Protein AF-A0A1Z5JAC4-F1 (afdb_monomer)

InterPro domains:
  IPR001810 F-box domain [PF00646] (19-60)
  IPR036770 Ankyrin repeat-containing domain superfamily [G3DSA:1.25.40.20] (438-582)
  IPR036770 Ankyrin repeat-containing domain superfamily [SSF48403] (489-563)

Nearest PDB structures (foldseek):
  8pm4-assembly1_A  TM=5.129E-01  e=5.584E+00  Gordonia otitidis NBRC 100426
  3ja6-assembly1_I  TM=2.441E-01  e=7.328E+00  Escherichia coli

Organism: Fistulifera solaris (NCBI:txid1519565)

Structure (mmCIF, N/CA/C/O backbone):
data_AF-A0A1Z5JAC4-F1
#
_entry.id   AF-A0A1Z5JAC4-F1
#
loop_
_atom_site.group_PDB
_atom_site.id
_atom_site.type_symbol
_atom_site.label_atom_id
_atom_site.label_alt_id
_atom_site.label_comp_id
_atom_site.label_asym_id
_atom_site.label_entity_id
_atom_site.label_seq_id
_atom_site.pdbx_PDB_ins_code
_atom_site.Cartn_x
_atom_site.Cartn_y
_atom_site.Cartn_z
_atom_site.occupancy
_atom_site.B_iso_or_equiv
_atom_site.auth_seq_id
_atom_site.auth_comp_id
_atom_site.auth_asym_id
_atom_site.auth_atom_id
_atom_site.pdbx_PDB_model_num
ATOM 1 N N . MET A 1 1 ? 51.465 -40.944 -80.492 1.00 37.56 1 MET A N 1
ATOM 2 C CA . MET A 1 1 ? 50.074 -40.618 -80.868 1.00 37.56 1 MET A CA 1
ATOM 3 C C . MET A 1 1 ? 49.505 -39.736 -79.774 1.00 37.56 1 MET A C 1
ATOM 5 O O . MET A 1 1 ? 49.499 -40.147 -78.623 1.00 37.56 1 MET A O 1
ATOM 9 N N . ASN A 1 2 ? 49.148 -38.512 -80.156 1.00 45.12 2 ASN A N 1
ATOM 10 C CA . ASN A 1 2 ? 48.654 -37.418 -79.322 1.00 45.12 2 ASN A CA 1
ATOM 11 C C . ASN A 1 2 ? 47.202 -37.643 -78.890 1.00 45.12 2 ASN A C 1
ATOM 13 O O . ASN A 1 2 ? 46.398 -37.988 -79.754 1.00 45.12 2 ASN A O 1
ATOM 17 N N . ARG A 1 3 ? 46.881 -37.344 -77.624 1.00 36.53 3 ARG A N 1
ATOM 18 C CA . ARG A 1 3 ? 45.591 -36.807 -77.126 1.00 36.53 3 ARG A CA 1
ATOM 19 C C . ARG A 1 3 ? 45.903 -36.010 -75.842 1.00 36.53 3 ARG A C 1
ATOM 21 O O . ARG A 1 3 ? 46.322 -36.624 -74.867 1.00 36.53 3 ARG A O 1
ATOM 28 N N . SER A 1 4 ? 46.160 -34.695 -75.933 1.00 38.81 4 SER A N 1
ATOM 29 C CA . SER A 1 4 ? 45.241 -33.581 -75.562 1.00 38.81 4 SER A CA 1
ATOM 30 C C . SER A 1 4 ? 44.483 -33.885 -74.258 1.00 38.81 4 SER A C 1
ATOM 32 O O . SER A 1 4 ? 43.675 -34.804 -74.239 1.00 38.81 4 SER A O 1
ATOM 34 N N . ILE A 1 5 ? 44.786 -33.300 -73.090 1.00 49.09 5 ILE A N 1
ATOM 35 C CA . ILE A 1 5 ? 44.719 -31.868 -72.719 1.00 49.09 5 ILE A CA 1
ATOM 36 C C . ILE A 1 5 ? 43.587 -31.166 -73.461 1.00 49.09 5 ILE A C 1
ATOM 38 O O . ILE A 1 5 ? 43.849 -30.512 -74.458 1.00 49.09 5 ILE A O 1
ATOM 42 N N . GLU A 1 6 ? 42.358 -31.401 -73.010 1.00 47.25 6 GLU A N 1
ATOM 43 C CA . GLU A 1 6 ? 41.177 -30.529 -73.105 1.00 47.25 6 GLU A CA 1
ATOM 44 C C . GLU A 1 6 ? 39.977 -31.385 -72.691 1.00 47.25 6 GLU A C 1
ATOM 46 O O . GLU A 1 6 ? 39.479 -32.162 -73.490 1.00 47.25 6 GLU A O 1
ATOM 51 N N . ASP A 1 7 ? 39.635 -31.349 -71.401 1.00 42.59 7 ASP A N 1
ATOM 52 C CA . ASP A 1 7 ? 38.278 -31.575 -70.871 1.00 42.59 7 ASP A CA 1
ATOM 53 C C . ASP A 1 7 ? 38.318 -31.444 -69.339 1.00 42.59 7 ASP A C 1
ATOM 55 O O . ASP A 1 7 ? 38.160 -32.386 -68.566 1.00 42.59 7 ASP A O 1
ATOM 59 N N . LEU A 1 8 ? 38.586 -30.217 -68.892 1.00 40.84 8 LEU A N 1
ATOM 60 C CA . LEU A 1 8 ? 38.151 -29.727 -67.588 1.00 40.84 8 LEU A CA 1
ATOM 61 C C . LEU A 1 8 ? 37.301 -28.493 -67.870 1.00 40.84 8 LEU A C 1
ATOM 63 O O . LEU A 1 8 ? 37.796 -27.371 -67.932 1.00 40.84 8 LEU A O 1
ATOM 67 N N . SER A 1 9 ? 36.016 -28.729 -68.115 1.00 39.84 9 SER A N 1
ATOM 68 C CA . SER A 1 9 ? 34.987 -27.699 -68.183 1.00 39.84 9 SER A CA 1
ATOM 69 C C . SER A 1 9 ? 34.857 -26.996 -66.822 1.00 39.84 9 SER A C 1
ATOM 71 O O . SER A 1 9 ? 34.520 -27.663 -65.839 1.00 39.84 9 SER A O 1
ATOM 73 N N . PRO A 1 10 ? 35.044 -25.670 -66.727 1.00 44.84 10 PRO A N 1
ATOM 74 C CA . PRO A 1 10 ? 34.639 -24.907 -65.562 1.00 44.84 10 PRO A CA 1
ATOM 75 C C . PRO A 1 10 ? 33.186 -24.464 -65.765 1.00 44.84 10 PRO A C 1
ATOM 77 O O . PRO A 1 10 ? 32.915 -23.351 -66.200 1.00 44.84 10 PRO A O 1
ATOM 80 N N . THR A 1 11 ? 32.224 -25.333 -65.461 1.00 45.47 11 THR A N 1
ATOM 81 C CA . THR A 1 11 ? 30.827 -24.916 -65.239 1.00 45.47 11 THR A CA 1
ATOM 82 C C . THR A 1 11 ? 30.556 -24.838 -63.747 1.00 45.47 11 THR A C 1
ATOM 84 O O . THR A 1 11 ? 29.749 -25.569 -63.185 1.00 45.47 11 THR A O 1
ATOM 87 N N . THR A 1 12 ? 31.263 -23.913 -63.116 1.00 46.59 12 THR A N 1
ATOM 88 C CA . THR A 1 12 ? 30.822 -23.224 -61.907 1.00 46.59 12 THR A CA 1
ATOM 89 C C . THR A 1 12 ? 31.138 -21.757 -62.142 1.00 46.59 12 THR A C 1
ATOM 91 O O . THR A 1 12 ? 32.074 -21.188 -61.586 1.00 46.59 12 THR A O 1
ATOM 94 N N . THR A 1 13 ? 30.361 -21.132 -63.028 1.00 48.94 13 THR A N 1
ATOM 95 C CA . THR A 1 13 ? 30.105 -19.694 -62.966 1.00 48.94 13 THR A CA 1
ATOM 96 C C . THR A 1 13 ? 29.438 -19.467 -61.617 1.00 48.94 13 THR A C 1
ATOM 98 O O . THR A 1 13 ? 28.224 -19.557 -61.470 1.00 48.94 13 THR A O 1
ATOM 101 N N . GLN A 1 14 ? 30.262 -19.305 -60.588 1.00 48.12 14 GLN A N 1
ATOM 102 C CA . GLN A 1 14 ? 29.838 -18.775 -59.313 1.00 48.12 14 GLN A CA 1
ATOM 103 C C . GLN A 1 14 ? 29.334 -17.375 -59.656 1.00 48.12 14 GLN A C 1
ATOM 105 O O . GLN A 1 14 ? 30.123 -16.477 -59.958 1.00 48.12 14 GLN A O 1
ATOM 110 N N . GLU A 1 15 ? 28.014 -17.241 -59.766 1.00 48.34 15 GLU A N 1
ATOM 111 C CA . GLU A 1 15 ? 27.331 -15.961 -59.842 1.00 48.34 15 GLU A CA 1
ATOM 112 C C . GLU A 1 15 ? 27.717 -15.203 -58.575 1.00 48.34 15 GLU A C 1
ATOM 114 O O . GLU A 1 15 ? 27.084 -15.310 -57.527 1.00 48.34 15 GLU A O 1
ATOM 119 N N . ASN A 1 16 ? 28.832 -14.479 -58.648 1.00 50.34 16 ASN A N 1
ATOM 120 C CA . ASN A 1 16 ? 29.174 -13.449 -57.694 1.00 50.34 16 ASN A CA 1
ATOM 121 C C . ASN A 1 16 ? 28.078 -12.403 -57.851 1.00 50.34 16 ASN A C 1
ATOM 123 O O . ASN A 1 16 ? 28.193 -11.509 -58.691 1.00 50.34 16 ASN A O 1
ATOM 127 N N . ALA A 1 17 ? 26.987 -12.577 -57.102 1.00 58.84 17 ALA A N 1
ATOM 128 C CA . ALA A 1 17 ? 25.934 -11.596 -56.949 1.00 58.84 17 ALA A CA 1
ATOM 129 C C . ALA A 1 17 ? 26.610 -10.313 -56.466 1.00 58.84 17 ALA A C 1
ATOM 131 O O . ALA A 1 17 ? 26.919 -10.137 -55.288 1.00 58.84 17 ALA A O 1
ATOM 132 N N . SER A 1 18 ? 26.958 -9.456 -57.423 1.00 78.25 18 SER A N 1
ATOM 133 C CA . SER A 1 18 ? 27.579 -8.173 -57.151 1.00 78.25 18 SER A CA 1
ATOM 134 C C . SER A 1 18 ? 26.626 -7.415 -56.241 1.00 78.25 18 SER A C 1
ATOM 136 O O . SER A 1 18 ? 25.421 -7.412 -56.489 1.00 78.25 18 SER A O 1
ATOM 138 N N . LEU A 1 19 ? 27.135 -6.748 -55.207 1.00 80.31 19 LEU A N 1
ATOM 139 C CA . LEU A 1 19 ? 26.327 -5.900 -54.321 1.00 80.31 19 LEU A CA 1
ATOM 140 C C . LEU A 1 19 ? 25.456 -4.906 -55.124 1.00 80.31 19 LEU A C 1
ATOM 142 O O . LEU A 1 19 ? 24.361 -4.541 -54.714 1.00 80.31 19 LEU A O 1
ATOM 146 N N . LEU A 1 20 ? 25.917 -4.530 -56.323 1.00 82.69 20 LEU A N 1
ATOM 147 C CA . LEU A 1 20 ? 25.228 -3.646 -57.265 1.00 82.69 20 LEU A CA 1
ATOM 148 C C . LEU A 1 20 ? 24.075 -4.304 -58.042 1.00 82.69 20 LEU A C 1
ATOM 150 O O . LEU A 1 20 ? 23.351 -3.594 -58.732 1.00 82.69 20 LEU A O 1
ATOM 154 N N . SER A 1 21 ? 23.909 -5.624 -57.956 1.00 87.19 21 SER A N 1
ATOM 155 C CA . SER A 1 21 ? 22.800 -6.381 -58.561 1.00 87.19 21 SER A CA 1
ATOM 156 C C . SER A 1 21 ? 21.588 -6.519 -57.634 1.00 87.19 21 SER A C 1
ATOM 158 O O . SER A 1 21 ? 20.510 -6.885 -58.092 1.00 87.19 21 SER A O 1
ATOM 160 N N . LEU A 1 22 ? 21.743 -6.188 -56.345 1.00 90.44 22 LEU A N 1
ATOM 161 C CA . LEU A 1 22 ? 20.646 -6.190 -55.377 1.00 90.44 22 LEU A CA 1
ATOM 162 C C . LEU A 1 22 ? 19.590 -5.139 -55.746 1.00 90.44 22 LEU A C 1
ATOM 164 O O . LEU A 1 22 ? 19.926 -4.092 -56.304 1.00 90.44 22 LEU A O 1
ATOM 168 N N . HIS A 1 23 ? 18.326 -5.393 -55.397 1.00 94.25 23 HIS A N 1
ATOM 169 C CA . HIS A 1 23 ? 17.262 -4.379 -55.414 1.00 94.25 23 HIS A CA 1
ATOM 170 C C . HIS A 1 23 ? 17.585 -3.245 -54.428 1.00 94.25 23 HIS A C 1
ATOM 172 O O . HIS A 1 23 ? 18.346 -3.468 -53.486 1.00 94.25 23 HIS A O 1
ATOM 178 N N . ASP A 1 24 ? 17.034 -2.043 -54.626 1.00 93.06 24 ASP A N 1
ATOM 179 C CA . ASP A 1 24 ? 17.362 -0.889 -53.774 1.00 93.06 24 ASP A CA 1
ATOM 180 C C . ASP A 1 24 ? 17.071 -1.156 -52.290 1.00 93.06 24 ASP A C 1
ATOM 182 O O . ASP A 1 24 ? 17.918 -0.854 -51.457 1.00 93.06 24 ASP A O 1
ATOM 186 N N . ASP A 1 25 ? 15.969 -1.830 -51.958 1.00 92.56 25 ASP A N 1
ATOM 187 C CA . ASP A 1 25 ? 15.638 -2.168 -50.561 1.00 92.56 25 ASP A CA 1
ATOM 188 C C . ASP A 1 25 ? 16.622 -3.171 -49.938 1.00 92.56 25 ASP A C 1
ATOM 190 O O . ASP A 1 25 ? 17.021 -3.048 -48.777 1.00 92.56 25 ASP A O 1
ATOM 194 N N . ALA A 1 26 ? 17.054 -4.168 -50.717 1.00 92.19 26 ALA A N 1
ATOM 195 C CA . ALA A 1 26 ? 18.037 -5.151 -50.266 1.00 92.19 26 ALA A CA 1
ATOM 196 C C . ALA A 1 26 ? 19.418 -4.504 -50.090 1.00 92.19 26 ALA A C 1
ATOM 198 O O . ALA A 1 26 ? 20.112 -4.776 -49.111 1.00 92.19 26 ALA A O 1
ATOM 199 N N . LEU A 1 27 ? 19.794 -3.608 -51.007 1.00 93.62 27 LEU A N 1
ATOM 200 C CA . LEU A 1 27 ? 21.017 -2.823 -50.902 1.00 93.62 27 LEU A CA 1
ATOM 201 C C . LEU A 1 27 ? 20.968 -1.891 -49.683 1.00 93.62 27 LEU A C 1
ATOM 203 O O . LEU A 1 27 ? 21.917 -1.880 -48.905 1.00 93.62 27 LEU A O 1
ATOM 207 N N . MET A 1 28 ? 19.854 -1.185 -49.471 1.00 94.25 28 MET A N 1
ATOM 208 C CA . MET A 1 28 ? 19.610 -0.328 -48.308 1.00 94.25 28 MET A CA 1
ATOM 209 C C . MET A 1 28 ? 19.784 -1.125 -47.014 1.00 94.25 28 MET A C 1
ATOM 211 O O . MET A 1 28 ? 20.584 -0.749 -46.165 1.00 94.25 28 MET A O 1
ATOM 215 N N . THR A 1 29 ? 19.135 -2.286 -46.906 1.00 92.25 29 THR A N 1
ATOM 216 C CA . THR A 1 29 ? 19.209 -3.166 -45.727 1.00 92.25 29 THR A CA 1
ATOM 217 C C . THR A 1 29 ? 20.641 -3.604 -45.415 1.00 92.25 29 THR A C 1
ATOM 219 O O . THR A 1 29 ? 21.054 -3.624 -44.254 1.00 92.25 29 THR A O 1
ATOM 222 N N . VAL A 1 30 ? 21.423 -3.946 -46.444 1.00 93.00 30 VAL A N 1
ATOM 223 C CA . VAL A 1 30 ? 22.838 -4.303 -46.274 1.00 93.00 30 VAL A CA 1
ATOM 224 C C . VAL A 1 30 ? 23.651 -3.090 -45.824 1.00 93.00 30 VAL A C 1
ATOM 226 O O . VAL A 1 30 ? 24.437 -3.197 -44.883 1.00 93.00 30 VAL A O 1
ATOM 229 N N . LEU A 1 31 ? 23.451 -1.933 -46.459 1.00 94.00 31 LEU A N 1
ATOM 230 C CA . LEU A 1 31 ? 24.195 -0.713 -46.152 1.00 94.00 31 LEU A CA 1
ATOM 231 C C . LEU A 1 31 ? 23.871 -0.163 -44.755 1.00 94.00 31 LEU A C 1
ATOM 233 O O . LEU A 1 31 ? 24.780 0.331 -44.090 1.00 94.00 31 LEU A O 1
ATOM 237 N N . LEU A 1 32 ? 22.633 -0.287 -44.267 1.00 93.50 32 LEU A N 1
ATOM 238 C CA . LEU A 1 32 ? 22.230 0.184 -42.933 1.00 93.50 32 LEU A CA 1
ATOM 239 C C . LEU A 1 32 ? 23.053 -0.461 -41.808 1.00 93.50 32 LEU A C 1
ATOM 241 O O . LEU A 1 32 ? 23.371 0.204 -40.822 1.00 93.50 32 LEU A O 1
ATOM 245 N N . ARG A 1 33 ? 23.471 -1.719 -42.002 1.00 91.50 33 ARG A N 1
ATOM 246 C CA . ARG A 1 33 ? 24.277 -2.502 -41.049 1.00 91.50 33 ARG A CA 1
ATOM 247 C C . ARG A 1 33 ? 25.782 -2.247 -41.144 1.00 91.50 33 ARG A C 1
ATOM 249 O O . ARG A 1 33 ? 26.545 -2.788 -40.346 1.00 91.50 33 ARG A O 1
ATOM 256 N N . THR A 1 34 ? 26.235 -1.467 -42.125 1.00 92.88 34 THR A N 1
ATOM 257 C CA . THR A 1 34 ? 27.657 -1.113 -42.243 1.00 92.88 34 THR A CA 1
ATOM 258 C C . THR A 1 34 ? 28.035 -0.067 -41.200 1.00 92.88 34 THR A C 1
ATOM 260 O O . THR A 1 34 ? 27.218 0.776 -40.828 1.00 92.88 34 THR A O 1
ATOM 263 N N . ARG A 1 35 ? 29.273 -0.108 -40.699 1.00 91.38 35 ARG A N 1
ATOM 264 C CA . ARG A 1 35 ? 29.744 0.865 -39.705 1.00 91.38 35 ARG A CA 1
ATOM 265 C C . ARG A 1 35 ? 29.854 2.249 -40.342 1.00 91.38 35 ARG A C 1
ATOM 267 O O . ARG A 1 35 ? 30.267 2.351 -41.496 1.00 91.38 35 ARG A O 1
ATOM 274 N N . ALA A 1 36 ? 29.546 3.305 -39.588 1.00 91.31 36 ALA A N 1
ATOM 275 C CA . ALA A 1 36 ? 29.662 4.686 -40.071 1.00 91.31 36 ALA A CA 1
ATOM 276 C C . ALA A 1 36 ? 31.072 4.988 -40.609 1.00 91.31 36 ALA A C 1
ATOM 278 O O . ALA A 1 36 ? 31.233 5.619 -41.657 1.00 91.31 36 ALA A O 1
ATOM 279 N N . SER A 1 37 ? 32.098 4.445 -39.946 1.00 92.81 37 SER A N 1
ATOM 280 C CA . SER A 1 37 ? 33.503 4.557 -40.350 1.00 92.81 37 SER A CA 1
ATOM 281 C C . SER A 1 37 ? 33.797 4.016 -41.759 1.00 92.81 37 SER A C 1
ATOM 283 O O . SER A 1 37 ? 34.700 4.519 -42.432 1.00 92.81 37 SER A O 1
ATOM 285 N N . ASP A 1 38 ? 33.005 3.062 -42.260 1.00 94.12 38 ASP A N 1
ATOM 286 C CA . ASP A 1 38 ? 33.159 2.496 -43.604 1.00 94.12 38 ASP A CA 1
ATOM 287 C C . ASP A 1 38 ? 32.449 3.328 -44.685 1.00 94.12 38 ASP A C 1
ATOM 289 O O . ASP A 1 38 ? 32.766 3.221 -45.876 1.00 94.12 38 ASP A O 1
ATOM 293 N N . HIS A 1 39 ? 31.513 4.208 -44.309 1.00 93.44 39 HIS A N 1
ATOM 294 C CA . HIS A 1 39 ? 30.674 4.938 -45.266 1.00 93.44 39 HIS A CA 1
ATOM 295 C C . HIS A 1 39 ? 31.483 5.855 -46.182 1.00 93.44 39 HIS A C 1
ATOM 297 O O . HIS A 1 39 ? 31.147 6.015 -47.355 1.00 93.44 39 HIS A O 1
ATOM 303 N N . ALA A 1 40 ? 32.574 6.451 -45.693 1.00 93.00 40 ALA A N 1
ATOM 304 C CA . ALA A 1 40 ? 33.457 7.273 -46.521 1.00 93.00 40 ALA A CA 1
ATOM 305 C C . ALA A 1 40 ? 34.070 6.470 -47.685 1.00 93.00 40 ALA A C 1
ATOM 307 O O . ALA A 1 40 ? 34.143 6.968 -48.812 1.00 93.00 40 ALA A O 1
ATOM 308 N N . ASN A 1 41 ? 34.449 5.215 -47.432 1.00 93.88 41 ASN A N 1
ATOM 309 C CA . ASN A 1 41 ? 34.974 4.309 -48.452 1.00 93.88 41 ASN A CA 1
ATOM 310 C C . ASN A 1 41 ? 33.858 3.811 -49.379 1.00 93.88 41 ASN A C 1
ATOM 312 O O . ASN A 1 41 ? 34.014 3.834 -50.601 1.00 93.88 41 ASN A O 1
ATOM 316 N N . LEU A 1 42 ? 32.695 3.454 -48.824 1.00 92.56 42 LEU A N 1
ATOM 317 C CA . LEU A 1 42 ? 31.532 3.010 -49.596 1.00 92.56 42 LEU A CA 1
ATOM 318 C C . LEU A 1 42 ? 31.044 4.087 -50.576 1.00 92.56 42 LEU A C 1
ATOM 320 O O . LEU A 1 42 ? 30.794 3.783 -51.743 1.00 92.56 42 LEU A O 1
ATOM 324 N N . ARG A 1 43 ? 31.028 5.364 -50.179 1.00 92.44 43 ARG A N 1
ATOM 325 C CA . ARG A 1 43 ? 30.704 6.490 -51.077 1.00 92.44 43 ARG A CA 1
ATOM 326 C C . ARG A 1 43 ? 31.666 6.607 -52.264 1.00 92.44 43 ARG A C 1
ATOM 328 O O . ARG A 1 43 ? 31.267 7.054 -53.345 1.00 92.44 43 ARG A O 1
ATOM 335 N N . ARG A 1 44 ? 32.936 6.228 -52.097 1.00 94.25 44 ARG A N 1
ATOM 336 C CA . ARG A 1 44 ? 33.938 6.256 -53.179 1.00 94.25 44 ARG A CA 1
ATOM 337 C C . ARG A 1 44 ? 33.782 5.090 -54.157 1.00 94.25 44 ARG A C 1
ATOM 339 O O . ARG A 1 44 ? 34.221 5.225 -55.292 1.00 94.25 44 ARG A O 1
ATOM 346 N N . SER A 1 45 ? 33.136 3.997 -53.747 1.00 91.81 45 SER A N 1
ATOM 347 C CA . SER A 1 45 ? 33.041 2.765 -54.542 1.00 91.81 45 SER A CA 1
ATOM 348 C C . SER A 1 45 ? 32.127 2.878 -55.773 1.00 91.81 45 SER A C 1
ATOM 350 O O . SER A 1 45 ? 32.549 2.570 -56.884 1.00 91.81 45 SER A O 1
ATOM 352 N N . CYS A 1 46 ? 30.881 3.332 -55.605 1.00 91.69 46 CYS A N 1
ATOM 353 C CA . CYS A 1 46 ? 29.881 3.395 -56.671 1.00 91.69 46 CYS A CA 1
ATOM 354 C C . CYS A 1 46 ? 28.913 4.562 -56.451 1.00 91.69 46 CYS A C 1
ATOM 356 O O . CYS A 1 46 ? 28.531 4.853 -55.317 1.00 91.69 46 CYS A O 1
ATOM 358 N N . LYS A 1 47 ? 28.464 5.193 -57.548 1.00 93.31 47 LYS A N 1
ATOM 359 C CA . LYS A 1 47 ? 27.456 6.263 -57.515 1.00 93.31 47 LYS A CA 1
ATOM 360 C C . LYS A 1 47 ? 26.163 5.807 -56.826 1.00 93.31 47 LYS A C 1
ATOM 362 O O . LYS A 1 47 ? 25.694 6.508 -55.949 1.00 93.31 47 LYS A O 1
ATOM 367 N N . ARG A 1 48 ? 25.647 4.610 -57.137 1.00 94.44 48 ARG A N 1
ATOM 368 C CA . ARG A 1 48 ? 24.405 4.085 -56.534 1.00 94.44 48 ARG A CA 1
ATOM 369 C C . ARG A 1 48 ? 24.500 3.952 -55.009 1.00 94.44 48 ARG A C 1
ATOM 371 O O . ARG A 1 48 ? 23.599 4.380 -54.303 1.00 94.44 48 ARG A O 1
ATOM 378 N N . ILE A 1 49 ? 25.611 3.407 -54.505 1.00 94.31 49 ILE A N 1
ATOM 379 C CA . ILE A 1 49 ? 25.866 3.274 -53.060 1.00 94.31 49 ILE A CA 1
ATOM 380 C C . ILE A 1 49 ? 25.992 4.654 -52.407 1.00 94.31 49 ILE A C 1
ATOM 382 O O . ILE A 1 49 ? 25.432 4.880 -51.340 1.00 94.31 49 ILE A O 1
ATOM 386 N N . ARG A 1 50 ? 26.696 5.590 -53.054 1.00 94.75 50 ARG A N 1
ATOM 387 C CA . ARG A 1 50 ? 26.813 6.972 -52.576 1.00 94.75 50 ARG A CA 1
ATOM 388 C C . ARG A 1 50 ? 25.457 7.660 -52.495 1.00 94.75 50 ARG A C 1
ATOM 390 O O . ARG A 1 50 ? 25.149 8.208 -51.448 1.00 94.75 50 ARG A O 1
ATOM 397 N N . ASP A 1 51 ? 24.677 7.612 -53.570 1.00 94.69 51 ASP A N 1
ATOM 398 C CA . ASP A 1 51 ? 23.360 8.245 -53.657 1.00 94.69 51 ASP A CA 1
ATOM 399 C C . ASP A 1 51 ? 22.416 7.661 -52.593 1.00 94.69 51 ASP A C 1
ATOM 401 O O . ASP A 1 51 ? 21.665 8.401 -51.964 1.00 94.69 51 ASP A O 1
ATOM 405 N N . MET A 1 52 ? 22.513 6.353 -52.323 1.00 95.38 52 MET A N 1
ATOM 406 C CA . MET A 1 52 ? 21.751 5.691 -51.267 1.00 95.38 52 MET A CA 1
ATOM 407 C C . MET A 1 52 ? 22.190 6.126 -49.865 1.00 95.38 52 MET A C 1
ATOM 409 O O . MET A 1 52 ? 21.347 6.584 -49.104 1.00 95.38 52 MET A O 1
ATOM 413 N N . ILE A 1 53 ? 23.486 6.063 -49.532 1.00 94.31 53 ILE A N 1
ATOM 414 C CA . ILE A 1 53 ? 24.018 6.504 -48.224 1.00 94.31 53 ILE A CA 1
ATOM 415 C C . ILE A 1 53 ? 23.738 7.997 -47.979 1.00 94.31 53 ILE A C 1
ATOM 417 O O . ILE A 1 53 ? 23.453 8.419 -46.858 1.00 94.31 53 ILE A O 1
ATOM 421 N N . ASP A 1 54 ? 23.813 8.816 -49.026 1.00 91.81 54 ASP A N 1
ATOM 422 C CA . ASP A 1 54 ? 23.579 10.257 -48.941 1.00 91.81 54 ASP A CA 1
ATOM 423 C C . ASP A 1 54 ? 22.083 10.616 -49.013 1.00 91.81 54 ASP A C 1
ATOM 425 O O . ASP A 1 54 ? 21.718 11.777 -48.791 1.00 91.81 54 ASP A O 1
ATOM 429 N N . SER A 1 55 ? 21.199 9.638 -49.233 1.00 92.75 55 SER A N 1
ATOM 430 C CA . SER A 1 55 ? 19.752 9.844 -49.204 1.00 92.75 55 SER A CA 1
ATOM 431 C C . SER A 1 55 ? 19.250 10.153 -47.790 1.00 92.75 55 SER A C 1
ATOM 433 O O . SER A 1 55 ? 19.807 9.708 -46.783 1.00 92.75 55 SER A O 1
ATOM 435 N N . PHE A 1 56 ? 18.170 10.933 -47.707 1.00 90.12 56 PHE A N 1
ATOM 436 C CA . PHE A 1 56 ? 17.481 11.184 -46.440 1.00 90.12 56 PHE A CA 1
ATOM 437 C C . PHE A 1 56 ? 16.918 9.889 -45.844 1.00 90.12 56 PHE A C 1
ATOM 439 O O . PHE A 1 56 ? 17.086 9.655 -44.651 1.00 90.12 56 PHE A O 1
ATOM 446 N N . GLN A 1 57 ? 16.327 9.029 -46.684 1.00 90.31 57 GLN A N 1
ATOM 447 C CA . GLN A 1 57 ? 15.737 7.768 -46.238 1.00 90.31 57 GLN A CA 1
ATOM 448 C C . GLN A 1 57 ? 16.767 6.878 -45.541 1.00 90.31 57 GLN A C 1
ATOM 450 O O . GLN A 1 57 ? 16.480 6.369 -44.468 1.00 90.31 57 GLN A O 1
ATOM 455 N N . PHE A 1 58 ? 17.982 6.748 -46.088 1.00 93.06 58 PHE A N 1
ATOM 456 C CA . PHE A 1 58 ? 19.048 5.975 -45.444 1.00 93.06 58 PHE A CA 1
ATOM 457 C C . PHE A 1 58 ? 19.363 6.498 -44.042 1.00 93.06 58 PHE A C 1
ATOM 459 O O . PHE A 1 58 ? 19.394 5.719 -43.097 1.00 93.06 58 PHE A O 1
ATOM 466 N N . ARG A 1 59 ? 19.549 7.816 -43.882 1.00 91.25 59 ARG A N 1
ATOM 467 C CA . ARG A 1 59 ? 19.838 8.415 -42.566 1.00 91.25 59 ARG A CA 1
ATOM 468 C C . ARG A 1 59 ? 18.688 8.225 -41.582 1.00 91.25 59 ARG A C 1
ATOM 470 O O . ARG A 1 59 ? 18.938 7.853 -40.440 1.00 91.25 59 ARG A O 1
ATOM 477 N N . LYS A 1 60 ? 17.450 8.438 -42.036 1.00 89.31 60 LYS A N 1
ATOM 478 C CA . LYS A 1 60 ? 16.241 8.207 -41.239 1.00 89.31 60 LYS A CA 1
ATOM 479 C C . LYS A 1 60 ? 16.203 6.761 -40.739 1.00 89.31 60 LYS A C 1
ATOM 481 O O . LYS A 1 60 ? 16.236 6.538 -39.536 1.00 89.31 60 LYS A O 1
ATOM 486 N N . GLU A 1 61 ? 16.243 5.789 -41.647 1.00 89.88 61 GLU A N 1
ATOM 487 C CA . GLU A 1 61 ? 16.201 4.358 -41.314 1.00 89.88 61 GLU A CA 1
ATOM 488 C C . GLU A 1 61 ? 17.342 3.932 -40.387 1.00 89.88 61 GLU A C 1
ATOM 490 O O . GLU A 1 61 ? 17.154 3.115 -39.490 1.00 89.88 61 GLU A O 1
ATOM 495 N N . ARG A 1 62 ? 18.538 4.501 -40.555 1.00 91.00 62 ARG A N 1
ATOM 496 C CA . ARG A 1 62 ? 19.687 4.147 -39.718 1.00 91.00 62 ARG A CA 1
ATOM 497 C C . ARG A 1 62 ? 19.568 4.676 -38.292 1.00 91.00 62 ARG A C 1
ATOM 499 O O . ARG A 1 62 ? 19.980 3.981 -37.363 1.00 91.00 62 ARG A O 1
ATOM 506 N N . GLY A 1 63 ? 18.998 5.873 -38.131 1.00 87.00 63 GLY A N 1
ATOM 507 C CA . GLY A 1 63 ? 18.639 6.435 -36.828 1.00 87.00 63 GLY A CA 1
ATOM 508 C C . GLY A 1 63 ? 17.569 5.601 -36.122 1.00 87.00 63 GLY A C 1
ATOM 509 O O . GLY A 1 63 ? 17.708 5.310 -34.938 1.00 87.00 63 GLY A O 1
ATOM 510 N N . VAL A 1 64 ? 16.560 5.145 -36.872 1.00 87.06 64 VAL A N 1
ATOM 511 C CA . VAL A 1 64 ? 15.472 4.283 -36.376 1.00 87.06 64 VAL A CA 1
ATOM 512 C C . VAL A 1 64 ? 15.983 2.905 -35.947 1.00 87.06 64 VAL A C 1
ATOM 514 O O . VAL A 1 64 ? 15.645 2.430 -34.870 1.00 87.06 64 VAL A O 1
ATOM 517 N N . GLN A 1 65 ? 16.828 2.264 -36.757 1.00 87.12 65 GLN A N 1
ATOM 518 C CA . GLN A 1 65 ? 17.307 0.899 -36.500 1.00 87.12 65 GLN A CA 1
ATOM 519 C C . GLN A 1 65 ? 18.461 0.824 -35.485 1.00 87.12 65 GLN A C 1
ATOM 521 O O . GLN A 1 65 ? 18.971 -0.262 -35.216 1.00 87.12 65 GLN A O 1
ATOM 526 N N . GLY A 1 66 ? 18.916 1.961 -34.945 1.00 83.00 66 GLY A N 1
ATOM 527 C CA . GLY A 1 66 ? 19.946 2.002 -33.903 1.00 83.00 66 GLY A CA 1
ATOM 528 C C . GLY A 1 66 ? 21.367 1.680 -34.363 1.00 83.00 66 GLY A C 1
ATOM 529 O O . GLY A 1 66 ? 22.263 1.565 -33.530 1.00 83.00 66 GLY A O 1
ATOM 530 N N . PHE A 1 67 ? 21.599 1.539 -35.672 1.00 86.44 67 PHE A N 1
ATOM 531 C CA . PHE A 1 67 ? 22.939 1.318 -36.229 1.00 86.44 67 PHE A CA 1
ATOM 532 C C . PHE A 1 67 ? 23.727 2.622 -36.412 1.00 86.44 67 PHE A C 1
ATOM 534 O O . PHE A 1 67 ? 24.942 2.579 -36.622 1.00 86.44 67 PHE A O 1
ATOM 541 N N . ALA A 1 68 ? 23.037 3.765 -36.378 1.00 87.50 68 ALA A N 1
ATOM 542 C CA . ALA A 1 68 ? 23.598 5.096 -36.566 1.00 87.50 68 ALA A CA 1
ATOM 543 C C . ALA A 1 68 ? 24.530 5.536 -35.431 1.00 87.50 68 ALA A C 1
ATOM 545 O O . ALA A 1 68 ? 24.220 5.357 -34.253 1.00 87.50 68 ALA A O 1
ATOM 546 N N . GLU A 1 69 ? 25.620 6.211 -35.804 1.00 89.81 69 GLU A N 1
ATOM 547 C CA . GLU A 1 69 ? 26.300 7.134 -34.895 1.00 89.81 69 GLU A CA 1
ATOM 548 C C . GLU A 1 69 ? 25.470 8.419 -34.886 1.00 89.81 69 GLU A C 1
ATOM 550 O O . GLU A 1 69 ? 25.370 9.098 -35.910 1.00 89.81 69 GLU A O 1
ATOM 555 N N . VAL A 1 70 ? 24.799 8.696 -33.770 1.00 90.50 70 VAL A N 1
ATOM 556 C CA . VAL A 1 70 ? 23.913 9.855 -33.632 1.00 90.50 70 VAL A CA 1
ATOM 557 C C . VAL A 1 70 ? 24.605 10.919 -32.800 1.00 90.50 70 VAL A C 1
ATOM 559 O O . VAL A 1 70 ? 25.183 10.605 -31.765 1.00 90.50 70 VAL A O 1
ATOM 562 N N . ASP A 1 71 ? 24.525 12.157 -33.269 1.00 90.25 71 ASP A N 1
ATOM 563 C CA . ASP A 1 71 ? 24.954 13.351 -32.547 1.00 90.25 71 ASP A CA 1
ATOM 564 C C . ASP A 1 71 ? 23.818 14.377 -32.578 1.00 90.25 71 ASP A C 1
ATOM 566 O O . ASP A 1 71 ? 23.033 14.404 -33.533 1.00 90.25 71 ASP A O 1
ATOM 570 N N . VAL A 1 72 ? 23.674 15.182 -31.532 1.00 89.00 72 VAL A N 1
ATOM 571 C CA . VAL A 1 72 ? 22.557 16.123 -31.390 1.00 89.00 72 VAL A CA 1
ATOM 572 C C . VAL A 1 72 ? 23.081 17.460 -30.898 1.00 89.00 72 VAL A C 1
ATOM 574 O O . VAL A 1 72 ? 23.533 17.576 -29.763 1.00 89.00 72 VAL A O 1
ATOM 577 N N . ASP A 1 73 ? 22.927 18.485 -31.733 1.00 87.25 73 ASP A N 1
ATOM 578 C CA . ASP A 1 73 ? 23.225 19.864 -31.360 1.00 87.25 73 ASP A CA 1
ATOM 579 C C . ASP A 1 73 ? 21.949 20.563 -30.883 1.00 87.25 73 ASP A C 1
ATOM 581 O O . ASP A 1 73 ? 20.923 20.524 -31.568 1.00 87.25 73 ASP A O 1
ATOM 585 N N . LEU A 1 74 ? 22.025 21.267 -29.752 1.00 84.44 74 LEU A N 1
ATOM 586 C CA . LEU A 1 74 ? 21.019 22.255 -29.366 1.00 84.44 74 LEU A CA 1
ATOM 587 C C . LEU A 1 74 ? 21.285 23.553 -30.139 1.00 84.44 74 LEU A C 1
ATOM 589 O O . LEU A 1 74 ? 22.373 24.125 -30.058 1.00 84.44 74 LEU A O 1
ATOM 593 N N . LEU A 1 75 ? 20.291 24.025 -30.885 1.00 80.62 75 LEU A N 1
ATOM 594 C CA . LEU A 1 75 ? 20.389 25.271 -31.631 1.00 80.62 75 LEU A CA 1
ATOM 595 C C . LEU A 1 75 ? 20.379 26.467 -30.687 1.00 80.62 75 LEU A C 1
ATOM 597 O O . LEU A 1 75 ? 19.597 26.524 -29.737 1.00 80.62 75 LEU A O 1
ATOM 601 N N . SER A 1 76 ? 21.217 27.457 -30.983 1.00 75.06 76 SER A N 1
ATOM 602 C CA . SER A 1 76 ? 21.193 28.727 -30.258 1.00 75.06 76 SER A CA 1
ATOM 603 C C . SER A 1 76 ? 19.859 29.453 -30.468 1.00 75.06 76 SER A C 1
ATOM 605 O O . SER A 1 76 ? 19.233 29.322 -31.519 1.00 75.06 76 SER A O 1
ATOM 607 N N . GLY A 1 77 ? 19.448 30.300 -29.517 1.00 70.69 77 GLY A N 1
ATOM 608 C CA . GLY A 1 77 ? 18.210 31.085 -29.660 1.00 70.69 77 GLY A CA 1
ATOM 609 C C . GLY A 1 77 ? 18.173 31.941 -30.937 1.00 70.69 77 GLY A C 1
ATOM 610 O O . GLY A 1 77 ? 17.116 32.152 -31.523 1.00 70.69 77 GLY A O 1
ATOM 611 N N . TYR A 1 78 ? 19.338 32.372 -31.434 1.00 68.50 78 TYR A N 1
ATOM 612 C CA . TYR A 1 78 ? 19.448 33.066 -32.718 1.00 68.50 78 TYR A CA 1
ATOM 613 C C . TYR A 1 78 ? 19.172 32.150 -33.921 1.00 68.50 78 TYR A C 1
ATOM 615 O O . TYR A 1 78 ? 18.491 32.559 -34.858 1.00 68.50 78 TYR A O 1
ATOM 623 N N . GLU A 1 79 ? 19.673 30.914 -33.909 1.00 70.19 79 GLU A N 1
ATOM 624 C CA . GLU A 1 79 ? 19.390 29.931 -34.962 1.00 70.19 79 GLU A CA 1
ATOM 625 C C . GLU A 1 79 ? 17.921 29.499 -34.954 1.00 70.19 79 GLU A C 1
ATOM 627 O O . GLU A 1 79 ? 17.319 29.407 -36.023 1.00 70.19 79 GLU A O 1
ATOM 632 N N . GLN A 1 80 ? 17.332 29.304 -33.770 1.00 71.81 80 GLN A N 1
ATOM 633 C CA . GLN A 1 80 ? 15.899 29.029 -33.614 1.00 71.81 80 GLN A CA 1
ATOM 634 C C . GLN A 1 80 ? 15.063 30.175 -34.211 1.00 71.81 80 GLN A C 1
ATOM 636 O O . GLN A 1 80 ? 14.172 29.954 -35.031 1.00 71.81 80 GLN A O 1
ATOM 641 N N . TYR A 1 81 ? 15.429 31.425 -33.905 1.00 67.81 81 TYR A N 1
ATOM 642 C CA . TYR A 1 81 ? 14.794 32.618 -34.470 1.00 67.81 81 TYR A CA 1
ATOM 643 C C . TYR A 1 81 ? 14.929 32.725 -35.998 1.00 67.81 81 TYR A C 1
ATOM 645 O O . TYR A 1 81 ? 13.997 33.139 -36.688 1.00 67.81 81 TYR A O 1
ATOM 653 N N . GLN A 1 82 ? 16.083 32.357 -36.563 1.00 72.69 82 GLN A N 1
ATOM 654 C CA . GLN A 1 82 ? 16.254 32.333 -38.019 1.00 72.69 82 GLN A CA 1
ATOM 655 C C . GLN A 1 82 ? 15.368 31.278 -38.693 1.00 72.69 82 GLN A C 1
ATOM 657 O O . GLN A 1 82 ? 14.894 31.511 -39.806 1.00 72.69 82 GLN A O 1
ATOM 662 N N . GLN A 1 83 ? 15.138 30.136 -38.040 1.00 67.94 83 GLN A N 1
ATOM 663 C CA . GLN A 1 83 ? 14.273 29.081 -38.566 1.00 67.94 83 GLN A CA 1
ATOM 664 C C . GLN A 1 83 ? 12.789 29.449 -38.484 1.00 67.94 83 GLN A C 1
ATOM 666 O O . GLN A 1 83 ? 12.051 29.188 -39.435 1.00 67.94 83 GLN A O 1
ATOM 671 N N . SER A 1 84 ? 12.354 30.111 -37.407 1.00 64.88 84 SER A N 1
ATOM 672 C CA . SER A 1 84 ? 10.959 30.546 -37.253 1.00 64.88 84 SER A CA 1
ATOM 673 C C . SER A 1 84 ? 10.568 31.662 -38.233 1.00 64.88 84 SER A C 1
ATOM 675 O O . SER A 1 84 ? 9.447 31.673 -38.742 1.00 64.88 84 SER A O 1
ATOM 677 N N . LYS A 1 85 ? 11.515 32.540 -38.597 1.00 56.25 85 LYS A N 1
ATOM 678 C CA . LYS A 1 85 ? 11.320 33.661 -39.537 1.00 56.25 85 LYS A CA 1
ATOM 679 C C . LYS A 1 85 ? 11.034 33.295 -40.996 1.00 56.25 85 LYS A C 1
ATOM 681 O O . LYS A 1 85 ? 10.718 34.180 -41.785 1.00 56.25 85 LYS A O 1
ATOM 686 N N . MET A 1 86 ? 11.137 32.026 -41.379 1.00 55.53 86 MET A N 1
ATOM 687 C CA . MET A 1 86 ? 10.782 31.576 -42.732 1.00 55.53 86 MET A CA 1
ATOM 688 C C . MET A 1 86 ? 9.265 31.350 -42.920 1.00 55.53 86 MET A C 1
ATOM 690 O O . MET A 1 86 ? 8.865 30.955 -44.014 1.00 55.53 86 MET A O 1
ATOM 694 N N . GLY A 1 87 ? 8.428 31.580 -41.892 1.00 52.75 87 GLY A N 1
ATOM 695 C CA . GLY A 1 87 ? 7.001 31.219 -41.901 1.00 52.75 87 GLY A CA 1
ATOM 696 C C . GLY A 1 87 ? 5.985 32.355 -41.746 1.00 52.75 87 GLY A C 1
ATOM 697 O O . GLY A 1 87 ? 5.029 32.373 -42.507 1.00 52.75 87 GLY A O 1
ATOM 698 N N . GLU A 1 88 ? 6.160 33.297 -40.816 1.00 50.06 88 GLU A N 1
ATOM 699 C CA . GLU A 1 88 ? 5.141 34.309 -40.477 1.00 50.06 88 GLU A CA 1
ATOM 700 C C . GLU A 1 88 ? 5.803 35.556 -39.860 1.00 50.06 88 GLU A C 1
ATOM 702 O O . GLU A 1 88 ? 6.754 35.438 -39.082 1.00 50.06 88 GLU A O 1
ATOM 707 N N . ASP A 1 89 ? 5.328 36.751 -40.233 1.00 50.50 89 ASP A N 1
ATOM 708 C CA . ASP A 1 89 ? 5.754 38.007 -39.606 1.00 50.50 89 ASP A CA 1
ATOM 709 C C . ASP A 1 89 ? 5.357 37.990 -38.118 1.00 50.50 89 ASP A C 1
ATOM 711 O O . ASP A 1 89 ? 4.229 37.604 -37.798 1.00 50.50 89 ASP A O 1
ATOM 715 N N . PRO A 1 90 ? 6.245 38.404 -37.194 1.00 48.84 90 PRO A N 1
ATOM 716 C CA . PRO A 1 90 ? 5.902 38.486 -35.781 1.00 48.84 90 PRO A CA 1
ATOM 717 C C . PRO A 1 90 ? 4.704 39.425 -35.609 1.00 48.84 90 PRO A C 1
ATOM 719 O O . PRO A 1 90 ? 4.720 40.554 -36.106 1.00 48.84 90 PRO A O 1
ATOM 722 N N . SER A 1 91 ? 3.662 38.953 -34.919 1.00 50.44 91 SER A N 1
ATOM 723 C CA . SER A 1 91 ? 2.533 39.791 -34.517 1.00 50.44 91 SER A CA 1
ATOM 724 C C . SER A 1 91 ? 3.074 41.018 -33.788 1.00 50.44 91 SER A C 1
ATOM 726 O O . SER A 1 91 ? 3.816 40.872 -32.818 1.00 50.44 91 SER A O 1
ATOM 728 N N . SER A 1 92 ? 2.749 42.207 -34.295 1.00 52.66 92 SER A N 1
ATOM 729 C CA . SER A 1 92 ? 3.236 43.483 -33.777 1.00 52.66 92 SER A CA 1
ATOM 730 C C . SER A 1 92 ? 2.966 43.626 -32.280 1.00 52.66 92 SER A C 1
ATOM 732 O O . SER A 1 92 ? 1.854 43.364 -31.827 1.00 52.66 92 SER A O 1
ATOM 734 N N . ASP A 1 93 ? 4.003 44.058 -31.567 1.00 56.47 93 ASP A N 1
ATOM 735 C CA . ASP A 1 93 ? 4.106 44.269 -30.123 1.00 56.47 93 ASP A CA 1
ATOM 736 C C . ASP A 1 93 ? 3.016 45.189 -29.539 1.00 56.47 93 ASP A C 1
ATOM 738 O O . ASP A 1 93 ? 3.261 46.374 -29.348 1.00 56.47 93 ASP A O 1
ATOM 742 N N . ASP A 1 94 ? 1.839 44.653 -29.212 1.00 50.34 94 ASP A N 1
ATOM 743 C CA . ASP A 1 94 ? 0.795 45.379 -28.465 1.00 50.34 94 ASP A CA 1
ATOM 744 C C . ASP A 1 94 ? -0.009 44.449 -27.528 1.00 50.34 94 ASP A C 1
ATOM 746 O O . ASP A 1 94 ? -1.227 44.555 -27.425 1.00 50.34 94 ASP A O 1
ATOM 750 N N . ASP A 1 95 ? 0.655 43.535 -26.808 1.00 48.22 95 ASP A N 1
ATOM 751 C CA . ASP A 1 95 ? 0.016 42.817 -25.692 1.00 48.22 95 ASP A CA 1
ATOM 752 C C . ASP A 1 95 ? 0.809 42.997 -24.389 1.00 48.22 95 ASP A C 1
ATOM 754 O O . ASP A 1 95 ? 1.646 42.187 -23.978 1.00 48.22 95 ASP A O 1
ATOM 758 N N . GLU A 1 96 ? 0.513 44.114 -23.721 1.00 51.06 96 GLU A N 1
ATOM 759 C CA . GLU A 1 96 ? 0.774 44.343 -22.304 1.00 51.06 96 GLU A CA 1
ATOM 760 C C . GLU A 1 96 ? 0.043 43.285 -21.454 1.00 51.06 96 GLU A C 1
ATOM 762 O O . GLU A 1 96 ? -1.048 43.517 -20.938 1.00 51.06 96 GLU A O 1
ATOM 767 N N . SER A 1 97 ? 0.640 42.110 -21.248 1.00 50.66 97 SER A N 1
ATOM 768 C CA . SER A 1 97 ? 0.125 41.138 -20.277 1.00 50.66 97 SER A CA 1
ATOM 769 C C . SER A 1 97 ? 1.103 40.927 -19.120 1.00 50.66 97 SER A C 1
ATOM 771 O O . SER A 1 97 ? 1.642 39.840 -18.920 1.00 50.66 97 SER A O 1
ATOM 773 N N . LEU A 1 98 ? 1.269 41.955 -18.284 1.00 42.41 98 LEU A N 1
ATOM 774 C CA . LEU A 1 98 ? 1.783 41.794 -16.913 1.00 42.41 98 LEU A CA 1
ATOM 775 C C . LEU A 1 98 ? 0.847 40.934 -16.028 1.00 42.41 98 LEU A C 1
ATOM 777 O O . LEU A 1 98 ? 1.193 40.610 -14.898 1.00 42.41 98 LEU A O 1
ATOM 781 N N . GLY A 1 99 ? -0.313 40.513 -16.551 1.00 45.69 99 GLY A N 1
ATOM 782 C CA . GLY A 1 99 ? -1.181 39.492 -15.958 1.00 45.69 99 GLY A CA 1
ATOM 783 C C . GLY A 1 99 ? -0.711 38.042 -16.150 1.00 45.69 99 GLY A C 1
ATOM 784 O O . GLY A 1 99 ? -1.360 37.150 -15.622 1.00 45.69 99 GLY A O 1
ATOM 785 N N . ARG A 1 100 ? 0.394 37.783 -16.870 1.00 48.78 100 ARG A N 1
ATOM 786 C CA . ARG A 1 100 ? 0.911 36.421 -17.122 1.00 48.78 100 ARG A CA 1
ATOM 787 C C . ARG A 1 100 ? 1.755 35.820 -16.002 1.00 48.78 100 ARG A C 1
ATOM 789 O O . ARG A 1 100 ? 2.186 34.697 -16.169 1.00 48.78 100 ARG A O 1
ATOM 796 N N . ASN A 1 101 ? 2.015 36.504 -14.887 1.00 45.75 101 ASN A N 1
ATOM 797 C CA . ASN A 1 101 ? 2.794 35.887 -13.798 1.00 45.75 101 ASN A CA 1
ATOM 798 C C . ASN A 1 101 ? 1.964 34.943 -12.917 1.00 45.75 101 ASN A C 1
ATOM 800 O O . ASN A 1 101 ? 2.515 34.352 -11.993 1.00 45.75 101 ASN A O 1
ATOM 804 N N . TYR A 1 102 ? 0.666 34.826 -13.198 1.00 44.56 102 TYR A N 1
ATOM 805 C CA . TYR A 1 102 ? -0.223 33.823 -12.637 1.00 44.56 102 TYR A CA 1
ATOM 806 C C . TYR A 1 102 ? -0.824 33.026 -13.794 1.00 44.56 102 TYR A C 1
ATOM 808 O O . TYR A 1 102 ? -1.460 33.614 -14.670 1.00 44.56 102 TYR A O 1
ATOM 816 N N . ASP A 1 103 ? -0.608 31.717 -13.816 1.00 54.69 103 ASP A N 1
ATOM 817 C CA . ASP A 1 103 ? -1.446 30.803 -14.592 1.00 54.69 103 ASP A CA 1
ATOM 818 C C . ASP A 1 103 ? -2.577 30.263 -13.695 1.00 54.69 103 ASP A C 1
ATOM 820 O O . ASP A 1 103 ? -2.784 30.747 -12.579 1.00 54.69 103 ASP A O 1
ATOM 824 N N . GLU A 1 104 ? -3.347 29.281 -14.170 1.00 42.22 104 GLU A N 1
ATOM 825 C CA . GLU A 1 104 ? -4.408 28.640 -13.375 1.00 42.22 104 GLU A CA 1
ATOM 826 C C . GLU A 1 104 ? -3.880 27.950 -12.092 1.00 42.22 104 GLU A C 1
ATOM 828 O O . GLU A 1 104 ? -4.681 27.469 -11.292 1.00 42.22 104 GLU A O 1
ATOM 833 N N . LEU A 1 105 ? -2.554 27.908 -11.886 1.00 43.97 105 LEU A N 1
ATOM 834 C CA . LEU A 1 105 ? -1.854 27.016 -10.962 1.00 43.97 105 LEU A CA 1
ATOM 835 C C . LEU A 1 105 ? -0.928 27.740 -9.958 1.00 43.97 105 LEU A C 1
ATOM 837 O O . LEU A 1 105 ? -0.500 27.115 -8.991 1.00 43.97 105 LEU A O 1
ATOM 841 N N . GLY A 1 106 ? -0.630 29.038 -10.121 1.00 49.72 106 GLY A N 1
ATOM 842 C CA . GLY A 1 106 ? 0.129 29.825 -9.130 1.00 49.72 106 GLY A CA 1
ATOM 843 C C . GLY A 1 106 ? 1.088 30.867 -9.718 1.00 49.72 106 GLY A C 1
ATOM 844 O O . GLY A 1 106 ? 0.965 31.255 -10.876 1.00 49.72 106 GLY A O 1
ATOM 845 N N . TYR A 1 107 ? 2.034 31.364 -8.904 1.00 44.66 107 TYR A N 1
ATOM 846 C CA . TYR A 1 107 ? 2.996 32.401 -9.312 1.00 44.66 107 TYR A CA 1
ATOM 847 C C . TYR A 1 107 ? 4.202 31.799 -10.058 1.00 44.66 107 TYR A C 1
ATOM 849 O O . TYR A 1 107 ? 4.961 31.010 -9.501 1.00 44.66 107 TYR A O 1
ATOM 857 N N . ILE A 1 108 ? 4.430 32.227 -11.303 1.00 52.03 108 ILE A N 1
ATOM 858 C CA . ILE A 1 108 ? 5.427 31.668 -12.246 1.00 52.03 108 ILE A CA 1
ATOM 859 C C . ILE A 1 108 ? 6.900 31.820 -11.785 1.00 52.03 108 ILE A C 1
ATOM 861 O O . ILE A 1 108 ? 7.803 31.252 -12.387 1.00 52.03 108 ILE A O 1
ATOM 865 N N . CYS A 1 109 ? 7.198 32.552 -10.704 1.00 49.91 109 CYS A N 1
ATOM 866 C CA . CYS A 1 109 ? 8.584 32.795 -10.265 1.00 49.91 109 CYS A CA 1
ATOM 867 C C . CYS A 1 109 ? 9.162 31.776 -9.262 1.00 49.91 109 CYS A C 1
ATOM 869 O O . CYS A 1 109 ? 10.301 31.963 -8.833 1.00 49.91 109 CYS A O 1
ATOM 871 N N . GLU A 1 110 ? 8.422 30.739 -8.859 1.00 59.66 110 GLU A N 1
ATOM 872 C CA . GLU A 1 110 ? 8.903 29.745 -7.874 1.00 59.66 110 GLU A CA 1
ATOM 873 C C . GLU A 1 110 ? 9.600 28.528 -8.510 1.00 59.66 110 GLU A C 1
ATOM 875 O O . GLU A 1 110 ? 10.231 27.730 -7.818 1.00 59.66 110 GLU A O 1
ATOM 880 N N . TYR A 1 111 ? 9.534 28.403 -9.837 1.00 68.88 111 TYR A N 1
ATOM 881 C CA . TYR A 1 111 ? 10.115 27.309 -10.611 1.00 68.88 111 TYR A CA 1
ATOM 882 C C . TYR A 1 111 ? 10.508 27.797 -12.007 1.00 68.88 111 TYR A C 1
ATOM 884 O O . TYR A 1 111 ? 9.988 28.795 -12.498 1.00 68.88 111 TYR A O 1
ATOM 892 N N . ASN A 1 112 ? 11.437 27.093 -12.659 1.00 77.50 112 ASN A N 1
ATOM 893 C CA . ASN A 1 112 ? 11.785 27.390 -14.049 1.00 77.50 112 ASN A CA 1
ATOM 894 C C . ASN A 1 112 ? 11.216 26.309 -14.964 1.00 77.50 112 ASN A C 1
ATOM 896 O O . ASN A 1 112 ? 11.505 25.123 -14.775 1.00 77.50 112 ASN A O 1
ATOM 900 N N . ASP A 1 113 ? 10.437 26.730 -15.955 1.00 82.44 113 ASP A N 1
ATOM 901 C CA . ASP A 1 113 ? 9.810 25.850 -16.933 1.00 82.44 113 ASP A CA 1
ATOM 902 C C . ASP A 1 113 ? 10.464 26.003 -18.315 1.00 82.44 113 ASP A C 1
ATOM 904 O O . ASP A 1 113 ? 10.715 27.118 -18.779 1.00 82.44 113 ASP A O 1
ATOM 908 N N . TYR A 1 114 ? 10.759 24.880 -18.969 1.00 84.81 114 TYR A N 1
ATOM 909 C CA . TYR A 1 114 ? 11.430 24.836 -20.262 1.00 84.81 114 TYR A CA 1
ATOM 910 C C . TYR A 1 114 ? 10.725 23.852 -21.196 1.00 84.81 114 TYR A C 1
ATOM 912 O O . TYR A 1 114 ? 10.595 22.661 -20.906 1.00 84.81 114 TYR A O 1
ATOM 920 N N . SER A 1 115 ? 10.317 24.347 -22.365 1.00 85.44 115 SER A N 1
ATOM 921 C CA . SER A 1 115 ? 9.779 23.530 -23.452 1.00 85.44 115 SER A CA 1
ATOM 922 C C . SER A 1 115 ? 10.792 23.446 -24.584 1.00 85.44 115 SER A C 1
ATOM 924 O O . SER A 1 115 ? 11.321 24.462 -25.034 1.00 85.44 115 SER A O 1
ATOM 926 N N . PHE A 1 116 ? 11.048 22.229 -25.042 1.00 83.50 116 PHE A N 1
ATOM 927 C CA . PHE A 1 116 ? 11.928 21.924 -26.153 1.00 83.50 116 PHE A CA 1
ATOM 928 C C . PHE A 1 116 ? 11.121 21.258 -27.261 1.00 83.50 116 PHE A C 1
ATOM 930 O O . PHE A 1 116 ? 10.558 20.177 -27.077 1.00 83.50 116 PHE A O 1
ATOM 937 N N . GLU A 1 117 ? 11.091 21.896 -28.423 1.00 85.00 117 GLU A N 1
ATOM 938 C CA . GLU A 1 117 ? 10.402 21.403 -29.611 1.00 85.00 117 GLU A CA 1
ATOM 939 C C . GLU A 1 117 ? 11.403 20.919 -30.664 1.00 85.00 117 GLU A C 1
ATOM 941 O O . GLU A 1 117 ? 12.623 21.003 -30.509 1.00 85.00 117 GLU A O 1
ATOM 946 N N . THR A 1 118 ? 10.877 20.354 -31.745 1.00 77.50 118 THR A N 1
ATOM 947 C CA . THR A 1 118 ? 11.659 19.781 -32.848 1.00 77.50 118 THR A CA 1
ATOM 948 C C . THR A 1 118 ? 12.719 20.738 -33.412 1.00 77.50 118 THR A C 1
ATOM 950 O O . THR A 1 118 ? 13.820 20.315 -33.763 1.00 77.50 118 THR A O 1
ATOM 953 N N . ASP A 1 119 ? 12.400 22.026 -33.499 1.00 77.19 119 ASP A N 1
ATOM 954 C CA . ASP A 1 119 ? 13.261 23.079 -34.043 1.00 77.19 119 ASP A CA 1
ATOM 955 C C . ASP A 1 119 ? 14.361 23.533 -33.074 1.00 77.19 119 ASP A C 1
ATOM 957 O O . ASP A 1 119 ? 15.266 24.268 -33.464 1.00 77.19 119 ASP A O 1
ATOM 961 N N . CYS A 1 120 ? 14.342 23.061 -31.828 1.00 82.25 120 CYS A N 1
ATOM 962 C CA . CYS A 1 120 ? 15.405 23.326 -30.870 1.00 82.25 120 CYS A CA 1
ATOM 963 C C . CYS A 1 120 ? 16.660 22.496 -31.168 1.00 82.25 120 CYS A C 1
ATOM 965 O O . CYS A 1 120 ? 17.740 22.851 -30.697 1.00 82.25 120 CYS A O 1
ATOM 967 N N . PHE A 1 121 ? 16.557 21.417 -31.953 1.00 84.62 121 PHE A N 1
ATOM 968 C CA . PHE A 1 121 ? 17.649 20.463 -32.150 1.00 84.62 121 PHE A CA 1
ATOM 969 C C . PHE A 1 121 ? 18.036 20.280 -33.610 1.00 84.62 121 PHE A C 1
ATOM 971 O O . PHE A 1 121 ? 17.220 20.308 -34.531 1.00 84.62 121 PHE A O 1
ATOM 978 N N . ARG A 1 122 ? 19.316 19.979 -33.819 1.00 87.75 122 ARG A N 1
ATOM 979 C CA . ARG A 1 122 ? 19.836 19.468 -35.082 1.00 87.75 122 ARG A CA 1
ATOM 980 C C . ARG A 1 122 ? 20.439 18.093 -34.841 1.00 87.75 122 ARG A C 1
ATOM 982 O O . ARG A 1 122 ? 21.489 17.959 -34.224 1.00 87.75 122 ARG A O 1
ATOM 989 N N . VAL A 1 123 ? 19.763 17.072 -35.357 1.00 88.81 123 VAL A N 1
ATOM 990 C CA . VAL A 1 123 ? 20.200 15.676 -35.253 1.00 88.81 123 VAL A CA 1
ATOM 991 C C . VAL A 1 123 ? 21.112 15.338 -36.429 1.00 88.81 123 VAL A C 1
ATOM 993 O O . VAL A 1 123 ? 20.762 15.589 -37.585 1.00 88.81 123 VAL A O 1
ATOM 996 N N . TYR A 1 124 ? 22.258 14.728 -36.156 1.00 91.62 124 TYR A N 1
ATOM 997 C CA . TYR A 1 124 ? 23.183 14.193 -37.145 1.00 91.62 124 TYR A CA 1
ATOM 998 C C . TYR A 1 124 ? 23.203 12.674 -37.057 1.00 91.62 124 TYR A C 1
ATOM 1000 O O . TYR A 1 124 ? 23.268 12.094 -35.981 1.00 91.62 124 TYR A O 1
ATOM 1008 N N . VAL A 1 125 ? 23.179 12.034 -38.219 1.00 90.62 125 VAL A N 1
ATOM 1009 C CA . VAL A 1 125 ? 23.334 10.594 -38.396 1.00 90.62 125 VAL A CA 1
ATOM 1010 C C . VAL A 1 125 ? 24.592 10.373 -39.225 1.00 90.62 125 VAL A C 1
ATOM 1012 O O . VAL A 1 125 ? 24.679 10.826 -40.370 1.00 90.62 125 VAL A O 1
ATOM 1015 N N . ASP A 1 126 ? 25.583 9.720 -38.624 1.00 91.88 126 ASP A N 1
ATOM 1016 C CA . ASP A 1 126 ? 26.915 9.459 -39.181 1.00 91.88 126 ASP A CA 1
ATOM 1017 C C . ASP A 1 126 ? 27.622 10.740 -39.645 1.00 91.88 126 ASP A C 1
ATOM 1019 O O . ASP A 1 126 ? 28.154 10.832 -40.760 1.00 91.88 126 ASP A O 1
ATOM 1023 N N . GLY A 1 127 ? 27.549 11.774 -38.802 1.00 88.81 127 GLY A N 1
ATOM 1024 C CA . GLY A 1 127 ? 28.126 13.092 -39.064 1.00 88.81 127 GLY A CA 1
ATOM 1025 C C . GLY A 1 127 ? 27.397 13.896 -40.143 1.00 88.81 127 GLY A C 1
ATOM 1026 O O . GLY A 1 127 ? 27.939 14.882 -40.644 1.00 88.81 127 GLY A O 1
ATOM 1027 N N . ARG A 1 128 ? 26.184 13.490 -40.548 1.00 88.75 128 ARG A N 1
ATOM 1028 C CA . ARG A 1 128 ? 25.362 14.236 -41.510 1.00 88.75 128 ARG A CA 1
ATOM 1029 C C . ARG A 1 128 ? 23.998 14.611 -40.939 1.00 88.75 128 ARG A C 1
ATOM 1031 O O . ARG A 1 128 ? 23.310 13.747 -40.411 1.00 88.75 128 ARG A O 1
ATOM 1038 N N . PRO A 1 129 ? 23.549 15.857 -41.127 1.00 88.06 129 PRO A N 1
ATOM 1039 C CA . PRO A 1 129 ? 22.276 16.324 -40.591 1.00 88.06 129 PRO A CA 1
ATOM 1040 C C . PRO A 1 129 ? 21.055 15.581 -41.166 1.00 88.06 129 PRO A C 1
ATOM 1042 O O . PRO A 1 129 ? 20.934 15.298 -42.370 1.00 88.06 129 PRO A O 1
ATOM 1045 N N . LEU A 1 130 ? 20.108 15.308 -40.277 1.00 84.50 130 LEU A N 1
ATOM 1046 C CA . LEU A 1 130 ? 18.777 14.785 -40.540 1.00 84.50 130 LEU A CA 1
ATOM 1047 C C . LEU A 1 130 ? 17.836 15.975 -40.811 1.00 84.50 130 LEU A C 1
ATOM 1049 O O . LEU A 1 130 ? 17.045 16.384 -39.977 1.00 84.50 130 LEU A O 1
ATOM 1053 N N . HIS A 1 131 ? 17.981 16.591 -41.984 1.00 64.94 131 HIS A N 1
ATOM 1054 C CA . HIS A 1 131 ? 17.416 17.909 -42.329 1.00 64.94 131 HIS A CA 1
ATOM 1055 C C . HIS A 1 131 ? 15.876 18.059 -42.361 1.00 64.94 131 HIS A C 1
ATOM 1057 O O . HIS A 1 131 ? 15.401 19.109 -42.781 1.00 64.94 131 HIS A O 1
ATOM 1063 N N . LYS A 1 132 ? 15.087 17.048 -41.984 1.00 59.94 132 LYS A N 1
ATOM 1064 C CA . LYS A 1 132 ? 13.624 17.062 -42.142 1.00 59.94 132 LYS A CA 1
ATOM 1065 C C . LYS A 1 132 ? 12.932 16.267 -41.036 1.00 59.94 132 LYS A C 1
ATOM 1067 O O . LYS A 1 132 ? 12.654 15.084 -41.205 1.00 59.94 132 LYS A O 1
ATOM 1072 N N . ILE A 1 133 ? 12.652 16.935 -39.926 1.00 59.84 133 ILE A N 1
ATOM 1073 C CA . ILE A 1 133 ? 11.525 16.592 -39.056 1.00 59.84 133 ILE A CA 1
ATOM 1074 C C . ILE A 1 133 ? 10.512 17.707 -39.354 1.00 59.84 133 ILE A C 1
ATOM 1076 O O . ILE A 1 133 ? 10.633 18.818 -38.853 1.00 59.84 133 ILE A O 1
ATOM 1080 N N . GLU A 1 134 ? 9.685 17.503 -40.384 1.00 54.00 134 GLU A N 1
ATOM 1081 C CA . GLU A 1 134 ? 8.954 18.594 -41.061 1.00 54.00 134 GLU A CA 1
ATOM 1082 C C . GLU A 1 134 ? 7.706 19.060 -40.308 1.00 54.00 134 GLU A C 1
ATOM 1084 O O . GLU A 1 134 ? 7.156 20.109 -40.645 1.00 54.00 134 GLU A O 1
ATOM 1089 N N . LYS A 1 135 ? 7.249 18.315 -39.298 1.00 60.12 135 LYS A N 1
ATOM 1090 C CA . LYS A 1 135 ? 6.086 18.704 -38.502 1.00 60.12 135 LYS A CA 1
ATOM 1091 C C . LYS A 1 135 ? 6.529 19.100 -37.101 1.00 60.12 135 LYS A C 1
ATOM 1093 O O . LYS A 1 135 ? 7.146 18.310 -36.394 1.00 60.12 135 LYS A O 1
ATOM 1098 N N . ARG A 1 136 ? 6.155 20.316 -36.689 1.00 55.09 136 ARG A N 1
ATOM 1099 C CA . ARG A 1 136 ? 6.409 20.858 -35.340 1.00 55.09 136 ARG A CA 1
ATOM 1100 C C . ARG A 1 136 ? 5.869 19.957 -34.218 1.00 55.09 136 ARG A C 1
ATOM 1102 O O . ARG A 1 136 ? 6.419 19.955 -33.129 1.00 55.09 136 ARG A O 1
ATOM 1109 N N . GLU A 1 137 ? 4.863 19.137 -34.513 1.00 55.62 137 GLU A N 1
ATOM 1110 C CA . GLU A 1 137 ? 4.200 18.235 -33.560 1.00 55.62 137 GLU A CA 1
ATOM 1111 C C . GLU A 1 137 ? 4.941 16.906 -33.306 1.00 55.62 137 GLU A C 1
ATOM 1113 O O . GLU A 1 137 ? 4.435 16.051 -32.583 1.00 55.62 137 GLU A O 1
ATOM 1118 N N . GLU A 1 138 ? 6.111 16.675 -33.913 1.00 73.31 138 GLU A N 1
ATOM 1119 C CA . GLU A 1 138 ? 6.746 15.352 -33.887 1.00 73.31 138 GLU A CA 1
ATOM 1120 C C . GLU A 1 138 ? 7.639 15.118 -32.654 1.00 73.31 138 GLU A C 1
ATOM 1122 O O . GLU A 1 138 ? 7.569 14.040 -32.069 1.00 73.31 138 GLU A O 1
ATOM 1127 N N . PHE A 1 139 ? 8.435 16.099 -32.216 1.00 83.44 139 PHE A N 1
ATOM 1128 C CA . PHE A 1 139 ? 9.199 16.043 -30.961 1.00 83.44 139 PHE A CA 1
ATOM 1129 C C . PHE A 1 139 ? 8.750 17.125 -29.975 1.00 83.44 139 PHE A C 1
ATOM 1131 O O . PHE A 1 139 ? 8.714 18.305 -30.330 1.00 83.44 139 PHE A O 1
ATOM 1138 N N . LYS A 1 140 ? 8.505 16.728 -28.721 1.00 86.81 140 LYS A N 1
ATOM 1139 C CA . LYS A 1 140 ? 8.231 17.638 -27.603 1.00 86.81 140 LYS A CA 1
ATOM 1140 C C . LYS A 1 140 ? 8.856 17.095 -26.323 1.00 86.81 140 LYS A C 1
ATOM 1142 O O . LYS A 1 140 ? 8.563 15.968 -25.931 1.00 86.81 140 LYS A O 1
ATOM 1147 N N . MET A 1 141 ? 9.660 17.900 -25.639 1.00 88.12 141 MET A N 1
ATOM 1148 C CA . MET A 1 141 ? 10.119 17.608 -24.285 1.00 88.12 141 MET A CA 1
ATOM 1149 C C . MET A 1 141 ? 9.881 18.807 -23.383 1.00 88.12 141 MET A C 1
ATOM 1151 O O . MET A 1 141 ? 10.328 19.911 -23.672 1.00 88.12 141 MET A O 1
ATOM 1155 N N . HIS A 1 142 ? 9.175 18.580 -22.286 1.00 87.31 142 HIS A N 1
ATOM 1156 C CA . HIS A 1 142 ? 8.818 19.610 -21.323 1.00 87.31 142 HIS A CA 1
ATOM 1157 C C . HIS A 1 142 ? 9.445 19.260 -19.981 1.00 87.31 142 HIS A C 1
ATOM 1159 O O . HIS A 1 142 ? 9.239 18.156 -19.467 1.00 87.31 142 HIS A O 1
ATOM 1165 N N . VAL A 1 143 ? 10.273 20.163 -19.458 1.00 89.50 143 VAL A N 1
ATOM 1166 C CA . VAL A 1 143 ? 11.026 19.943 -18.222 1.00 89.50 143 VAL A CA 1
ATOM 1167 C C . VAL A 1 143 ? 10.880 21.113 -17.269 1.00 89.50 143 VAL A C 1
ATOM 1169 O O . VAL A 1 143 ? 10.912 22.275 -17.665 1.00 89.50 143 VAL A O 1
ATOM 1172 N N . ARG A 1 144 ? 10.800 20.783 -15.985 1.00 89.12 144 ARG A N 1
ATOM 1173 C CA . ARG A 1 144 ? 10.639 21.735 -14.892 1.00 89.12 144 ARG A CA 1
ATOM 1174 C C . ARG A 1 144 ? 11.763 21.581 -13.884 1.00 89.12 144 ARG A C 1
ATOM 1176 O O . ARG A 1 144 ? 12.095 20.462 -13.496 1.00 89.12 144 ARG A O 1
ATOM 1183 N N . LEU A 1 145 ? 12.323 22.702 -13.443 1.00 88.38 145 LEU A N 1
ATOM 1184 C CA . LEU A 1 145 ? 13.241 22.762 -12.308 1.00 88.38 145 LEU A CA 1
ATOM 1185 C C . LEU A 1 145 ? 12.469 23.179 -11.058 1.00 88.38 145 LEU A C 1
ATOM 1187 O O . LEU A 1 145 ? 12.029 24.323 -10.953 1.00 88.38 145 LEU A O 1
ATOM 1191 N N . LEU A 1 146 ? 12.336 22.241 -10.124 1.00 87.44 146 LEU A N 1
ATOM 1192 C CA . LEU A 1 146 ? 11.604 22.402 -8.871 1.00 87.44 146 LEU A CA 1
ATOM 1193 C C . LEU A 1 146 ? 12.585 22.451 -7.700 1.00 87.44 146 LEU A C 1
ATOM 1195 O O . LEU A 1 146 ? 13.393 21.527 -7.583 1.00 87.44 146 LEU A O 1
ATOM 1199 N N . PRO A 1 147 ? 12.528 23.454 -6.814 1.00 86.25 147 PRO A N 1
ATOM 1200 C CA . PRO A 1 147 ? 13.415 23.499 -5.663 1.00 86.25 147 PRO A CA 1
ATOM 1201 C C . PRO A 1 147 ? 13.051 22.410 -4.637 1.00 86.25 147 PRO A C 1
ATOM 1203 O O . PRO A 1 147 ? 11.912 22.288 -4.202 1.00 86.25 147 PRO A O 1
ATOM 1206 N N . LEU A 1 148 ? 14.038 21.612 -4.237 1.00 82.19 148 LEU A N 1
ATOM 1207 C CA . LEU A 1 148 ? 14.002 20.605 -3.175 1.00 82.19 148 LEU A CA 1
ATOM 1208 C C . LEU A 1 148 ? 14.260 21.275 -1.814 1.00 82.19 148 LEU A C 1
ATOM 1210 O O . LEU A 1 148 ? 15.269 21.015 -1.159 1.00 82.19 148 LEU A O 1
ATOM 1214 N N . CYS A 1 149 ? 13.362 22.170 -1.407 1.00 80.50 149 CYS A N 1
ATOM 1215 C CA . CYS A 1 149 ? 13.397 22.874 -0.124 1.00 80.50 149 CYS A CA 1
ATOM 1216 C C . CYS A 1 149 ? 12.010 22.867 0.534 1.00 80.50 149 CYS A C 1
ATOM 1218 O O . CYS A 1 149 ? 11.027 22.522 -0.107 1.00 80.50 149 CYS A O 1
ATOM 1220 N N . ALA A 1 150 ? 11.901 23.228 1.814 1.00 75.19 150 ALA A N 1
ATOM 1221 C CA . ALA A 1 150 ? 10.586 23.375 2.442 1.00 75.19 150 ALA A CA 1
ATOM 1222 C C . ALA A 1 150 ? 9.911 24.684 1.976 1.00 75.19 150 ALA A C 1
ATOM 1224 O O . ALA A 1 150 ? 10.567 25.727 2.077 1.00 75.19 150 ALA A O 1
ATOM 1225 N N . PRO A 1 151 ? 8.633 24.671 1.537 1.00 75.38 151 PRO A N 1
ATOM 1226 C CA . PRO A 1 151 ? 7.685 23.545 1.526 1.00 75.38 151 PRO A CA 1
ATOM 1227 C C . PRO A 1 151 ? 7.595 22.805 0.165 1.00 75.38 151 PRO A C 1
ATOM 1229 O O . PRO A 1 151 ? 6.828 23.173 -0.721 1.00 75.38 151 PRO A O 1
ATOM 1232 N N . PHE A 1 152 ? 8.327 21.696 -0.001 1.00 84.00 152 PHE A N 1
ATOM 1233 C CA . PHE A 1 152 ? 8.445 20.986 -1.289 1.00 84.00 152 PHE A CA 1
ATOM 1234 C C . PHE A 1 152 ? 7.131 20.338 -1.740 1.00 84.00 152 PHE A C 1
ATOM 1236 O O . PHE A 1 152 ? 6.806 20.288 -2.929 1.00 84.00 152 PHE A O 1
ATOM 1243 N N . TRP A 1 153 ? 6.373 19.805 -0.782 1.00 83.81 153 TRP A N 1
ATOM 1244 C CA . TRP A 1 153 ? 5.097 19.160 -1.072 1.00 83.81 153 TRP A CA 1
ATOM 1245 C C . TRP A 1 153 ? 4.044 20.154 -1.541 1.00 83.81 153 TRP A C 1
ATOM 1247 O O . TRP A 1 153 ? 3.292 19.806 -2.439 1.00 83.81 153 TRP A O 1
ATOM 1257 N N . GLU A 1 154 ? 4.033 21.378 -1.008 1.00 79.69 154 GLU A N 1
ATOM 1258 C CA . GLU A 1 154 ? 3.116 22.430 -1.466 1.00 79.69 154 GLU A CA 1
ATOM 1259 C C . GLU A 1 154 ? 3.380 22.767 -2.932 1.00 79.69 154 GLU A C 1
ATOM 1261 O O . GLU A 1 154 ? 2.448 22.818 -3.727 1.00 79.69 154 GLU A O 1
ATOM 1266 N N . LEU A 1 155 ? 4.657 22.877 -3.319 1.00 77.62 155 LEU A N 1
ATOM 1267 C CA . LEU A 1 155 ? 5.019 23.033 -4.725 1.00 77.62 155 LEU A CA 1
ATOM 1268 C C . LEU A 1 155 ? 4.492 21.852 -5.543 1.00 77.62 155 LEU A C 1
ATOM 1270 O O . LEU A 1 155 ? 3.798 22.059 -6.526 1.00 77.62 155 LEU A O 1
ATOM 1274 N N . SER A 1 156 ? 4.773 20.617 -5.124 1.00 82.06 156 SER A N 1
ATOM 1275 C CA . SER A 1 156 ? 4.373 19.409 -5.863 1.00 82.06 156 SER A CA 1
ATOM 1276 C C . SER A 1 156 ? 2.850 19.261 -6.022 1.00 82.06 156 SER A C 1
ATOM 1278 O O . SER A 1 156 ? 2.399 18.840 -7.088 1.00 82.06 156 SER A O 1
ATOM 1280 N N . ASP A 1 157 ? 2.082 19.621 -4.990 1.00 77.12 157 ASP A N 1
ATOM 1281 C CA . ASP A 1 157 ? 0.613 19.556 -4.938 1.00 77.12 157 ASP A CA 1
ATOM 1282 C C . ASP A 1 157 ? -0.049 20.518 -5.932 1.00 77.12 157 ASP A C 1
ATOM 1284 O O . ASP A 1 157 ? -0.988 20.152 -6.636 1.00 77.12 157 ASP A O 1
ATOM 1288 N N . CYS A 1 158 ? 0.502 21.727 -6.078 1.00 69.94 158 CYS A N 1
ATOM 1289 C CA . CYS A 1 158 ? -0.059 22.762 -6.948 1.00 69.94 158 CYS A CA 1
ATOM 1290 C C . CYS A 1 158 ? -0.045 22.415 -8.449 1.00 69.94 158 CYS A C 1
ATOM 1292 O O . CYS A 1 158 ? -0.774 23.037 -9.220 1.00 69.94 158 CYS A O 1
ATOM 1294 N N . TYR A 1 159 ? 0.770 21.454 -8.903 1.00 67.94 159 TYR A N 1
ATOM 1295 C CA . TYR A 1 159 ? 0.930 21.193 -10.340 1.00 67.94 159 TYR A CA 1
ATOM 1296 C C . TYR A 1 159 ? -0.025 20.141 -10.889 1.00 67.94 159 TYR A C 1
ATOM 1298 O O . TYR A 1 159 ? -0.728 20.388 -11.867 1.00 67.94 159 TYR A O 1
ATOM 1306 N N . ASN A 1 160 ? 0.065 18.916 -10.367 1.00 78.62 160 ASN A N 1
ATOM 1307 C CA . ASN A 1 160 ? -0.760 17.786 -10.771 1.00 78.62 160 ASN A CA 1
ATOM 1308 C C . ASN A 1 160 ? -0.595 16.616 -9.795 1.00 78.62 160 ASN A C 1
ATOM 1310 O O . ASN A 1 160 ? 0.413 16.492 -9.097 1.00 78.62 160 ASN A O 1
ATOM 1314 N N . GLN A 1 161 ? -1.560 15.697 -9.844 1.00 81.00 161 GLN A N 1
ATOM 1315 C CA . GLN A 1 161 ? -1.567 14.503 -9.005 1.00 81.00 161 GLN A CA 1
ATOM 1316 C C . GLN A 1 161 ? -0.301 13.647 -9.167 1.00 81.00 161 GLN A C 1
ATOM 1318 O O . GLN A 1 161 ? 0.210 13.126 -8.186 1.00 81.00 161 GLN A O 1
ATOM 1323 N N . THR A 1 162 ? 0.246 13.515 -10.381 1.00 82.81 162 THR A N 1
ATOM 1324 C CA . THR A 1 162 ? 1.446 12.697 -10.633 1.00 82.81 162 THR A CA 1
ATOM 1325 C C . THR A 1 162 ? 2.672 13.232 -9.892 1.00 82.81 162 THR A C 1
ATOM 1327 O O . THR A 1 162 ? 3.465 12.455 -9.361 1.00 82.81 162 THR A O 1
ATOM 1330 N N . LEU A 1 163 ? 2.850 14.553 -9.864 1.00 83.44 163 LEU A N 1
ATOM 1331 C CA . LEU A 1 163 ? 3.967 15.206 -9.198 1.00 83.44 163 LEU A CA 1
ATOM 1332 C C . LEU A 1 163 ? 3.754 15.258 -7.682 1.00 83.44 163 LEU A C 1
ATOM 1334 O O . LEU A 1 163 ? 4.710 15.036 -6.945 1.00 83.44 163 LEU A O 1
ATOM 1338 N N . TYR A 1 164 ? 2.515 15.445 -7.220 1.00 85.75 164 TYR A N 1
ATOM 1339 C CA . TYR A 1 164 ? 2.152 15.263 -5.814 1.00 85.75 164 TYR A CA 1
ATOM 1340 C C . TYR A 1 164 ? 2.474 13.846 -5.322 1.00 85.75 164 TYR A C 1
ATOM 1342 O O . TYR A 1 164 ? 3.156 13.671 -4.308 1.00 85.75 164 TYR A O 1
ATOM 1350 N N . ASP A 1 165 ? 2.047 12.825 -6.069 1.00 85.88 165 ASP A N 1
ATOM 1351 C CA . ASP A 1 165 ? 2.307 11.420 -5.759 1.00 85.88 165 ASP A CA 1
ATOM 1352 C C . ASP A 1 165 ? 3.817 11.148 -5.744 1.00 85.88 165 ASP A C 1
ATOM 1354 O O . ASP A 1 165 ? 4.317 10.496 -4.829 1.00 85.88 165 ASP A O 1
ATOM 1358 N N . LEU A 1 166 ? 4.569 11.685 -6.711 1.00 90.06 166 LEU A N 1
ATOM 1359 C CA . LEU A 1 166 ? 6.032 11.605 -6.748 1.00 90.06 166 LEU A CA 1
ATOM 1360 C C . LEU A 1 166 ? 6.659 12.256 -5.507 1.00 90.06 166 LEU A C 1
ATOM 1362 O O . LEU A 1 166 ? 7.501 11.639 -4.849 1.00 90.06 166 LEU A O 1
ATOM 1366 N N . GLY A 1 167 ? 6.245 13.482 -5.182 1.00 87.56 167 GLY A N 1
ATOM 1367 C CA . GLY A 1 167 ? 6.787 14.280 -4.088 1.00 87.56 167 GLY A CA 1
ATOM 1368 C C . GLY A 1 167 ? 6.532 13.657 -2.719 1.00 87.56 167 GLY A C 1
ATOM 1369 O O . GLY A 1 167 ? 7.443 13.599 -1.899 1.00 87.56 167 GLY A O 1
ATOM 1370 N N . THR A 1 168 ? 5.333 13.119 -2.496 1.00 87.81 168 THR A N 1
ATOM 1371 C CA . THR A 1 168 ? 4.948 12.458 -1.237 1.00 87.81 168 THR A CA 1
ATOM 1372 C C . THR A 1 168 ? 5.475 11.027 -1.121 1.00 87.81 168 THR A C 1
ATOM 1374 O O . THR A 1 168 ? 5.761 10.562 -0.017 1.00 87.81 168 THR A O 1
ATOM 1377 N N . SER A 1 169 ? 5.640 10.317 -2.244 1.00 87.81 169 SER A N 1
ATOM 1378 C CA . SER A 1 169 ? 6.107 8.925 -2.238 1.00 87.81 169 SER A CA 1
ATOM 1379 C C . SER A 1 169 ? 7.626 8.810 -2.123 1.00 87.81 169 SER A C 1
ATOM 1381 O O . SER A 1 169 ? 8.123 7.898 -1.461 1.00 87.81 169 SER A O 1
ATOM 1383 N N . LEU A 1 170 ? 8.375 9.697 -2.786 1.00 91.44 170 LEU A N 1
ATOM 1384 C CA . LEU A 1 170 ? 9.825 9.552 -2.962 1.00 91.44 170 LEU A CA 1
ATOM 1385 C C . LEU A 1 170 ? 10.656 10.546 -2.154 1.00 91.44 170 LEU A C 1
ATOM 1387 O O . LEU A 1 170 ? 11.856 10.314 -1.979 1.00 91.44 170 LEU A O 1
ATOM 1391 N N . PHE A 1 171 ? 10.045 11.625 -1.660 1.00 91.06 171 PHE A N 1
ATOM 1392 C CA . PHE A 1 171 ? 10.736 12.697 -0.952 1.00 91.06 171 PHE A CA 1
ATOM 1393 C C . PHE A 1 171 ? 10.012 13.094 0.340 1.00 91.06 171 PHE A C 1
ATOM 1395 O O . PHE A 1 171 ? 8.823 12.850 0.529 1.00 91.06 171 PHE A O 1
ATOM 1402 N N . THR A 1 172 ? 10.751 13.700 1.264 1.00 88.31 172 THR A 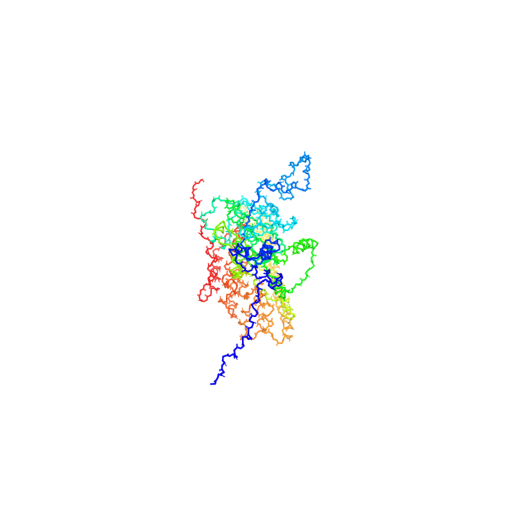N 1
ATOM 1403 C CA . THR A 1 172 ? 10.179 14.389 2.421 1.00 88.31 172 THR A CA 1
ATOM 1404 C C . THR A 1 172 ? 9.637 15.761 2.014 1.00 88.31 172 THR A C 1
ATOM 1406 O O . THR A 1 172 ? 9.931 16.266 0.931 1.00 88.31 172 THR A O 1
ATOM 1409 N N . ASP A 1 173 ? 8.908 16.410 2.917 1.00 83.56 173 ASP A N 1
ATOM 1410 C CA . ASP A 1 173 ? 8.465 17.810 2.826 1.00 83.56 173 ASP A CA 1
ATOM 1411 C C . ASP A 1 173 ? 9.616 18.814 2.614 1.00 83.56 173 ASP A C 1
ATOM 1413 O O . ASP A 1 173 ? 9.416 19.917 2.106 1.00 83.56 173 ASP A O 1
ATOM 1417 N N . LYS A 1 174 ? 10.838 18.413 2.977 1.00 84.38 174 LYS A N 1
ATOM 1418 C CA . LYS A 1 174 ? 12.090 19.153 2.768 1.00 84.38 174 LYS A CA 1
ATOM 1419 C C . LYS A 1 174 ? 12.839 18.749 1.491 1.00 84.38 174 LYS A C 1
ATOM 1421 O O . LYS A 1 174 ? 13.993 19.131 1.335 1.00 84.38 174 LYS A O 1
ATOM 1426 N N . GLY A 1 175 ? 12.248 17.924 0.625 1.00 84.88 175 GLY A N 1
ATOM 1427 C CA . GLY A 1 175 ? 12.874 17.464 -0.618 1.00 84.88 175 GLY A CA 1
ATOM 1428 C C . GLY A 1 175 ? 13.988 16.422 -0.439 1.00 84.88 175 GLY A C 1
ATOM 1429 O O . GLY A 1 175 ? 14.700 16.122 -1.397 1.00 84.88 175 GLY A O 1
ATOM 1430 N N . LYS A 1 176 ? 14.164 15.835 0.756 1.00 88.50 176 LYS A N 1
ATOM 1431 C CA . LYS A 1 176 ? 15.146 14.754 0.960 1.00 88.50 176 LYS A CA 1
ATOM 1432 C C . LYS A 1 176 ? 14.584 13.426 0.438 1.00 88.50 176 LYS A C 1
ATOM 1434 O O . LYS A 1 176 ? 13.433 13.122 0.744 1.00 88.50 176 LYS A O 1
ATOM 1439 N N . PRO A 1 177 ? 15.356 12.593 -0.278 1.00 89.62 177 PRO A N 1
ATOM 1440 C CA . PRO A 1 177 ? 14.878 11.289 -0.729 1.00 89.62 177 PRO A CA 1
ATOM 1441 C C . PRO A 1 177 ? 14.489 10.384 0.447 1.00 89.62 177 PRO A C 1
ATOM 1443 O O . PRO A 1 177 ? 15.218 10.286 1.434 1.00 89.62 177 PRO A O 1
ATOM 1446 N N . THR A 1 178 ? 13.371 9.671 0.340 1.00 87.62 178 THR A N 1
ATOM 1447 C CA . THR A 1 178 ? 12.913 8.695 1.348 1.00 87.62 178 THR A CA 1
ATOM 1448 C C . THR A 1 178 ? 13.306 7.264 0.986 1.00 87.62 178 THR A C 1
ATOM 1450 O O . THR A 1 178 ? 13.527 6.444 1.880 1.00 87.62 178 THR A O 1
ATOM 1453 N N . VAL A 1 179 ? 13.444 6.989 -0.311 1.00 88.62 179 VAL A N 1
ATOM 1454 C CA . VAL A 1 179 ? 13.633 5.657 -0.898 1.00 88.62 179 VAL A CA 1
ATOM 1455 C C . VAL A 1 179 ? 15.107 5.286 -1.079 1.00 88.62 179 VAL A C 1
ATOM 1457 O O . VAL A 1 179 ? 15.948 6.1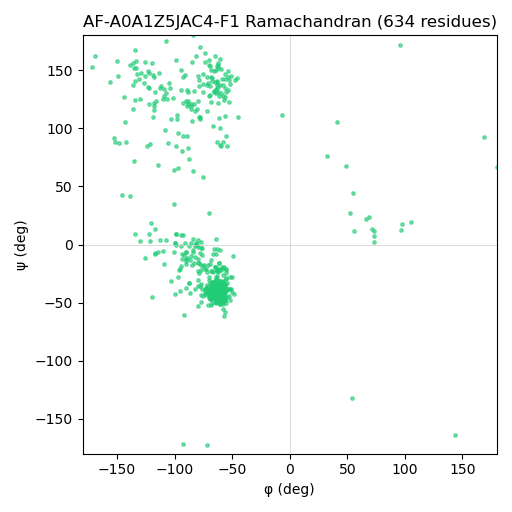39 -1.379 1.00 88.62 179 VAL A O 1
ATOM 1460 N N . VAL A 1 180 ? 15.436 4.006 -0.889 1.00 85.88 180 VAL A N 1
ATOM 1461 C CA . VAL A 1 180 ? 16.824 3.524 -0.808 1.00 85.88 180 VAL A CA 1
ATOM 1462 C C . VAL A 1 180 ? 17.531 3.637 -2.155 1.00 85.88 180 VAL A C 1
ATOM 1464 O O . VAL A 1 180 ? 18.703 4.010 -2.192 1.00 85.88 180 VAL A O 1
ATOM 1467 N N . SER A 1 181 ? 16.841 3.388 -3.273 1.00 88.88 181 SER A N 1
ATOM 1468 C CA . SER A 1 181 ? 17.475 3.449 -4.595 1.00 88.88 181 SER A CA 1
ATOM 1469 C C . SER A 1 181 ? 18.019 4.842 -4.916 1.00 88.88 181 SER A C 1
ATOM 1471 O O . SER A 1 181 ? 19.093 4.960 -5.502 1.00 88.88 181 SER A O 1
ATOM 1473 N N . ILE A 1 182 ? 17.292 5.893 -4.520 1.00 90.00 182 ILE A N 1
ATOM 1474 C CA . ILE A 1 182 ? 17.699 7.284 -4.748 1.00 90.00 182 ILE A CA 1
ATOM 1475 C C . ILE A 1 182 ? 18.788 7.682 -3.748 1.00 90.00 182 ILE A C 1
ATOM 1477 O O . ILE A 1 182 ? 19.791 8.263 -4.153 1.00 90.00 182 ILE A O 1
ATOM 1481 N N . LYS A 1 183 ? 18.641 7.316 -2.467 1.00 88.56 183 LYS A N 1
ATOM 1482 C CA . LYS A 1 183 ? 19.665 7.568 -1.436 1.00 88.56 183 LYS A CA 1
ATOM 1483 C C . LYS A 1 183 ? 21.016 6.952 -1.787 1.00 88.56 183 LYS A C 1
ATOM 1485 O O . LYS A 1 183 ? 22.037 7.594 -1.623 1.00 88.56 183 LYS A O 1
ATOM 1490 N N . ASN A 1 184 ? 21.032 5.729 -2.309 1.00 86.88 184 ASN A N 1
ATOM 1491 C CA . ASN A 1 184 ? 22.281 5.069 -2.692 1.00 86.88 184 ASN A CA 1
ATOM 1492 C C . ASN A 1 184 ? 22.936 5.715 -3.920 1.00 86.88 184 ASN A C 1
ATOM 1494 O O . ASN A 1 184 ? 24.149 5.626 -4.087 1.00 86.88 184 ASN A O 1
ATOM 1498 N N . ALA A 1 185 ? 22.138 6.324 -4.800 1.00 86.12 185 ALA A N 1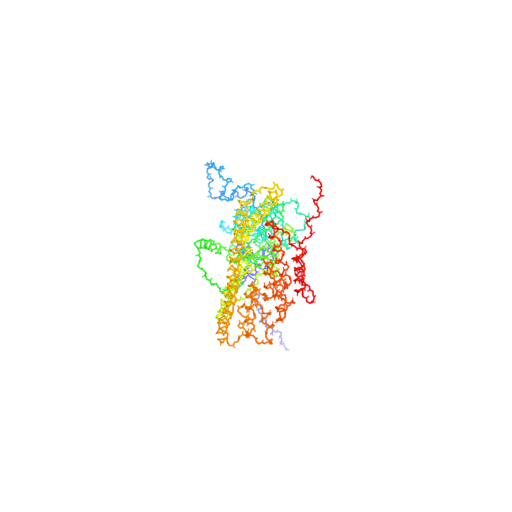
ATOM 1499 C CA . ALA A 1 185 ? 22.634 7.009 -5.987 1.00 86.12 185 ALA A CA 1
ATOM 1500 C C . ALA A 1 185 ? 23.176 8.410 -5.659 1.00 86.12 185 ALA A C 1
ATOM 1502 O O . ALA A 1 185 ? 24.151 8.862 -6.257 1.00 86.12 185 ALA A O 1
ATOM 1503 N N . LEU A 1 186 ? 22.548 9.092 -4.703 1.00 84.62 186 LEU A N 1
ATOM 1504 C CA . LEU A 1 186 ? 22.959 10.392 -4.200 1.00 84.62 186 LEU A CA 1
ATOM 1505 C C . LEU A 1 186 ? 23.870 10.174 -2.994 1.00 84.62 186 LEU A C 1
ATOM 1507 O O . LEU A 1 186 ? 23.366 10.030 -1.888 1.00 84.62 186 LEU A O 1
ATOM 1511 N N . ASN A 1 187 ? 25.193 10.131 -3.190 1.00 73.69 187 ASN A N 1
ATOM 1512 C CA . ASN A 1 187 ? 26.153 10.096 -2.077 1.00 73.69 187 ASN A CA 1
ATOM 1513 C C . ASN A 1 187 ? 25.726 11.133 -1.019 1.00 73.69 187 ASN A C 1
ATOM 1515 O O . ASN A 1 187 ? 25.747 12.332 -1.295 1.00 73.69 187 ASN A O 1
ATOM 1519 N N . CYS A 1 188 ? 25.252 10.658 0.139 1.00 55.91 188 CYS A N 1
ATOM 1520 C CA . CYS A 1 188 ? 24.353 11.411 1.027 1.00 55.91 188 CYS A CA 1
ATOM 1521 C C . CYS A 1 188 ? 24.965 12.724 1.558 1.00 55.91 188 CYS A C 1
ATOM 1523 O O . CYS A 1 188 ? 24.237 13.652 1.905 1.00 55.91 188 CYS A O 1
ATOM 1525 N N . ASP A 1 189 ? 26.295 12.819 1.537 1.00 60.75 189 ASP A N 1
ATOM 1526 C CA . ASP A 1 189 ? 27.081 13.959 2.015 1.00 60.75 189 ASP A CA 1
ATOM 1527 C C . ASP A 1 189 ? 27.088 15.162 1.039 1.00 60.75 189 ASP A C 1
ATOM 1529 O O . ASP A 1 189 ? 27.373 16.289 1.444 1.00 60.75 189 ASP A O 1
ATOM 1533 N N . ASP A 1 190 ? 26.721 14.965 -0.237 1.00 54.22 190 ASP A N 1
ATOM 1534 C CA . ASP A 1 190 ? 26.820 15.977 -1.309 1.00 54.22 190 ASP A CA 1
ATOM 1535 C C . ASP A 1 190 ? 25.498 16.723 -1.608 1.00 54.22 190 ASP A C 1
ATOM 1537 O O . ASP A 1 190 ? 25.420 17.501 -2.564 1.00 54.22 190 ASP A O 1
ATOM 1541 N N . PHE A 1 191 ? 24.444 16.549 -0.798 1.00 64.12 191 PHE A N 1
ATOM 1542 C CA . PHE A 1 191 ? 23.114 17.164 -1.007 1.00 64.12 191 PHE A CA 1
ATOM 1543 C C . PHE A 1 191 ? 23.078 18.702 -0.785 1.00 64.12 191 PHE A C 1
ATOM 1545 O O . PHE A 1 191 ? 22.053 19.275 -0.416 1.00 64.12 191 PHE A O 1
ATOM 1552 N N . SER A 1 192 ? 24.199 19.404 -0.974 1.00 54.19 192 SER A N 1
ATOM 1553 C CA . SER A 1 192 ? 24.400 20.796 -0.550 1.00 54.19 192 SER A CA 1
ATOM 1554 C C . SER A 1 192 ? 24.642 21.810 -1.680 1.00 54.19 192 SER A C 1
ATOM 1556 O O . SER A 1 192 ? 24.618 23.007 -1.407 1.00 54.19 192 SER A O 1
ATOM 1558 N N . ALA A 1 193 ? 24.813 21.398 -2.947 1.00 52.12 193 ALA A N 1
ATOM 1559 C CA . ALA A 1 193 ? 25.218 22.336 -4.012 1.00 52.12 193 ALA A CA 1
ATOM 1560 C C . ALA A 1 193 ? 24.109 22.804 -4.982 1.00 52.12 193 ALA A C 1
ATOM 1562 O O . ALA A 1 193 ? 24.175 23.933 -5.463 1.00 52.12 193 ALA A O 1
ATOM 1563 N N . SER A 1 194 ? 23.088 21.992 -5.291 1.00 60.38 194 SER A N 1
ATOM 1564 C CA . SER A 1 194 ? 21.984 22.412 -6.180 1.00 60.38 194 SER A CA 1
ATOM 1565 C C . SER A 1 194 ? 20.686 21.674 -5.848 1.00 60.38 194 SER A C 1
ATOM 1567 O O . SER A 1 194 ? 20.391 20.608 -6.379 1.00 60.38 194 SER A O 1
ATOM 1569 N N . GLN A 1 195 ? 19.903 22.229 -4.926 1.00 78.06 195 GLN A N 1
ATOM 1570 C CA . GLN A 1 195 ? 18.674 21.621 -4.412 1.00 78.06 195 GLN A CA 1
ATOM 1571 C C . GLN A 1 195 ? 17.525 21.722 -5.422 1.00 78.06 195 GLN A C 1
ATOM 1573 O O . GLN A 1 195 ? 16.506 22.305 -5.095 1.00 78.06 195 GLN A O 1
ATOM 1578 N N . ASN A 1 196 ? 17.656 21.201 -6.644 1.00 89.75 196 ASN A N 1
ATOM 1579 C CA . ASN A 1 196 ? 16.518 21.122 -7.560 1.00 89.75 196 ASN A CA 1
ATOM 1580 C C . ASN A 1 196 ? 16.291 19.702 -8.083 1.00 89.75 196 ASN A C 1
ATOM 1582 O O . ASN A 1 196 ? 17.233 18.949 -8.356 1.00 89.75 196 ASN A O 1
ATOM 1586 N N . LEU A 1 197 ? 15.016 19.385 -8.275 1.00 92.00 197 LEU A N 1
ATOM 1587 C CA . LEU A 1 197 ? 14.496 18.262 -9.035 1.00 92.00 197 LEU A CA 1
ATOM 1588 C C . LEU A 1 197 ? 14.242 18.723 -10.475 1.00 92.00 197 LEU A C 1
ATOM 1590 O O . LEU A 1 197 ? 13.457 19.642 -10.701 1.00 92.00 197 LEU A O 1
ATOM 1594 N N . LEU A 1 198 ? 14.879 18.069 -11.448 1.00 93.69 198 LEU A N 1
ATOM 1595 C CA . LEU A 1 198 ? 14.557 18.233 -12.868 1.00 93.69 198 LEU A CA 1
ATOM 1596 C C . LEU A 1 198 ? 13.470 17.226 -13.256 1.00 93.69 198 LEU A C 1
ATOM 1598 O O . LEU A 1 198 ? 13.762 16.075 -13.597 1.00 93.69 198 LEU A O 1
ATOM 1602 N N . TYR A 1 199 ? 12.215 17.650 -13.189 1.00 93.44 199 TYR A N 1
ATOM 1603 C CA . TYR A 1 199 ? 11.073 16.823 -13.552 1.00 93.44 199 TYR A CA 1
ATOM 1604 C C . TYR A 1 199 ? 10.804 16.908 -15.055 1.00 93.44 199 TYR A C 1
ATOM 1606 O O . TYR A 1 199 ? 10.532 17.982 -15.587 1.00 93.44 199 TYR A O 1
ATOM 1614 N N . ILE A 1 200 ? 10.877 15.772 -15.743 1.00 92.69 200 ILE A N 1
ATOM 1615 C CA . ILE A 1 200 ? 10.459 15.634 -17.137 1.00 92.69 200 ILE A CA 1
ATOM 1616 C C . ILE A 1 200 ? 8.958 15.357 -17.113 1.00 92.69 200 ILE A C 1
ATOM 1618 O O . ILE A 1 200 ? 8.532 14.269 -16.727 1.00 92.69 200 ILE A O 1
ATOM 1622 N N . GLN A 1 201 ? 8.161 16.350 -17.492 1.00 87.31 201 GLN A N 1
ATOM 1623 C CA . GLN A 1 201 ? 6.707 16.237 -17.505 1.00 87.31 201 GLN A CA 1
ATOM 1624 C C . GLN A 1 201 ? 6.233 15.484 -18.745 1.00 87.31 201 GLN A C 1
ATOM 1626 O O . GLN A 1 201 ? 5.519 14.490 -18.636 1.00 87.31 201 GLN A O 1
ATOM 1631 N N . ASP A 1 202 ? 6.679 15.934 -19.918 1.00 85.88 202 ASP A N 1
ATOM 1632 C CA . ASP A 1 202 ? 6.323 15.335 -21.197 1.00 85.88 202 ASP A CA 1
ATOM 1633 C C . ASP A 1 202 ? 7.581 14.999 -21.987 1.00 85.88 202 ASP A C 1
ATOM 1635 O O . ASP A 1 202 ? 8.532 15.778 -22.047 1.00 85.88 202 ASP A O 1
ATOM 1639 N N . PHE A 1 203 ? 7.564 13.838 -22.634 1.00 88.38 203 PHE A N 1
ATOM 1640 C CA . PHE A 1 203 ? 8.579 13.435 -23.595 1.00 88.38 203 PHE A CA 1
ATOM 1641 C C . PHE A 1 203 ? 7.892 12.669 -24.719 1.00 88.38 203 PHE A C 1
ATOM 1643 O O . PHE A 1 203 ? 7.471 11.530 -24.528 1.00 88.38 203 PHE A O 1
ATOM 1650 N N . VAL A 1 204 ? 7.748 13.317 -25.869 1.00 86.75 204 VAL A N 1
ATOM 1651 C CA . VAL A 1 204 ? 7.133 12.792 -27.086 1.00 86.75 204 VAL A CA 1
ATOM 1652 C C . VAL A 1 204 ? 8.210 12.747 -28.158 1.00 86.75 204 VAL A C 1
ATOM 1654 O O . VAL A 1 204 ? 8.811 13.771 -28.486 1.00 86.75 204 VAL A O 1
ATOM 1657 N N . LEU A 1 205 ? 8.430 11.566 -28.730 1.00 85.81 205 LEU A N 1
ATOM 1658 C CA . LEU A 1 205 ? 9.261 11.412 -29.922 1.00 85.81 205 LEU A CA 1
ATOM 1659 C C . LEU A 1 205 ? 8.422 11.314 -31.200 1.00 85.81 205 LEU A C 1
ATOM 1661 O O . LEU A 1 205 ? 7.274 10.851 -31.143 1.00 85.81 205 LEU A O 1
ATOM 1665 N N . PRO A 1 206 ? 9.019 11.613 -32.370 1.00 84.69 206 PRO A N 1
ATOM 1666 C CA . PRO A 1 206 ? 8.412 11.275 -33.648 1.00 84.69 206 PRO A CA 1
ATOM 1667 C C . PRO A 1 206 ? 8.199 9.762 -33.710 1.00 84.69 206 PRO A C 1
ATOM 1669 O O . PRO A 1 206 ? 9.035 9.007 -33.205 1.00 84.69 206 PRO A O 1
ATOM 1672 N N . PHE A 1 207 ? 7.090 9.314 -34.306 1.00 82.12 207 PHE A N 1
ATOM 1673 C CA . PHE A 1 207 ? 6.669 7.906 -34.286 1.00 82.12 207 PHE A CA 1
ATOM 1674 C C . PHE A 1 207 ? 7.801 6.937 -34.649 1.00 82.12 207 PHE A C 1
ATOM 1676 O O . PHE A 1 207 ? 7.994 5.927 -33.975 1.00 82.12 207 PHE A O 1
ATOM 1683 N N . GLU A 1 208 ? 8.601 7.265 -35.662 1.00 82.31 208 GLU A N 1
ATOM 1684 C CA . GLU A 1 208 ? 9.681 6.403 -36.135 1.00 82.31 208 GLU A CA 1
ATOM 1685 C C . GLU A 1 208 ? 10.823 6.250 -35.124 1.00 82.31 208 GLU A C 1
ATOM 1687 O O . GLU A 1 208 ? 11.545 5.260 -35.165 1.00 82.31 208 GLU A O 1
ATOM 1692 N N . TYR A 1 209 ? 10.987 7.187 -34.190 1.00 87.06 209 TYR A N 1
ATOM 1693 C CA . TYR A 1 209 ? 12.040 7.143 -33.175 1.00 87.06 209 TYR A CA 1
ATOM 1694 C C . TYR A 1 209 ? 11.560 6.642 -31.813 1.00 87.06 209 TYR A C 1
ATOM 1696 O O . TYR A 1 209 ? 12.376 6.576 -30.897 1.00 87.06 209 TYR A O 1
ATOM 1704 N N . ARG A 1 210 ? 10.279 6.279 -31.661 1.00 85.06 210 ARG A N 1
ATOM 1705 C CA . ARG A 1 210 ? 9.711 5.756 -30.401 1.00 85.06 210 ARG A CA 1
ATOM 1706 C C . ARG A 1 210 ? 10.141 4.326 -30.080 1.00 85.06 210 ARG A C 1
ATOM 1708 O O . ARG A 1 210 ? 10.102 3.918 -28.921 1.00 85.06 210 ARG A O 1
ATOM 1715 N N . PHE A 1 211 ? 10.570 3.583 -31.097 1.00 83.56 211 PHE A N 1
ATOM 1716 C CA . PHE A 1 211 ? 11.036 2.211 -30.947 1.00 83.56 211 PHE A CA 1
ATOM 1717 C C . PHE A 1 211 ? 12.327 2.137 -30.123 1.00 83.56 211 PHE A C 1
ATOM 1719 O O . PHE A 1 211 ? 13.157 3.050 -30.145 1.00 83.56 211 PHE A O 1
ATOM 1726 N N . ILE A 1 212 ? 12.507 1.034 -29.397 1.00 84.75 212 ILE A N 1
ATOM 1727 C CA . ILE A 1 212 ? 13.655 0.835 -28.505 1.00 84.75 212 ILE A CA 1
ATOM 1728 C C . ILE A 1 212 ? 14.985 0.783 -29.269 1.00 84.75 212 ILE A C 1
ATOM 1730 O O . ILE A 1 212 ? 16.025 1.166 -28.731 1.00 84.75 212 ILE A O 1
ATOM 1734 N N . GLU A 1 213 ? 14.960 0.348 -30.528 1.00 87.25 213 GLU A N 1
ATOM 1735 C CA . GLU A 1 213 ? 16.107 0.298 -31.428 1.00 87.25 213 GLU A CA 1
ATOM 1736 C C . GLU A 1 213 ? 16.692 1.697 -31.661 1.00 87.25 213 GLU A C 1
ATOM 1738 O O . GLU A 1 213 ? 17.916 1.864 -31.655 1.00 87.25 213 GLU A O 1
ATOM 1743 N N . SER A 1 214 ? 15.832 2.713 -31.763 1.00 89.38 214 SER A N 1
ATOM 1744 C CA . SER A 1 214 ? 16.220 4.091 -32.057 1.00 89.38 214 SER A CA 1
ATOM 1745 C C . SER A 1 214 ? 17.180 4.651 -31.010 1.00 89.38 214 SER A C 1
ATOM 1747 O O . SER A 1 214 ? 16.936 4.597 -29.803 1.00 89.38 214 SER A O 1
ATOM 1749 N N . THR A 1 215 ? 18.285 5.232 -31.474 1.00 88.31 215 THR A N 1
ATOM 1750 C CA . THR A 1 215 ? 19.254 5.944 -30.625 1.00 88.31 215 THR A CA 1
ATOM 1751 C C . THR A 1 215 ? 18.932 7.429 -30.483 1.00 88.31 215 THR A C 1
ATOM 1753 O O . THR A 1 215 ? 19.457 8.072 -29.578 1.00 88.31 215 THR A O 1
ATOM 1756 N N . VAL A 1 216 ? 18.052 7.977 -31.326 1.00 90.19 216 VAL A N 1
ATOM 1757 C CA . VAL A 1 216 ? 17.754 9.418 -31.374 1.00 90.19 216 VAL A CA 1
ATOM 1758 C C . VAL A 1 216 ? 17.147 9.914 -30.058 1.00 90.19 216 VAL A C 1
ATOM 1760 O O . VAL A 1 216 ? 17.608 10.911 -29.511 1.00 90.19 216 VAL A O 1
ATOM 1763 N N . GLY A 1 217 ? 16.171 9.186 -29.509 1.00 90.81 217 GLY A N 1
ATOM 1764 C CA . GLY A 1 217 ? 15.523 9.527 -28.238 1.00 90.81 217 GLY A CA 1
ATOM 1765 C C . GLY A 1 217 ? 16.491 9.625 -27.054 1.00 90.81 217 GLY A C 1
ATOM 1766 O O . GLY A 1 217 ? 16.566 10.681 -26.427 1.00 90.81 217 GLY A O 1
ATOM 1767 N N . PRO A 1 218 ? 17.285 8.575 -26.771 1.00 93.44 218 PRO A N 1
ATOM 1768 C CA . PRO A 1 218 ? 18.296 8.610 -25.715 1.00 93.44 218 PRO A CA 1
ATOM 1769 C C . PRO A 1 218 ? 19.290 9.777 -25.827 1.00 93.44 218 PRO A C 1
ATOM 1771 O O . PRO A 1 218 ? 19.656 10.366 -24.810 1.00 93.44 218 PRO A O 1
ATOM 1774 N N . TRP A 1 219 ? 19.708 10.142 -27.045 1.00 93.12 219 TRP A N 1
ATOM 1775 C CA . TRP A 1 219 ? 20.590 11.293 -27.270 1.00 93.12 219 TRP A CA 1
ATOM 1776 C C . TRP A 1 219 ? 19.899 12.636 -27.002 1.00 93.12 219 TRP A C 1
ATOM 1778 O O . TRP A 1 219 ? 20.503 13.504 -26.375 1.00 93.12 219 TRP A O 1
ATOM 1788 N N . LEU A 1 220 ? 18.633 12.792 -27.406 1.00 92.00 220 LEU A N 1
ATOM 1789 C CA . LEU A 1 220 ? 17.830 13.987 -27.107 1.00 92.00 220 LEU A CA 1
ATOM 1790 C C . LEU A 1 220 ? 17.633 14.179 -25.596 1.00 92.00 220 LEU A C 1
ATOM 1792 O O . LEU A 1 220 ? 17.790 15.283 -25.081 1.00 92.00 220 LEU A O 1
ATOM 1796 N N . ILE A 1 221 ? 17.370 13.095 -24.862 1.00 93.38 221 ILE A N 1
ATOM 1797 C CA . ILE A 1 221 ? 17.294 13.140 -23.396 1.00 93.38 221 ILE A CA 1
ATOM 1798 C C . ILE A 1 221 ? 18.639 13.603 -22.820 1.00 93.38 221 ILE A C 1
ATOM 1800 O O . ILE A 1 221 ? 18.683 14.494 -21.972 1.00 93.38 221 ILE A O 1
ATOM 1804 N N . ARG A 1 222 ? 19.752 13.033 -23.299 1.00 93.19 222 ARG A N 1
ATOM 1805 C CA . ARG A 1 222 ? 21.087 13.369 -22.795 1.00 93.19 222 ARG A CA 1
ATOM 1806 C C . ARG A 1 222 ? 21.494 14.810 -23.021 1.00 93.19 222 ARG A C 1
ATOM 1808 O O . ARG A 1 222 ? 22.038 15.406 -22.098 1.00 93.19 222 ARG A O 1
ATOM 1815 N N . ILE A 1 223 ? 21.252 15.372 -24.203 1.00 91.25 223 ILE A N 1
ATOM 1816 C CA . ILE A 1 223 ? 21.643 16.761 -24.469 1.00 91.25 223 ILE A CA 1
ATOM 1817 C C . ILE A 1 223 ? 20.874 17.732 -23.558 1.00 91.25 223 ILE A C 1
ATOM 1819 O O . ILE A 1 223 ? 21.444 18.711 -23.079 1.00 91.25 223 ILE A O 1
ATOM 1823 N N . ILE A 1 224 ? 19.616 17.416 -23.229 1.00 91.69 224 ILE A N 1
ATOM 1824 C CA . ILE A 1 224 ? 18.821 18.200 -22.277 1.00 91.69 224 ILE A CA 1
ATOM 1825 C C . ILE A 1 224 ? 19.362 18.032 -20.853 1.00 91.69 224 ILE A C 1
ATOM 1827 O O . ILE A 1 224 ? 19.591 19.026 -20.170 1.00 91.69 224 ILE A O 1
ATOM 1831 N N . LEU A 1 225 ? 19.668 16.808 -20.410 1.00 92.62 225 LEU A N 1
ATOM 1832 C CA . LEU A 1 225 ? 20.320 16.601 -19.109 1.00 92.62 225 LEU A CA 1
ATOM 1833 C C . LEU A 1 225 ? 21.672 17.324 -19.007 1.00 92.62 225 LEU A C 1
ATOM 1835 O O . LEU A 1 225 ? 22.011 17.833 -17.939 1.00 92.62 225 LEU A O 1
ATOM 1839 N N . GLN A 1 226 ? 22.424 17.404 -20.106 1.00 92.00 226 GLN A N 1
ATOM 1840 C CA . GLN A 1 226 ? 23.690 18.130 -20.174 1.00 92.00 226 GLN A CA 1
ATOM 1841 C C . GLN A 1 226 ? 23.498 19.636 -19.997 1.00 92.00 226 GLN A C 1
ATOM 1843 O O . GLN A 1 226 ? 24.268 20.273 -19.279 1.00 92.00 226 GLN A O 1
ATOM 1848 N N . LEU A 1 227 ? 22.462 20.201 -20.623 1.00 89.31 227 LEU A N 1
ATOM 1849 C CA . LEU A 1 227 ? 22.126 21.620 -20.509 1.00 89.31 227 LEU A CA 1
ATOM 1850 C C . LEU A 1 227 ? 21.886 22.026 -19.049 1.00 89.31 227 LEU A C 1
ATOM 1852 O O . LEU A 1 227 ? 22.300 23.105 -18.627 1.00 89.31 227 LEU A O 1
ATOM 1856 N N . PHE A 1 228 ? 21.270 21.136 -18.269 1.00 90.12 228 PHE A N 1
ATOM 1857 C CA . PHE A 1 228 ? 20.942 21.366 -16.865 1.00 90.12 228 PHE A CA 1
ATOM 1858 C C . PHE A 1 228 ? 21.944 20.754 -15.878 1.00 90.12 228 PHE A C 1
ATOM 1860 O O . PHE A 1 228 ? 21.674 20.772 -14.684 1.00 90.12 228 PHE A O 1
ATOM 1867 N N . GLN A 1 229 ? 23.101 20.241 -16.313 1.00 88.88 229 GLN A N 1
ATOM 1868 C CA . GLN A 1 229 ? 23.987 19.404 -15.479 1.00 88.88 229 GLN A CA 1
ATOM 1869 C C . GLN A 1 229 ? 24.437 20.025 -14.138 1.00 88.88 229 GLN A C 1
ATOM 1871 O O . GLN A 1 229 ? 24.868 19.306 -13.242 1.00 88.88 229 GLN A O 1
ATOM 1876 N N . HIS A 1 230 ? 24.375 21.353 -14.004 1.00 87.50 230 HIS A N 1
ATOM 1877 C CA . HIS A 1 230 ? 24.742 22.095 -12.790 1.00 87.50 230 HIS A CA 1
ATOM 1878 C C . HIS A 1 230 ? 23.540 22.666 -12.027 1.00 87.50 230 HIS A C 1
ATOM 1880 O O . HIS A 1 230 ? 23.716 23.415 -11.070 1.00 87.50 230 HIS A O 1
ATOM 1886 N N . LEU A 1 231 ? 22.327 22.374 -12.490 1.00 88.81 231 LEU A N 1
ATOM 1887 C CA . LEU A 1 231 ? 21.089 22.974 -12.009 1.00 88.81 231 LEU A CA 1
ATOM 1888 C C . LEU A 1 231 ? 20.166 21.968 -11.324 1.00 88.81 231 LEU A C 1
ATOM 1890 O O . LEU A 1 231 ? 19.168 22.409 -10.768 1.00 88.81 231 LEU A O 1
ATOM 1894 N N . TYR A 1 232 ? 20.472 20.667 -11.341 1.00 91.94 232 TYR A N 1
ATOM 1895 C CA . TYR A 1 232 ? 19.678 19.636 -10.670 1.00 91.94 232 TYR A CA 1
ATOM 1896 C C . TYR A 1 232 ? 20.550 18.635 -9.910 1.00 91.94 232 TYR A C 1
ATOM 1898 O O . TYR A 1 232 ? 21.676 18.340 -10.308 1.00 91.94 232 TYR A O 1
ATOM 1906 N N . THR A 1 233 ? 19.978 18.061 -8.852 1.00 90.69 233 THR A N 1
ATOM 1907 C CA . THR A 1 233 ? 20.567 16.934 -8.108 1.00 90.69 233 THR A CA 1
ATOM 1908 C C . THR A 1 233 ? 20.015 15.599 -8.598 1.00 90.69 233 THR A C 1
ATOM 1910 O O . THR A 1 233 ? 20.750 14.627 -8.754 1.00 90.69 233 THR A O 1
ATOM 1913 N N . VAL A 1 234 ? 18.716 15.552 -8.889 1.00 92.81 234 VAL A N 1
ATOM 1914 C CA . VAL A 1 234 ? 18.045 14.373 -9.437 1.00 92.81 234 VAL A CA 1
ATOM 1915 C C . VAL A 1 234 ? 17.120 14.804 -10.567 1.00 92.81 234 VAL A C 1
ATOM 1917 O O . VAL A 1 234 ? 16.439 15.823 -10.471 1.00 92.81 234 VAL A O 1
ATOM 1920 N N . SER A 1 235 ? 17.122 14.051 -11.661 1.00 94.81 235 SER A N 1
ATOM 1921 C CA . SER A 1 235 ? 16.130 14.168 -12.722 1.00 94.81 235 SER A CA 1
ATOM 1922 C C . SER A 1 235 ? 15.166 13.001 -12.627 1.00 94.81 235 SER A C 1
ATOM 1924 O O . SER A 1 235 ? 15.599 11.877 -12.376 1.00 94.81 235 SER A O 1
ATOM 1926 N N . MET A 1 236 ? 13.873 13.250 -12.815 1.00 94.50 236 MET A N 1
ATOM 1927 C CA . MET A 1 236 ? 12.852 12.210 -12.751 1.00 94.50 236 MET A CA 1
ATOM 1928 C C . MET A 1 236 ? 11.900 12.279 -13.930 1.00 94.50 236 MET A C 1
ATOM 1930 O O . MET A 1 236 ? 11.561 13.356 -14.411 1.00 94.50 236 MET A O 1
ATOM 1934 N N . TYR A 1 237 ? 11.438 11.108 -14.348 1.00 92.19 237 TYR A N 1
ATOM 1935 C CA . TYR A 1 237 ? 10.380 10.949 -15.329 1.00 92.19 237 TYR A CA 1
ATOM 1936 C C . TYR A 1 237 ? 9.391 9.893 -14.838 1.00 92.19 237 TYR A C 1
ATOM 1938 O O . TYR A 1 237 ? 9.779 8.870 -14.263 1.00 92.19 237 TYR A O 1
ATOM 1946 N N . VAL A 1 238 ? 8.105 10.148 -15.072 1.00 86.56 238 VAL A N 1
ATOM 1947 C CA . VAL A 1 238 ? 7.035 9.188 -14.811 1.00 86.56 238 VAL A CA 1
ATOM 1948 C C . VAL A 1 238 ? 6.514 8.670 -16.153 1.00 86.56 238 VAL A C 1
ATOM 1950 O O . VAL A 1 238 ? 5.712 9.349 -16.791 1.00 86.56 238 VAL A O 1
ATOM 1953 N N . PRO A 1 239 ? 6.956 7.485 -16.611 1.00 78.44 239 PRO A N 1
ATOM 1954 C CA . PRO A 1 239 ? 6.431 6.873 -17.815 1.00 78.44 239 PRO A CA 1
ATOM 1955 C C . PRO A 1 239 ? 4.955 6.526 -17.628 1.00 78.44 239 PRO A C 1
ATOM 1957 O O . PRO A 1 239 ? 4.550 5.920 -16.625 1.00 78.44 239 PRO A O 1
ATOM 1960 N N . TYR A 1 240 ? 4.165 6.870 -18.641 1.00 71.81 240 TYR A N 1
ATOM 1961 C CA . TYR A 1 240 ? 2.782 6.435 -18.783 1.00 71.81 240 TYR A CA 1
ATOM 1962 C C . TYR A 1 240 ? 2.671 4.911 -18.644 1.00 71.81 240 TYR A C 1
ATOM 1964 O O . TYR A 1 240 ? 3.552 4.159 -19.053 1.00 71.81 240 TYR A O 1
ATOM 1972 N N . ARG A 1 241 ? 1.578 4.427 -18.049 1.00 64.44 241 ARG A N 1
ATOM 1973 C CA . ARG A 1 241 ? 1.403 3.000 -17.728 1.00 64.44 241 ARG A CA 1
ATOM 1974 C C . ARG A 1 241 ? 1.553 2.101 -18.958 1.00 64.44 241 ARG A C 1
ATOM 1976 O O . ARG A 1 241 ? 2.087 1.002 -18.866 1.00 64.44 241 ARG A O 1
ATOM 1983 N N . GLU A 1 242 ? 1.103 2.588 -20.102 1.00 60.44 242 GLU A N 1
ATOM 1984 C CA . GLU A 1 242 ? 1.124 1.920 -21.393 1.00 60.44 242 GLU A CA 1
ATOM 1985 C C . GLU A 1 242 ? 2.500 1.997 -22.084 1.00 60.44 242 GLU A C 1
ATOM 1987 O O . GLU A 1 242 ? 2.808 1.120 -22.887 1.00 60.44 242 GLU A O 1
ATOM 1992 N N . THR A 1 243 ? 3.346 2.979 -21.740 1.00 60.75 243 THR A N 1
ATOM 1993 C CA . THR A 1 243 ? 4.727 3.137 -22.257 1.00 60.75 243 THR A CA 1
ATOM 1994 C C . THR A 1 243 ? 5.783 2.431 -21.418 1.00 60.75 243 THR A C 1
ATOM 1996 O O . THR A 1 243 ? 6.955 2.352 -21.794 1.00 60.75 243 THR A O 1
ATOM 1999 N N . GLN A 1 244 ? 5.381 1.876 -20.274 1.00 60.75 244 GLN A N 1
ATOM 2000 C CA . GLN A 1 244 ? 6.257 1.069 -19.427 1.00 60.75 244 GLN A CA 1
ATOM 2001 C C . GLN A 1 244 ? 6.696 -0.230 -20.113 1.00 60.75 244 GLN A C 1
ATOM 2003 O O . GLN A 1 244 ? 7.682 -0.842 -19.702 1.00 60.75 244 GLN A O 1
ATOM 2008 N N . PHE A 1 245 ? 5.976 -0.671 -21.146 1.00 68.25 245 PHE A N 1
ATOM 2009 C CA . PHE A 1 245 ? 6.128 -2.001 -21.716 1.00 68.25 245 PHE A CA 1
ATOM 2010 C C . PHE A 1 245 ? 6.196 -1.972 -23.238 1.00 68.25 245 PHE A C 1
ATOM 2012 O O . PHE A 1 245 ? 5.580 -1.140 -23.900 1.00 68.25 245 PHE A O 1
ATOM 2019 N N . THR A 1 246 ? 6.882 -2.963 -23.810 1.00 66.25 246 THR A N 1
ATOM 2020 C CA . THR A 1 246 ? 6.714 -3.256 -25.237 1.00 66.25 246 THR A CA 1
ATOM 2021 C C . THR A 1 246 ? 5.267 -3.668 -25.512 1.00 66.25 246 THR A C 1
ATOM 2023 O O . THR A 1 246 ? 4.596 -4.235 -24.648 1.00 66.25 246 THR A O 1
ATOM 2026 N N . LYS A 1 247 ? 4.789 -3.474 -26.747 1.00 66.75 247 LYS A N 1
ATOM 2027 C CA . LYS A 1 247 ? 3.435 -3.890 -27.155 1.00 66.75 247 LYS A CA 1
ATOM 2028 C C . LYS A 1 247 ? 3.127 -5.354 -26.798 1.00 66.75 247 LYS A C 1
ATOM 2030 O O . LYS A 1 247 ? 2.044 -5.653 -26.311 1.00 66.75 247 LYS A O 1
ATOM 2035 N N . VAL A 1 248 ? 4.100 -6.249 -26.979 1.00 67.69 248 VAL A N 1
ATOM 2036 C CA . VAL A 1 248 ? 3.976 -7.681 -26.652 1.00 67.69 248 VAL A CA 1
ATOM 2037 C C . VAL A 1 248 ? 3.832 -7.907 -25.142 1.00 67.69 248 VAL A C 1
ATOM 2039 O O . VAL A 1 248 ? 3.000 -8.703 -24.713 1.00 67.69 248 VAL A O 1
ATOM 2042 N N . GLU A 1 249 ? 4.619 -7.203 -24.325 1.00 68.38 249 GLU A N 1
ATOM 2043 C CA . GLU A 1 249 ? 4.527 -7.265 -22.860 1.00 68.38 249 GLU A CA 1
ATOM 2044 C C . GLU A 1 249 ? 3.192 -6.691 -22.357 1.00 68.38 249 GLU A C 1
ATOM 2046 O O . GLU A 1 249 ? 2.553 -7.301 -21.498 1.00 68.38 249 GLU A O 1
ATOM 2051 N N . ALA A 1 250 ? 2.737 -5.575 -22.933 1.00 65.81 250 ALA A N 1
ATOM 2052 C CA . ALA A 1 250 ? 1.459 -4.950 -22.607 1.00 65.81 250 ALA A CA 1
ATOM 2053 C C . ALA A 1 250 ? 0.265 -5.845 -22.984 1.00 65.81 250 ALA A C 1
ATOM 2055 O O . ALA A 1 250 ? -0.677 -5.984 -22.206 1.00 65.81 250 ALA A O 1
ATOM 2056 N N . GLU A 1 251 ? 0.292 -6.489 -24.155 1.00 64.62 251 GLU A N 1
ATOM 2057 C CA . GLU A 1 251 ? -0.739 -7.446 -24.582 1.00 64.62 251 GLU A CA 1
ATOM 2058 C C . GLU A 1 251 ? -0.776 -8.692 -23.681 1.00 64.62 251 GLU A C 1
ATOM 2060 O O . GLU A 1 251 ? -1.860 -9.148 -23.303 1.00 64.62 251 GLU A O 1
ATOM 2065 N N . ALA A 1 252 ? 0.388 -9.204 -23.267 1.00 62.91 252 ALA A N 1
ATOM 2066 C CA . ALA A 1 252 ? 0.476 -10.307 -22.310 1.00 62.91 252 ALA A CA 1
ATOM 2067 C C . ALA A 1 252 ? -0.102 -9.928 -20.933 1.00 62.91 252 ALA A C 1
ATOM 2069 O O . ALA A 1 252 ? -0.792 -10.738 -20.310 1.00 62.91 252 ALA A O 1
ATOM 2070 N N . GLU A 1 253 ? 0.128 -8.694 -20.475 1.00 61.53 253 GLU A N 1
ATOM 2071 C CA . GLU A 1 253 ? -0.419 -8.180 -19.215 1.00 61.53 253 GLU A CA 1
ATOM 2072 C C . GLU A 1 253 ? -1.937 -7.931 -19.305 1.00 61.53 253 GLU A C 1
ATOM 2074 O O . GLU A 1 253 ? -2.688 -8.303 -18.396 1.00 61.53 253 GLU A O 1
ATOM 2079 N N . LYS A 1 254 ? -2.421 -7.376 -20.427 1.00 61.81 254 LYS A N 1
ATOM 2080 C CA . LYS A 1 254 ? -3.859 -7.194 -20.704 1.00 61.81 254 LYS A CA 1
ATOM 2081 C C . LYS A 1 254 ? -4.605 -8.529 -20.710 1.00 61.81 254 LYS A C 1
ATOM 2083 O O . LYS A 1 254 ? -5.696 -8.610 -20.157 1.00 61.81 254 LYS A O 1
ATOM 2088 N N . GLY A 1 255 ? -4.004 -9.594 -21.247 1.00 54.06 255 GLY A N 1
ATOM 2089 C CA . GLY A 1 255 ? -4.578 -10.945 -21.217 1.00 54.06 255 GLY A CA 1
ATOM 2090 C C . GLY A 1 255 ? -4.741 -11.540 -19.810 1.00 54.06 255 GLY A C 1
ATOM 2091 O O . GLY A 1 255 ? -5.529 -12.469 -19.627 1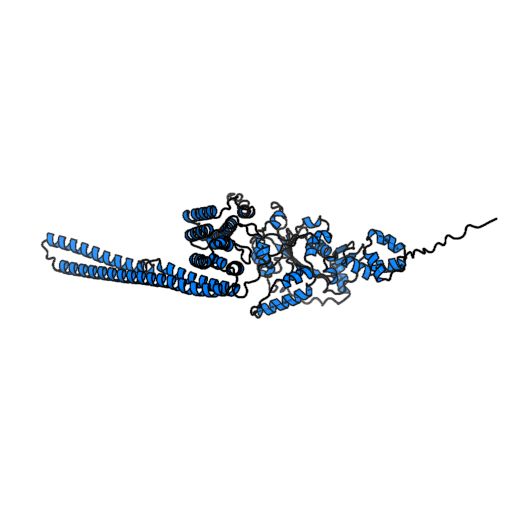.00 54.06 255 GLY A O 1
ATOM 2092 N N . GLN A 1 256 ? -4.032 -11.008 -18.809 1.00 49.44 256 GLN A N 1
ATOM 2093 C CA . GLN A 1 256 ? -4.115 -11.449 -17.413 1.00 49.44 256 GLN A CA 1
ATOM 2094 C C . GLN A 1 256 ? -5.088 -10.612 -16.570 1.00 49.44 256 GLN A C 1
ATOM 2096 O O . GLN A 1 256 ? -5.583 -11.092 -15.547 1.00 49.44 256 GLN A O 1
ATOM 2101 N N . ARG A 1 257 ? -5.409 -9.384 -16.993 1.00 43.62 257 ARG A N 1
ATOM 2102 C CA . ARG A 1 257 ? -6.296 -8.474 -16.259 1.00 43.62 257 ARG A CA 1
ATOM 2103 C C . ARG A 1 257 ? -7.715 -8.517 -16.818 1.00 43.62 257 ARG A C 1
ATOM 2105 O O . ARG A 1 257 ? -8.006 -7.967 -17.872 1.00 43.62 257 ARG A O 1
ATOM 2112 N N . PHE A 1 258 ? -8.630 -9.117 -16.063 1.00 38.88 258 PHE A N 1
ATOM 2113 C CA . PHE A 1 258 ? -10.057 -8.904 -16.289 1.00 38.88 258 PHE A CA 1
ATOM 2114 C C . PHE A 1 258 ? -10.449 -7.567 -15.670 1.00 38.88 258 PHE A C 1
ATOM 2116 O O . PHE A 1 258 ? -10.451 -7.431 -14.449 1.00 38.88 258 PHE A O 1
ATOM 2123 N N . VAL A 1 259 ? -10.753 -6.588 -16.516 1.00 39.56 259 VAL A N 1
ATOM 2124 C CA . VAL A 1 259 ? -11.292 -5.301 -16.078 1.00 39.56 259 VAL A CA 1
ATOM 2125 C C . VAL A 1 259 ? -12.793 -5.476 -15.878 1.00 39.56 259 VAL A C 1
ATOM 2127 O O . VAL A 1 259 ? -13.521 -5.751 -16.831 1.00 39.56 259 VAL A O 1
ATOM 2130 N N . PHE A 1 260 ? -13.252 -5.345 -14.637 1.00 37.91 260 PHE A N 1
ATOM 2131 C CA . PHE A 1 260 ? -14.652 -5.044 -14.368 1.00 37.91 260 PHE A CA 1
ATOM 2132 C C . PHE A 1 260 ? -14.776 -3.525 -14.363 1.00 37.91 260 PHE A C 1
ATOM 2134 O O . PHE A 1 260 ? -14.056 -2.845 -13.637 1.00 37.91 260 PHE A O 1
ATOM 2141 N N . ALA A 1 261 ? -15.614 -3.008 -15.255 1.00 40.69 261 ALA A N 1
ATOM 2142 C CA . ALA A 1 261 ? -15.928 -1.594 -15.296 1.00 40.69 261 ALA A CA 1
ATOM 2143 C C . ALA A 1 261 ? -16.923 -1.303 -14.171 1.00 40.69 261 ALA A C 1
ATOM 2145 O O . ALA A 1 261 ? -18.079 -1.717 -14.256 1.00 40.69 261 ALA A O 1
ATOM 2146 N N . ASP A 1 262 ? -16.458 -0.632 -13.123 1.00 45.44 262 ASP A N 1
ATOM 2147 C CA . ASP A 1 262 ? -17.354 0.113 -12.246 1.00 45.44 262 ASP A CA 1
ATOM 2148 C C . ASP A 1 262 ? -17.884 1.341 -13.010 1.00 45.44 262 ASP A C 1
ATOM 2150 O O . ASP A 1 262 ? -17.265 1.805 -13.976 1.00 45.44 262 ASP A O 1
ATOM 2154 N N . GLU A 1 263 ? -19.058 1.840 -12.618 1.00 47.28 263 GLU A N 1
ATOM 2155 C CA . GLU A 1 263 ? -19.654 3.043 -13.207 1.00 47.28 263 GLU A CA 1
ATOM 2156 C C . GLU A 1 263 ? -18.727 4.245 -12.965 1.00 47.28 263 GLU A C 1
ATOM 2158 O O . GLU A 1 263 ? -18.559 4.702 -11.835 1.00 47.28 263 GLU A O 1
ATOM 2163 N N . LYS A 1 264 ? -18.091 4.720 -14.042 1.00 63.94 264 LYS A N 1
ATOM 2164 C CA . LYS A 1 264 ? -17.205 5.888 -14.040 1.00 63.94 264 LYS A CA 1
ATOM 2165 C C . LYS A 1 264 ? -18.024 7.168 -13.866 1.00 63.94 264 LYS A C 1
ATOM 2167 O O . LYS A 1 264 ? -19.070 7.318 -14.495 1.00 63.94 264 LYS A O 1
ATOM 2172 N N . THR A 1 265 ? -17.541 8.087 -13.035 1.00 73.06 265 THR A N 1
ATOM 2173 C CA . THR A 1 265 ? -18.117 9.433 -12.906 1.00 73.06 265 THR A CA 1
ATOM 2174 C C . THR A 1 265 ? -17.763 10.302 -14.121 1.00 73.06 265 THR A C 1
ATOM 2176 O O . THR A 1 265 ? -16.845 9.975 -14.870 1.00 73.06 265 THR A O 1
ATOM 2179 N N . ASP A 1 266 ? -18.443 11.434 -14.326 1.00 67.19 266 ASP A N 1
ATOM 2180 C CA . ASP A 1 266 ? -18.139 12.348 -15.446 1.00 67.19 266 ASP A CA 1
ATOM 2181 C C . ASP A 1 266 ? -16.700 12.900 -15.392 1.00 67.19 266 ASP A C 1
ATOM 2183 O O . ASP A 1 266 ? -16.067 13.091 -16.430 1.00 67.19 266 ASP A O 1
ATOM 2187 N N . ALA A 1 267 ? -16.146 13.082 -14.187 1.00 64.56 267 ALA A N 1
ATOM 2188 C CA . ALA A 1 267 ? -14.742 13.452 -14.002 1.00 64.56 267 ALA A CA 1
ATOM 2189 C C . ALA A 1 267 ? -13.793 12.318 -14.427 1.00 64.56 267 ALA A C 1
ATOM 2191 O O . ALA A 1 267 ? -12.775 12.569 -15.071 1.00 64.56 267 ALA A O 1
ATOM 2192 N N . ASP A 1 268 ? -14.158 11.065 -14.136 1.00 63.06 268 ASP A N 1
ATOM 2193 C CA . ASP A 1 268 ? -13.405 9.895 -14.595 1.00 63.06 268 ASP A CA 1
ATOM 2194 C C . ASP A 1 268 ? -13.480 9.741 -16.119 1.00 63.06 268 ASP A C 1
ATOM 2196 O O . ASP A 1 268 ? -12.523 9.272 -16.726 1.00 63.06 268 ASP A O 1
ATOM 2200 N N . LEU A 1 269 ? -14.595 10.130 -16.751 1.00 68.12 269 LEU A N 1
ATOM 2201 C CA . LEU A 1 269 ? -14.754 10.095 -18.208 1.00 68.12 269 LEU A CA 1
ATOM 2202 C C . LEU A 1 269 ? -13.872 11.135 -18.901 1.00 68.12 269 LEU A C 1
ATOM 2204 O O . LEU A 1 269 ? -13.182 10.790 -19.856 1.00 68.12 269 LEU A O 1
ATOM 2208 N N . GLN A 1 270 ? -13.838 12.371 -18.400 1.00 68.81 270 GLN A N 1
ATOM 2209 C CA . GLN A 1 270 ? -12.981 13.419 -18.959 1.00 68.81 270 GLN A CA 1
ATOM 2210 C C . GLN A 1 270 ? -11.491 13.093 -18.763 1.00 68.81 270 GLN A C 1
ATOM 2212 O O . GLN A 1 270 ? -10.701 13.203 -19.701 1.00 68.81 270 GLN A O 1
ATOM 2217 N N . ALA A 1 271 ? -11.111 12.606 -17.577 1.00 65.31 271 ALA A N 1
ATOM 2218 C CA . ALA A 1 271 ? -9.754 12.129 -17.326 1.00 65.31 271 ALA A CA 1
ATOM 2219 C C . ALA A 1 271 ? -9.394 10.927 -18.218 1.00 65.31 271 ALA A C 1
ATOM 2221 O O . ALA A 1 271 ? -8.255 10.818 -18.670 1.00 65.31 271 ALA A O 1
ATOM 2222 N N . GLU A 1 272 ? -10.346 10.033 -18.504 1.00 64.69 272 GLU A N 1
ATOM 2223 C CA . GLU A 1 272 ? -10.139 8.912 -19.423 1.00 64.69 272 GLU A CA 1
ATOM 2224 C C . GLU A 1 272 ? -9.979 9.377 -20.874 1.00 64.69 272 GLU A C 1
ATOM 2226 O O . GLU A 1 272 ? -9.116 8.843 -21.558 1.00 64.69 272 GLU A O 1
ATOM 2231 N N . GLU A 1 273 ? -10.745 10.365 -21.345 1.00 70.56 273 GLU A N 1
ATOM 2232 C CA . GLU A 1 273 ? -10.589 10.926 -22.696 1.00 70.56 273 GLU A CA 1
ATOM 2233 C C . GLU A 1 273 ? -9.229 11.611 -22.865 1.00 70.56 273 GLU A C 1
ATOM 2235 O O . GLU A 1 273 ? -8.508 11.328 -23.822 1.00 70.56 273 GLU A O 1
ATOM 2240 N N . GLU A 1 274 ? -8.816 12.448 -21.909 1.00 65.12 274 GLU A N 1
ATOM 2241 C CA . GLU A 1 274 ? -7.484 13.064 -21.924 1.00 65.12 274 GLU A CA 1
ATOM 2242 C C . GLU A 1 274 ? -6.367 12.022 -21.851 1.00 65.12 274 GLU A C 1
ATOM 2244 O O . GLU A 1 274 ? -5.317 12.167 -22.490 1.00 65.12 274 GLU A O 1
ATOM 2249 N N . ARG A 1 275 ? -6.586 10.957 -21.073 1.00 59.56 275 ARG A N 1
ATOM 2250 C CA . ARG A 1 275 ? -5.687 9.807 -21.010 1.00 59.56 275 ARG A CA 1
ATOM 2251 C C . ARG A 1 275 ? -5.679 9.055 -22.329 1.00 59.56 275 ARG A C 1
ATOM 2253 O O . ARG A 1 275 ? -4.614 8.639 -22.747 1.00 59.56 275 ARG A O 1
ATOM 2260 N N . GLN A 1 276 ? -6.812 8.900 -23.004 1.00 61.38 276 GLN A N 1
ATOM 2261 C CA . GLN A 1 276 ? -6.921 8.184 -24.269 1.00 61.38 276 GLN A CA 1
ATOM 2262 C C . GLN A 1 276 ? -6.224 8.943 -25.401 1.00 61.38 276 GLN A C 1
ATOM 2264 O O . GLN A 1 276 ? -5.440 8.340 -26.126 1.00 61.38 276 GLN A O 1
ATOM 2269 N N . VAL A 1 277 ? -6.410 10.262 -25.496 1.00 64.50 277 VAL A N 1
ATOM 2270 C CA . VAL A 1 277 ? -5.695 11.115 -26.462 1.00 64.50 277 VAL A CA 1
ATOM 2271 C C . VAL A 1 277 ? -4.186 11.078 -26.209 1.00 64.50 277 VAL A C 1
ATOM 2273 O O . VAL A 1 277 ? -3.400 10.902 -27.141 1.00 64.50 277 VAL A O 1
ATOM 2276 N N . ARG A 1 278 ? -3.759 11.175 -24.941 1.00 59.81 278 ARG A N 1
ATOM 2277 C CA . ARG A 1 278 ? -2.349 10.968 -24.576 1.00 59.81 278 ARG A CA 1
ATOM 2278 C C . ARG A 1 278 ? -1.884 9.555 -24.929 1.00 59.81 278 ARG A C 1
ATOM 2280 O O . ARG A 1 278 ? -0.818 9.397 -25.509 1.00 59.81 278 ARG A O 1
ATOM 2287 N N . ASN A 1 279 ? -2.677 8.528 -24.654 1.00 58.09 279 ASN A N 1
ATOM 2288 C CA . ASN A 1 279 ? -2.329 7.140 -24.939 1.00 58.09 279 ASN A CA 1
ATOM 2289 C C . ASN A 1 279 ? -2.139 6.905 -26.440 1.00 58.09 279 ASN A C 1
ATOM 2291 O O . ASN A 1 279 ? -1.129 6.324 -26.814 1.00 58.09 279 ASN A O 1
ATOM 2295 N N . GLU A 1 280 ? -3.011 7.422 -27.306 1.00 64.62 280 GLU A N 1
ATOM 2296 C CA . GLU A 1 280 ? -2.831 7.362 -28.766 1.00 64.62 280 GLU A CA 1
ATOM 2297 C C . GLU A 1 280 ? -1.520 8.042 -29.204 1.00 64.62 280 GLU A C 1
ATOM 2299 O O . GLU A 1 280 ? -0.805 7.551 -30.082 1.00 64.62 280 GLU A O 1
ATOM 2304 N N . LEU A 1 281 ? -1.140 9.135 -28.535 1.00 59.94 281 LEU A N 1
ATOM 2305 C CA . LEU A 1 281 ? 0.138 9.810 -28.755 1.00 59.94 281 LEU A CA 1
ATOM 2306 C C . LEU A 1 281 ? 1.340 9.043 -28.196 1.00 59.94 281 LEU A C 1
ATOM 2308 O O . LEU A 1 281 ? 2.443 9.275 -28.679 1.00 59.94 281 LEU A O 1
ATOM 2312 N N . PHE A 1 282 ? 1.171 8.134 -27.238 1.00 58.53 282 PHE A N 1
ATOM 2313 C CA . PHE A 1 282 ? 2.271 7.480 -26.523 1.00 58.53 282 PHE A CA 1
ATOM 2314 C C . PHE A 1 282 ? 2.358 5.964 -26.717 1.00 58.53 282 PHE A C 1
ATOM 2316 O O . PHE A 1 282 ? 3.382 5.395 -26.360 1.00 58.53 282 PHE A O 1
ATOM 2323 N N . GLU A 1 283 ? 1.376 5.317 -27.351 1.00 59.31 283 GLU A N 1
ATOM 2324 C CA . GLU A 1 283 ? 1.167 3.858 -27.482 1.00 59.31 283 GLU A CA 1
ATOM 2325 C C . GLU A 1 283 ? 2.379 3.016 -27.945 1.00 59.31 283 GLU A C 1
ATOM 2327 O O . GLU A 1 283 ? 2.343 1.782 -27.918 1.00 59.31 283 GLU A O 1
ATOM 2332 N N . HIS A 1 284 ? 3.461 3.655 -28.389 1.00 62.50 284 HIS A N 1
ATOM 2333 C CA . HIS A 1 284 ? 4.650 3.011 -28.942 1.00 62.50 284 HIS A CA 1
ATOM 2334 C C . HIS A 1 284 ? 5.979 3.469 -28.340 1.00 62.50 284 HIS A C 1
ATOM 2336 O O . HIS A 1 284 ? 7.021 3.030 -28.820 1.00 62.50 284 HIS A O 1
ATOM 2342 N N . GLN A 1 285 ? 5.976 4.348 -27.338 1.00 73.69 285 GLN A N 1
ATOM 2343 C CA . GLN A 1 285 ? 7.217 4.807 -26.721 1.00 73.69 285 GLN A CA 1
ATOM 2344 C C . GLN A 1 285 ? 7.647 3.845 -25.615 1.00 73.69 285 GLN A C 1
ATOM 2346 O O . GLN A 1 285 ? 6.903 3.629 -24.668 1.00 73.69 285 GLN A O 1
ATOM 2351 N N . ASP A 1 286 ? 8.839 3.262 -25.733 1.00 81.81 286 ASP A N 1
ATOM 2352 C CA . ASP A 1 286 ? 9.369 2.332 -24.731 1.00 81.81 286 ASP A CA 1
ATOM 2353 C C . ASP A 1 286 ? 10.176 3.092 -23.667 1.00 81.81 286 ASP A C 1
ATOM 2355 O O . ASP A 1 286 ? 11.160 3.771 -23.984 1.00 81.81 286 ASP A O 1
ATOM 2359 N N . MET A 1 287 ? 9.811 2.957 -22.387 1.00 86.81 287 MET A N 1
ATOM 2360 C CA . MET A 1 287 ? 10.545 3.602 -21.293 1.00 86.81 287 MET A CA 1
ATOM 2361 C C . MET A 1 287 ? 12.024 3.189 -21.206 1.00 86.81 287 MET A C 1
ATOM 2363 O O . MET A 1 287 ? 12.835 3.921 -20.639 1.00 86.81 287 MET A O 1
ATOM 2367 N N . ARG A 1 288 ? 12.425 2.064 -21.813 1.00 89.19 288 ARG A N 1
ATOM 2368 C CA . ARG A 1 288 ? 13.832 1.645 -21.900 1.00 89.19 288 ARG A CA 1
ATOM 2369 C C . ARG A 1 288 ? 14.702 2.640 -22.669 1.00 89.19 288 ARG A C 1
ATOM 2371 O O . ARG A 1 288 ? 15.920 2.608 -22.512 1.00 89.19 288 ARG A O 1
ATOM 2378 N N . GLN A 1 289 ? 14.124 3.570 -23.432 1.00 90.25 289 GLN A N 1
ATOM 2379 C CA . GLN A 1 289 ? 14.869 4.707 -23.980 1.00 90.25 289 GLN A CA 1
ATOM 2380 C C . GLN A 1 289 ? 15.505 5.578 -22.882 1.00 90.25 289 GLN A C 1
ATOM 2382 O O . GLN A 1 289 ? 16.632 6.045 -23.047 1.00 90.25 289 GLN A O 1
ATOM 2387 N N . PHE A 1 290 ? 14.851 5.717 -21.726 1.00 93.50 290 PHE A N 1
ATOM 2388 C CA . PHE A 1 290 ? 15.422 6.401 -20.565 1.00 93.50 290 PHE A CA 1
ATOM 2389 C C . PHE A 1 290 ? 16.558 5.589 -19.945 1.00 93.50 290 PHE A C 1
ATOM 2391 O O . PHE A 1 290 ? 17.605 6.149 -19.632 1.00 93.50 290 PHE A O 1
ATOM 2398 N N . PHE A 1 291 ? 16.424 4.263 -19.847 1.00 94.12 291 PHE A N 1
ATOM 2399 C CA . PHE A 1 291 ? 17.532 3.417 -19.387 1.00 94.12 291 PHE A CA 1
ATOM 2400 C C . PHE A 1 291 ? 18.746 3.522 -20.308 1.00 94.12 291 PHE A C 1
ATOM 2402 O O . PHE A 1 291 ? 19.874 3.606 -19.832 1.00 94.12 291 PHE A O 1
ATOM 2409 N N . ARG A 1 292 ? 18.530 3.607 -21.627 1.00 94.00 292 ARG A N 1
ATOM 2410 C CA . ARG A 1 292 ? 19.608 3.864 -22.592 1.00 94.00 292 ARG A CA 1
ATOM 2411 C C . ARG A 1 292 ? 20.281 5.216 -22.375 1.00 94.00 292 ARG A C 1
ATOM 2413 O O . ARG A 1 292 ? 21.499 5.297 -22.510 1.00 94.00 292 ARG A O 1
ATOM 2420 N N . ALA A 1 293 ? 19.516 6.246 -22.013 1.00 94.56 293 ALA A N 1
ATOM 2421 C CA . ALA A 1 293 ? 20.055 7.551 -21.630 1.00 94.56 293 ALA A CA 1
ATOM 2422 C C . ALA A 1 293 ? 20.808 7.517 -20.281 1.00 94.56 293 ALA A C 1
ATOM 2424 O O . ALA A 1 293 ? 21.617 8.409 -20.021 1.00 94.56 293 ALA A O 1
ATOM 2425 N N . GLY A 1 294 ? 20.596 6.457 -19.489 1.00 94.44 294 GLY A N 1
ATOM 2426 C CA . GLY A 1 294 ? 21.255 6.147 -18.221 1.00 94.44 294 GLY A CA 1
ATOM 2427 C C . GLY A 1 294 ? 20.390 6.397 -16.980 1.00 94.44 294 GLY A C 1
ATOM 2428 O O . GLY A 1 294 ? 20.912 6.529 -15.877 1.00 94.44 294 GLY A O 1
ATOM 2429 N N . PHE A 1 295 ? 19.067 6.466 -17.144 1.00 95.75 295 PHE A N 1
ATOM 2430 C CA . PHE A 1 295 ? 18.140 6.452 -16.016 1.00 95.75 295 PHE A CA 1
ATOM 2431 C C . PHE A 1 295 ? 18.120 5.076 -15.344 1.00 95.75 295 PHE A C 1
ATOM 2433 O O . PHE A 1 295 ? 18.309 4.036 -15.977 1.00 95.75 295 PHE A O 1
ATOM 2440 N N . HIS A 1 296 ? 17.789 5.080 -14.062 1.00 94.25 296 HIS A N 1
ATOM 2441 C CA . HIS A 1 296 ? 17.509 3.914 -13.245 1.00 94.25 296 HIS A CA 1
ATOM 2442 C C . HIS A 1 296 ? 16.036 3.917 -12.839 1.00 94.25 296 HIS A C 1
ATOM 2444 O O . HIS A 1 296 ? 15.437 4.971 -12.650 1.00 94.25 296 HIS A O 1
ATOM 2450 N N . GLN A 1 297 ? 15.434 2.742 -12.689 1.00 93.25 297 GLN A N 1
ATOM 2451 C CA . GLN A 1 297 ? 14.099 2.641 -12.104 1.00 93.25 297 GLN A CA 1
ATOM 2452 C C . GLN A 1 297 ? 14.191 2.744 -10.579 1.00 93.25 297 GLN A C 1
ATOM 2454 O O . GLN A 1 297 ? 15.097 2.168 -9.971 1.00 93.25 297 GLN A O 1
ATOM 2459 N N . VAL A 1 298 ? 13.232 3.428 -9.954 1.00 92.06 298 VAL A N 1
ATOM 2460 C CA . VAL A 1 298 ? 13.022 3.341 -8.506 1.00 92.06 298 VAL A CA 1
ATOM 2461 C C . VAL A 1 298 ? 12.546 1.925 -8.192 1.00 92.06 298 VAL A C 1
ATOM 2463 O O . VAL A 1 298 ? 11.396 1.571 -8.443 1.00 92.06 298 VAL A O 1
ATOM 2466 N N . ASN A 1 299 ? 13.458 1.100 -7.682 1.00 85.50 299 ASN A N 1
ATOM 2467 C CA . ASN A 1 299 ? 13.214 -0.310 -7.376 1.00 85.50 299 ASN A CA 1
ATOM 2468 C C . ASN A 1 299 ? 12.951 -0.525 -5.877 1.00 85.50 299 ASN A C 1
ATOM 2470 O O . ASN A 1 299 ? 13.362 -1.522 -5.284 1.00 85.50 299 ASN A O 1
ATOM 2474 N N . ASP A 1 300 ? 12.291 0.445 -5.250 1.00 85.88 300 ASP A N 1
ATOM 2475 C CA . ASP A 1 300 ? 11.847 0.351 -3.869 1.00 85.88 300 ASP A CA 1
ATOM 2476 C C . ASP A 1 300 ? 10.465 -0.290 -3.822 1.00 85.88 300 ASP A C 1
ATOM 2478 O O . ASP A 1 300 ? 9.501 0.168 -4.438 1.00 85.88 300 ASP A O 1
ATOM 2482 N N . ARG A 1 301 ? 10.356 -1.383 -3.072 1.00 72.50 301 ARG A N 1
ATOM 2483 C CA . ARG A 1 301 ? 9.171 -2.236 -3.131 1.00 72.50 301 ARG A CA 1
ATOM 2484 C C . ARG A 1 301 ? 7.901 -1.563 -2.620 1.00 72.50 301 ARG A C 1
ATOM 2486 O O . ARG A 1 301 ? 6.816 -1.862 -3.110 1.00 72.50 301 ARG A O 1
ATOM 2493 N N . SER A 1 302 ? 8.034 -0.673 -1.635 1.00 76.00 302 SER A N 1
ATOM 2494 C CA . SER A 1 302 ? 6.925 0.157 -1.154 1.00 76.00 302 SER A CA 1
ATOM 2495 C C . SER A 1 302 ? 6.330 0.970 -2.297 1.00 76.00 302 SER A C 1
ATOM 2497 O O . SER A 1 302 ? 5.116 1.077 -2.379 1.00 76.00 302 SER A O 1
ATOM 2499 N N . ILE A 1 303 ? 7.162 1.458 -3.215 1.00 84.44 303 ILE A N 1
ATOM 2500 C CA . ILE A 1 303 ? 6.752 2.253 -4.369 1.00 84.44 303 ILE A CA 1
ATOM 2501 C C . ILE A 1 303 ? 6.155 1.371 -5.460 1.00 84.44 303 ILE A C 1
ATOM 2503 O O . ILE A 1 303 ? 5.055 1.649 -5.921 1.00 84.44 303 ILE A O 1
ATOM 2507 N N . VAL A 1 304 ? 6.835 0.285 -5.8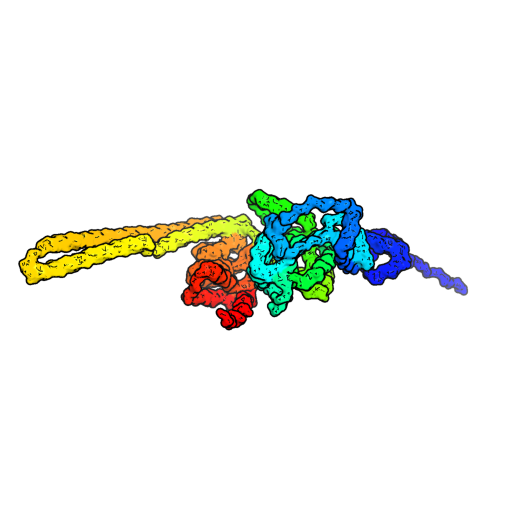36 1.00 83.06 304 VAL A N 1
ATOM 2508 C CA . VAL A 1 304 ? 6.402 -0.603 -6.932 1.00 83.06 304 VAL A CA 1
ATOM 2509 C C . VAL A 1 304 ? 5.032 -1.243 -6.660 1.00 83.06 304 VAL A C 1
ATOM 2511 O O . VAL A 1 304 ? 4.254 -1.463 -7.587 1.00 83.06 304 VAL A O 1
ATOM 2514 N N . GLU A 1 305 ? 4.714 -1.541 -5.397 1.00 74.56 305 GLU A N 1
ATOM 2515 C CA . GLU A 1 305 ? 3.440 -2.172 -5.028 1.00 74.56 305 GLU A CA 1
ATOM 2516 C C . GLU A 1 305 ? 2.305 -1.166 -4.775 1.00 74.56 305 GLU A C 1
ATOM 2518 O O . GLU A 1 305 ? 1.139 -1.468 -5.064 1.00 74.56 305 GLU A O 1
ATOM 2523 N N . THR A 1 306 ? 2.614 0.025 -4.250 1.00 73.25 306 THR A N 1
ATOM 2524 C CA . THR A 1 306 ? 1.588 1.034 -3.921 1.00 73.25 306 THR A CA 1
ATOM 2525 C C . THR A 1 306 ? 1.290 1.973 -5.081 1.00 73.25 306 THR A C 1
ATOM 2527 O O . THR A 1 306 ? 0.128 2.314 -5.292 1.00 73.25 306 THR A O 1
ATOM 2530 N N . SER A 1 307 ? 2.304 2.349 -5.859 1.00 78.06 307 SER A N 1
ATOM 2531 C CA . SER A 1 307 ? 2.155 3.317 -6.936 1.00 78.06 307 SER A CA 1
ATOM 2532 C C . SER A 1 307 ? 1.553 2.685 -8.189 1.00 78.06 307 SER A C 1
ATOM 2534 O O . SER A 1 307 ? 1.826 1.537 -8.547 1.00 78.06 307 SER A O 1
ATOM 2536 N N . GLY A 1 308 ? 0.738 3.469 -8.895 1.00 72.06 308 GLY A N 1
ATOM 2537 C CA . GLY A 1 308 ? 0.326 3.162 -10.265 1.00 72.06 308 GLY A CA 1
ATOM 2538 C C . GLY A 1 308 ? 1.417 3.449 -11.307 1.00 72.06 308 GLY A C 1
ATOM 2539 O O . GLY A 1 308 ? 1.203 3.177 -12.491 1.00 72.06 308 GLY A O 1
ATOM 2540 N N . TYR A 1 309 ? 2.561 3.996 -10.884 1.00 79.62 309 TYR A N 1
ATOM 2541 C CA . TYR A 1 309 ? 3.609 4.544 -11.738 1.00 79.62 309 TYR A CA 1
ATOM 2542 C C . TYR A 1 309 ? 4.950 3.822 -11.574 1.00 79.62 309 TYR A C 1
ATOM 2544 O O . TYR A 1 309 ? 5.337 3.428 -10.475 1.00 79.62 309 TYR A O 1
ATOM 2552 N N . SER A 1 310 ? 5.703 3.719 -12.672 1.00 85.44 310 SER A N 1
ATOM 2553 C CA . SER A 1 310 ? 7.084 3.224 -12.668 1.00 85.44 310 SER A CA 1
ATOM 2554 C C . SER A 1 310 ? 8.062 4.393 -12.694 1.00 85.44 310 SER A C 1
ATOM 2556 O O . SER A 1 310 ? 8.516 4.783 -13.758 1.00 85.44 310 SER A O 1
ATOM 2558 N N . TYR A 1 311 ? 8.396 4.973 -11.545 1.00 91.19 311 TYR A N 1
ATOM 2559 C CA . TYR A 1 311 ? 9.316 6.113 -11.505 1.00 91.19 311 TYR A CA 1
ATOM 2560 C C . TYR A 1 311 ? 10.708 5.741 -12.029 1.00 91.19 311 TYR A C 1
ATOM 2562 O O . TYR A 1 311 ? 11.301 4.752 -11.586 1.00 91.19 311 TYR A O 1
ATOM 2570 N N . VAL A 1 312 ? 11.252 6.556 -12.933 1.00 94.25 312 VAL A N 1
ATOM 2571 C CA . VAL A 1 312 ? 12.654 6.469 -13.357 1.00 94.25 312 VAL A CA 1
ATOM 2572 C C . VAL A 1 312 ? 13.381 7.757 -12.997 1.00 94.25 312 VAL A C 1
ATOM 2574 O O . VAL A 1 312 ? 12.802 8.842 -13.043 1.00 94.25 312 VAL A O 1
ATOM 2577 N N . PHE A 1 313 ? 14.648 7.641 -12.618 1.00 95.62 313 PHE A N 1
ATOM 2578 C CA . PHE A 1 313 ? 15.463 8.763 -12.179 1.00 95.62 313 PHE A CA 1
ATOM 2579 C C . PHE A 1 313 ? 16.884 8.694 -12.738 1.00 95.62 313 PHE A C 1
ATOM 2581 O O . PHE A 1 313 ? 17.396 7.618 -13.036 1.00 95.62 313 PHE A O 1
ATOM 2588 N N . ALA A 1 314 ? 17.533 9.844 -12.862 1.00 95.19 314 ALA A N 1
ATOM 2589 C CA . ALA A 1 314 ? 18.940 9.968 -13.215 1.00 95.19 314 ALA A CA 1
ATOM 2590 C C . ALA A 1 314 ? 19.613 11.019 -12.328 1.00 95.19 314 ALA A C 1
ATOM 2592 O O . ALA A 1 314 ? 18.964 11.925 -11.807 1.00 95.19 314 ALA A O 1
ATOM 2593 N N . ILE A 1 315 ? 20.926 10.898 -12.177 1.00 93.25 315 ILE A N 1
ATOM 2594 C CA . ILE A 1 315 ? 21.777 11.849 -11.453 1.00 93.25 315 ILE A CA 1
ATOM 2595 C C . ILE A 1 315 ? 22.817 12.423 -12.427 1.00 93.25 315 ILE A C 1
ATOM 2597 O O . ILE A 1 315 ? 23.129 11.747 -13.413 1.00 93.25 315 ILE A O 1
ATOM 2601 N N . PRO A 1 316 ? 23.387 13.621 -12.191 1.00 91.81 316 PRO A N 1
ATOM 2602 C CA . PRO A 1 316 ? 24.302 14.277 -13.135 1.00 91.81 316 PRO A CA 1
ATOM 2603 C C . PRO A 1 316 ? 25.474 13.408 -13.624 1.00 91.81 316 PRO A C 1
ATOM 2605 O O . PRO A 1 316 ? 25.949 13.558 -14.750 1.00 91.81 316 PRO A O 1
ATOM 2608 N N . GLN A 1 317 ? 25.918 12.438 -12.820 1.00 89.56 317 GLN A N 1
ATOM 2609 C CA . GLN A 1 317 ? 26.983 11.485 -13.145 1.00 89.56 317 GLN A CA 1
ATOM 2610 C C . GLN A 1 317 ? 26.676 10.638 -14.391 1.00 89.56 317 GLN A C 1
ATOM 2612 O O . GLN A 1 317 ? 27.606 10.148 -15.038 1.00 89.56 317 GLN A O 1
ATOM 2617 N N . VAL A 1 318 ? 25.398 10.496 -14.760 1.00 87.69 318 VAL A N 1
ATOM 2618 C CA . VAL A 1 318 ? 24.954 9.784 -15.965 1.00 87.69 318 VAL A CA 1
ATOM 2619 C C . VAL A 1 318 ? 25.605 10.329 -17.239 1.00 87.69 318 VAL A C 1
ATOM 2621 O O . VAL A 1 318 ? 25.867 9.571 -18.174 1.00 87.69 318 VAL A O 1
ATOM 2624 N N . MET A 1 319 ? 25.950 11.620 -17.253 1.00 86.62 319 MET A N 1
ATOM 2625 C CA . MET A 1 319 ? 26.565 12.292 -18.399 1.00 86.62 319 MET A CA 1
ATOM 2626 C C . MET A 1 319 ? 27.934 11.715 -18.780 1.00 86.62 319 MET A C 1
ATOM 2628 O O . MET A 1 319 ? 28.338 11.809 -19.936 1.00 86.62 319 MET A O 1
ATOM 2632 N N . ASN A 1 320 ? 28.625 11.070 -17.836 1.00 88.06 320 ASN A N 1
ATOM 2633 C CA . ASN A 1 320 ? 29.948 10.483 -18.057 1.00 88.06 320 ASN A CA 1
ATOM 2634 C C . ASN A 1 320 ? 29.899 9.030 -18.551 1.00 88.06 320 ASN A C 1
ATOM 2636 O O . ASN A 1 320 ? 30.921 8.471 -18.947 1.00 88.06 320 ASN A O 1
ATOM 2640 N N . GLN A 1 321 ? 28.733 8.390 -18.499 1.00 91.56 321 GLN A N 1
ATOM 2641 C CA . GLN A 1 321 ? 28.561 7.010 -18.951 1.00 91.56 321 GLN A CA 1
ATOM 2642 C C . GLN A 1 321 ? 28.312 6.994 -20.465 1.00 91.56 321 GLN A C 1
ATOM 2644 O O . GLN A 1 321 ? 27.871 8.003 -21.001 1.00 91.56 321 GLN A O 1
ATOM 2649 N N . PRO A 1 322 ? 28.558 5.909 -21.209 1.00 92.19 322 PRO A N 1
ATOM 2650 C CA . PRO A 1 322 ? 28.072 5.785 -22.585 1.00 92.19 322 PRO A CA 1
ATOM 2651 C C . PRO A 1 322 ? 26.555 5.521 -22.620 1.00 92.19 322 PRO A C 1
ATOM 2653 O O . PRO A 1 322 ? 25.993 5.000 -21.660 1.00 92.19 322 PRO A O 1
ATOM 2656 N N . ILE A 1 323 ? 25.893 5.847 -23.737 1.00 92.06 323 ILE A N 1
ATOM 2657 C CA . ILE A 1 323 ? 24.514 5.394 -23.986 1.00 92.06 323 ILE A CA 1
ATOM 2658 C C . ILE A 1 323 ? 24.516 3.872 -24.106 1.00 92.06 323 ILE A C 1
ATOM 2660 O O . ILE A 1 323 ? 25.329 3.312 -24.845 1.00 92.06 323 ILE A O 1
ATOM 2664 N N . LEU A 1 324 ? 23.585 3.211 -23.418 1.00 93.75 324 LEU A N 1
ATOM 2665 C CA . LEU A 1 324 ? 23.504 1.754 -23.461 1.00 93.75 324 LEU A CA 1
ATOM 2666 C C . LEU A 1 324 ? 23.078 1.260 -24.848 1.00 93.75 324 LEU A C 1
ATOM 2668 O O . LEU A 1 324 ? 22.216 1.837 -25.533 1.00 93.75 324 LEU A O 1
ATOM 2672 N N . SER A 1 325 ? 23.657 0.133 -25.243 1.00 91.00 325 SER A N 1
ATOM 2673 C CA . SER A 1 325 ? 23.197 -0.624 -26.402 1.00 91.00 325 SER A CA 1
ATOM 2674 C C . SER A 1 325 ? 21.789 -1.187 -26.172 1.00 91.00 325 SER A C 1
ATOM 2676 O O . SER A 1 325 ? 21.312 -1.308 -25.041 1.00 91.00 325 SER A O 1
ATOM 2678 N N . LEU A 1 326 ? 21.117 -1.567 -27.263 1.00 89.50 326 LEU A N 1
ATOM 2679 C CA . LEU A 1 326 ? 19.814 -2.237 -27.207 1.00 89.50 326 LEU A CA 1
ATOM 2680 C C . LEU A 1 326 ? 19.863 -3.497 -26.326 1.00 89.50 326 LEU A C 1
ATOM 2682 O O . LEU A 1 326 ? 18.992 -3.706 -25.487 1.00 89.50 326 LEU A O 1
ATOM 2686 N N . GLU A 1 327 ? 20.901 -4.321 -26.489 1.00 91.06 327 GLU A N 1
ATOM 2687 C CA . GLU A 1 327 ? 21.057 -5.568 -25.733 1.00 91.06 327 GLU A CA 1
ATOM 2688 C C . GLU A 1 327 ? 21.253 -5.328 -24.233 1.00 91.06 327 GLU A C 1
ATOM 2690 O O . GLU A 1 327 ? 20.760 -6.105 -23.419 1.00 91.06 327 GLU A O 1
ATOM 2695 N N . GLU A 1 328 ? 21.976 -4.273 -23.855 1.00 93.94 328 GLU A N 1
ATOM 2696 C CA . GLU A 1 328 ? 22.170 -3.896 -22.452 1.00 93.94 328 GLU A CA 1
ATOM 2697 C C . GLU A 1 328 ? 20.872 -3.379 -21.837 1.00 93.94 328 GLU A C 1
ATOM 2699 O O . GLU A 1 328 ? 20.491 -3.836 -20.762 1.00 93.94 328 GLU A O 1
ATOM 2704 N N . ALA A 1 329 ? 20.146 -2.507 -22.540 1.00 91.06 329 ALA A N 1
ATOM 2705 C CA . ALA A 1 329 ? 18.867 -1.988 -22.064 1.00 91.06 329 ALA A CA 1
ATOM 2706 C C . ALA A 1 329 ? 17.807 -3.089 -21.899 1.00 91.06 329 ALA A C 1
ATOM 2708 O O . ALA A 1 329 ? 17.042 -3.074 -20.939 1.00 91.06 329 ALA A O 1
ATOM 2709 N N . MET A 1 330 ? 17.798 -4.088 -22.787 1.00 87.25 330 MET A N 1
ATOM 2710 C CA . MET A 1 330 ? 16.898 -5.244 -22.689 1.00 87.25 330 MET A CA 1
ATOM 2711 C C . MET A 1 330 ? 17.219 -6.175 -21.514 1.00 87.25 330 MET A C 1
ATOM 2713 O O . MET A 1 330 ? 16.339 -6.905 -21.059 1.00 87.25 330 MET A O 1
ATOM 2717 N N . LYS A 1 331 ? 18.460 -6.161 -21.010 1.00 90.25 331 LYS A N 1
ATOM 2718 C CA . LYS A 1 331 ? 18.861 -6.937 -19.825 1.00 90.25 331 LYS A CA 1
ATOM 2719 C C . LYS A 1 331 ? 18.446 -6.274 -18.516 1.00 90.25 331 LYS A C 1
ATOM 2721 O O . LYS A 1 331 ? 18.473 -6.950 -17.491 1.00 90.25 331 LYS A O 1
ATOM 2726 N N . ILE A 1 332 ? 18.086 -4.989 -18.530 1.00 87.81 332 ILE A N 1
ATOM 2727 C CA . ILE A 1 332 ? 17.644 -4.284 -17.327 1.00 87.81 332 ILE A CA 1
ATOM 2728 C C . ILE A 1 332 ? 16.247 -4.800 -16.961 1.00 87.81 332 ILE A C 1
ATOM 2730 O O . ILE A 1 332 ? 15.302 -4.619 -17.738 1.00 87.81 332 ILE A O 1
ATOM 2734 N N . PRO A 1 333 ? 16.093 -5.468 -15.804 1.00 83.62 333 PRO A N 1
ATOM 2735 C CA . PRO A 1 333 ? 14.793 -5.936 -15.371 1.00 83.62 333 PRO A CA 1
ATOM 2736 C C . PRO A 1 333 ? 13.928 -4.731 -15.007 1.00 83.62 333 PRO A C 1
ATOM 2738 O O . PRO A 1 333 ? 14.328 -3.880 -14.218 1.00 83.62 333 PRO A O 1
ATOM 2741 N N . ILE A 1 334 ? 12.726 -4.687 -15.571 1.00 84.38 334 ILE A N 1
ATOM 2742 C CA . ILE A 1 334 ? 11.704 -3.730 -15.160 1.00 84.38 334 ILE A CA 1
ATOM 2743 C C . ILE A 1 334 ? 11.055 -4.284 -13.899 1.00 84.38 334 ILE A C 1
ATOM 2745 O O . ILE A 1 334 ? 10.437 -5.351 -13.948 1.00 84.38 334 ILE A O 1
ATOM 2749 N N . ALA A 1 335 ? 11.187 -3.567 -12.788 1.00 83.44 335 ALA A N 1
ATOM 2750 C CA . ALA A 1 335 ? 10.435 -3.841 -11.578 1.00 83.44 335 ALA A CA 1
ATOM 2751 C C . ALA A 1 335 ? 8.944 -3.677 -11.884 1.00 83.44 335 ALA A C 1
ATOM 2753 O O . ALA A 1 335 ? 8.517 -2.671 -12.455 1.00 83.44 335 ALA A O 1
ATOM 2754 N N . ARG A 1 336 ? 8.160 -4.700 -11.549 1.00 74.19 336 ARG A N 1
ATOM 2755 C CA . ARG A 1 336 ? 6.723 -4.759 -11.813 1.00 74.19 336 ARG A CA 1
ATOM 2756 C C . ARG A 1 336 ? 5.994 -4.946 -10.506 1.00 74.19 336 ARG A C 1
ATOM 2758 O O . ARG A 1 336 ? 6.472 -5.672 -9.635 1.00 74.19 336 ARG A O 1
ATOM 2765 N N . LYS A 1 337 ? 4.796 -4.370 -10.434 1.00 73.75 337 LYS A N 1
ATOM 2766 C CA . LYS A 1 337 ? 3.822 -4.776 -9.431 1.00 73.75 337 LYS A CA 1
ATOM 2767 C C . LYS A 1 337 ? 3.609 -6.274 -9.560 1.00 73.75 337 LYS A C 1
ATOM 2769 O O . LYS A 1 337 ? 3.416 -6.773 -10.676 1.00 73.75 337 LYS A O 1
ATOM 2774 N N . THR A 1 338 ? 3.663 -6.990 -8.449 1.00 65.69 338 THR A N 1
ATOM 2775 C CA . THR A 1 338 ? 3.518 -8.436 -8.535 1.00 65.69 338 THR A CA 1
ATOM 2776 C C . THR A 1 338 ? 2.125 -8.756 -9.055 1.00 65.69 338 THR A C 1
ATOM 2778 O O . THR A 1 338 ? 1.155 -8.168 -8.567 1.00 65.69 338 THR A O 1
ATOM 2781 N N . PRO A 1 339 ? 1.989 -9.627 -10.076 1.00 61.25 339 PRO A N 1
ATOM 2782 C CA . PRO A 1 339 ? 0.680 -9.998 -10.577 1.00 61.25 339 PRO A CA 1
ATOM 2783 C C . PRO A 1 339 ? -0.144 -10.550 -9.420 1.00 61.25 339 PRO A C 1
ATOM 2785 O O . PRO A 1 339 ? 0.139 -11.626 -8.892 1.00 61.25 339 PRO A O 1
ATOM 2788 N N . THR A 1 340 ? -1.155 -9.784 -9.014 1.00 63.44 340 THR A N 1
ATOM 2789 C CA . THR A 1 340 ? -2.108 -10.243 -8.022 1.00 63.44 340 THR A CA 1
ATOM 2790 C C . THR A 1 340 ? -2.842 -11.433 -8.609 1.00 63.44 340 THR A C 1
ATOM 2792 O O . THR A 1 340 ? -3.213 -11.451 -9.789 1.00 63.44 340 THR A O 1
ATOM 2795 N N . ARG A 1 341 ? -3.033 -12.473 -7.801 1.00 67.56 341 ARG A N 1
ATOM 2796 C CA . ARG A 1 341 ? -3.820 -13.627 -8.232 1.00 67.56 341 ARG A CA 1
ATOM 2797 C C . ARG A 1 341 ? -5.216 -13.134 -8.664 1.00 67.56 341 ARG A C 1
ATOM 2799 O O . ARG A 1 341 ? -5.747 -12.211 -8.039 1.00 67.56 341 ARG A O 1
ATOM 2806 N N . PRO A 1 342 ? -5.819 -13.709 -9.724 1.00 72.06 342 PRO A N 1
ATOM 2807 C CA . PRO A 1 342 ? -7.137 -13.288 -10.189 1.00 72.06 342 PRO A CA 1
ATOM 2808 C C . PRO A 1 342 ? -8.164 -13.323 -9.058 1.00 72.06 342 PRO A C 1
ATOM 2810 O O . PRO A 1 342 ? -8.080 -14.157 -8.155 1.00 72.06 342 PRO A O 1
ATOM 2813 N N . GLU A 1 343 ? -9.152 -12.430 -9.130 1.00 74.25 343 GLU A N 1
ATOM 2814 C CA . GLU A 1 343 ? -10.238 -12.398 -8.153 1.00 74.25 343 GLU A CA 1
ATOM 2815 C C . GLU A 1 343 ? -10.926 -13.763 -8.015 1.00 74.25 343 GLU A C 1
ATOM 2817 O O . GLU A 1 343 ? -11.111 -14.454 -9.028 1.00 74.25 343 GLU A O 1
ATOM 2822 N N . PRO A 1 344 ? -11.359 -14.142 -6.795 1.00 82.62 344 PRO A N 1
ATOM 2823 C CA . PRO A 1 344 ? -12.158 -15.334 -6.590 1.00 82.62 344 PRO A CA 1
ATOM 2824 C C . PRO A 1 344 ? -13.371 -15.328 -7.526 1.00 82.62 344 PRO A C 1
ATOM 2826 O O . PRO A 1 344 ? -14.031 -14.303 -7.722 1.00 82.62 344 PRO A O 1
ATOM 2829 N N . ARG A 1 345 ? -13.686 -16.486 -8.110 1.00 86.81 345 ARG A N 1
ATOM 2830 C CA . ARG A 1 345 ? -14.848 -16.687 -8.991 1.00 86.81 345 ARG A CA 1
ATOM 2831 C C . ARG A 1 345 ? -15.709 -17.840 -8.496 1.00 86.81 345 ARG A C 1
ATOM 2833 O O . ARG A 1 345 ? -15.229 -18.730 -7.794 1.00 86.81 345 ARG A O 1
ATOM 2840 N N . GLY A 1 346 ? -16.983 -17.834 -8.891 1.00 93.81 346 GLY A N 1
ATOM 2841 C CA . GLY A 1 346 ? -17.950 -18.862 -8.497 1.00 93.81 346 GLY A CA 1
ATOM 2842 C C . GLY A 1 346 ? -18.009 -19.024 -6.978 1.00 93.81 346 GLY A C 1
ATOM 2843 O O . GLY A 1 346 ? -18.010 -18.036 -6.251 1.00 93.81 346 GLY A O 1
ATOM 2844 N N . LEU A 1 347 ? -17.959 -20.270 -6.500 1.00 94.31 347 LEU A N 1
ATOM 2845 C CA . LEU A 1 347 ? -18.052 -20.581 -5.069 1.00 94.31 347 LEU A CA 1
ATOM 2846 C C . LEU A 1 347 ? -16.972 -19.897 -4.215 1.00 94.31 347 LEU A C 1
ATOM 2848 O O . LEU A 1 347 ? -17.241 -19.567 -3.064 1.00 94.31 347 LEU A O 1
ATOM 2852 N N . ALA A 1 348 ? -15.769 -19.664 -4.754 1.00 93.44 348 ALA A N 1
ATOM 2853 C CA . ALA A 1 348 ? -14.708 -18.969 -4.023 1.00 93.44 348 ALA A CA 1
ATOM 2854 C C . ALA A 1 348 ? -15.075 -17.500 -3.768 1.00 93.44 348 ALA A C 1
ATOM 2856 O O . ALA A 1 348 ? -14.830 -16.986 -2.679 1.00 93.44 348 ALA A O 1
ATOM 2857 N N . ARG A 1 349 ? -15.733 -16.851 -4.740 1.00 93.31 349 ARG A N 1
ATOM 2858 C CA . ARG A 1 349 ? -16.290 -15.501 -4.581 1.00 93.31 349 ARG A CA 1
ATOM 2859 C C . ARG A 1 349 ? -17.441 -15.485 -3.592 1.00 93.31 349 ARG A C 1
ATOM 2861 O O . ARG A 1 349 ? -17.493 -14.590 -2.757 1.00 93.31 349 ARG A O 1
ATOM 2868 N N . ASP A 1 350 ? -18.334 -16.466 -3.678 1.00 95.81 350 ASP A N 1
ATOM 2869 C CA . ASP A 1 350 ? -19.482 -16.566 -2.776 1.00 95.81 350 ASP A CA 1
ATOM 2870 C C . ASP A 1 350 ? -19.012 -16.717 -1.324 1.00 95.81 350 ASP A C 1
ATOM 2872 O O . ASP A 1 350 ? -19.516 -16.029 -0.439 1.00 95.81 350 ASP A O 1
ATOM 2876 N N . LEU A 1 351 ? -17.992 -17.554 -1.085 1.00 96.44 351 LEU A N 1
ATOM 2877 C CA . LEU A 1 351 ? -17.389 -17.720 0.236 1.00 96.44 351 LEU A CA 1
ATOM 2878 C C . LEU A 1 351 ? -16.677 -16.443 0.709 1.00 96.44 351 LEU A C 1
ATOM 2880 O O . LEU A 1 351 ? -16.846 -16.054 1.862 1.00 96.44 351 LEU A O 1
ATOM 2884 N N . TRP A 1 352 ? -15.923 -15.771 -0.169 1.00 94.75 352 TRP A N 1
ATOM 2885 C CA . TRP A 1 352 ? -15.263 -14.495 0.140 1.00 94.75 352 TRP A CA 1
ATOM 2886 C C . TRP A 1 352 ? -16.276 -13.413 0.537 1.00 94.75 352 TRP A C 1
ATOM 2888 O O . TRP A 1 352 ? -16.129 -12.779 1.580 1.00 94.75 352 TRP A O 1
ATOM 2898 N N . LEU A 1 353 ? -17.331 -13.224 -0.266 1.00 93.50 353 LEU A N 1
ATOM 2899 C CA . LEU A 1 353 ? -18.386 -12.237 -0.016 1.00 93.50 353 LEU A CA 1
ATOM 2900 C C . LEU A 1 353 ? -19.145 -12.537 1.271 1.00 93.50 353 LEU A C 1
ATOM 2902 O O . LEU A 1 353 ? -19.413 -11.618 2.046 1.00 93.50 353 LEU A O 1
ATOM 2906 N N . LEU A 1 354 ? -19.462 -13.816 1.495 1.00 96.56 354 LEU A N 1
ATOM 2907 C CA . LEU A 1 354 ? -20.087 -14.268 2.724 1.00 96.56 354 LEU A CA 1
ATOM 2908 C C . LEU A 1 354 ? -19.211 -13.872 3.912 1.00 96.56 354 LEU A C 1
ATOM 2910 O O . LEU A 1 354 ? -19.621 -13.043 4.713 1.00 96.56 354 LEU A O 1
ATOM 2914 N N . VAL A 1 355 ? -17.978 -14.373 3.982 1.00 96.06 355 VAL A N 1
ATOM 2915 C CA . VAL A 1 355 ? -17.083 -14.131 5.122 1.00 96.06 355 VAL A CA 1
ATOM 2916 C C . VAL A 1 355 ? -16.794 -12.645 5.328 1.00 96.06 355 VAL A C 1
ATOM 2918 O O . VAL A 1 355 ? -16.752 -12.192 6.467 1.00 96.06 355 VAL A O 1
ATOM 2921 N N . LYS A 1 356 ? -16.693 -11.848 4.259 1.00 93.81 356 LYS A N 1
ATOM 2922 C CA . LYS A 1 356 ? -16.579 -10.387 4.366 1.00 93.81 356 LYS A CA 1
ATOM 2923 C C . LYS A 1 356 ? -17.782 -9.757 5.066 1.00 93.81 356 LYS A C 1
ATOM 2925 O O . LYS A 1 356 ? -17.588 -8.961 5.981 1.00 93.81 356 LYS A O 1
ATOM 2930 N N . ARG A 1 357 ? -19.007 -10.117 4.668 1.00 95.94 357 ARG A N 1
ATOM 2931 C CA . ARG A 1 357 ? -20.238 -9.648 5.327 1.00 95.94 357 ARG A CA 1
ATOM 2932 C C . ARG A 1 357 ? -20.249 -10.051 6.803 1.00 95.94 357 ARG A C 1
ATOM 2934 O O . ARG A 1 357 ? -20.457 -9.204 7.664 1.00 95.94 357 ARG A O 1
ATOM 2941 N N . GLN A 1 358 ? -19.940 -11.315 7.079 1.00 95.31 358 GLN A N 1
ATOM 2942 C CA . GLN A 1 358 ? -19.896 -11.871 8.430 1.00 95.31 358 GLN A CA 1
ATOM 2943 C C . GLN A 1 358 ? -18.869 -11.141 9.319 1.00 95.31 358 GLN A C 1
ATOM 2945 O O . GLN A 1 358 ? -19.156 -10.801 10.463 1.00 95.31 358 GLN A O 1
ATOM 2950 N N . THR A 1 359 ? -17.683 -10.829 8.796 1.00 93.25 359 THR A N 1
ATOM 2951 C CA . THR A 1 359 ? -16.675 -10.045 9.522 1.00 93.25 359 THR A CA 1
ATOM 2952 C C . THR A 1 359 ? -17.178 -8.646 9.888 1.00 93.25 359 THR A C 1
ATOM 2954 O O . THR A 1 359 ? -16.947 -8.200 11.010 1.00 93.25 359 THR A O 1
ATOM 2957 N N . ILE A 1 360 ? -17.882 -7.960 8.981 1.00 91.81 360 ILE A N 1
ATOM 2958 C CA . ILE A 1 360 ? -18.446 -6.626 9.252 1.00 91.81 360 ILE A CA 1
ATOM 2959 C C . ILE A 1 360 ? -19.498 -6.707 10.365 1.00 91.81 360 ILE A C 1
ATOM 2961 O O . ILE A 1 360 ? -19.400 -5.981 11.352 1.00 91.81 360 ILE A O 1
ATOM 2965 N N . GLU A 1 361 ? -20.452 -7.634 10.248 1.00 94.12 361 GLU A N 1
ATOM 2966 C CA . GLU A 1 361 ? -21.500 -7.837 11.257 1.00 94.12 361 GLU A CA 1
ATOM 2967 C C . GLU A 1 361 ? -20.917 -8.182 12.636 1.00 94.12 361 GLU A C 1
ATOM 2969 O O . GLU A 1 361 ? -21.361 -7.655 13.659 1.00 94.12 361 GLU A O 1
ATOM 2974 N N . TRP A 1 362 ? -19.885 -9.031 12.670 1.00 92.00 362 TRP A N 1
ATOM 2975 C CA . TRP A 1 362 ? -19.184 -9.378 13.902 1.00 92.00 362 TRP A CA 1
ATOM 2976 C C . TRP A 1 362 ? -18.515 -8.166 14.547 1.00 92.00 362 TRP A C 1
ATOM 2978 O O . TRP A 1 362 ? -18.646 -7.971 15.753 1.00 92.00 362 TRP A O 1
ATOM 2988 N N . ASN A 1 363 ? -17.823 -7.339 13.764 1.00 89.69 363 ASN A N 1
ATOM 2989 C CA . ASN A 1 363 ? -17.146 -6.151 14.282 1.00 89.69 363 ASN A CA 1
ATOM 2990 C C . ASN A 1 363 ? -18.146 -5.135 14.851 1.00 89.69 363 ASN A C 1
ATOM 2992 O O . ASN A 1 363 ? -17.907 -4.571 15.920 1.00 89.69 363 ASN A O 1
ATOM 2996 N N . ASP A 1 364 ? -19.303 -4.969 14.205 1.00 92.25 364 ASP A N 1
ATOM 2997 C CA . ASP A 1 364 ? -20.399 -4.149 14.730 1.00 92.25 364 ASP A CA 1
ATOM 2998 C C . ASP A 1 364 ? -20.945 -4.699 16.054 1.00 92.25 364 ASP A C 1
ATOM 3000 O O . ASP A 1 364 ? -21.290 -3.940 16.965 1.00 92.25 364 ASP A O 1
ATOM 3004 N N . MET A 1 365 ? -21.027 -6.024 16.177 1.00 93.75 365 MET A N 1
ATOM 3005 C CA . MET A 1 365 ? -21.432 -6.683 17.413 1.00 93.75 365 MET A CA 1
ATOM 3006 C C . MET A 1 365 ? -20.385 -6.531 18.519 1.00 93.75 365 MET A C 1
ATOM 3008 O O . MET A 1 365 ? -20.755 -6.202 19.641 1.00 93.75 365 MET A O 1
ATOM 3012 N N . ILE A 1 366 ? -19.095 -6.708 18.227 1.00 90.75 366 ILE A N 1
ATOM 3013 C CA . ILE A 1 366 ? -18.011 -6.482 19.195 1.00 90.75 366 ILE A CA 1
ATOM 3014 C C . ILE A 1 366 ? -18.039 -5.044 19.697 1.00 90.75 366 ILE A C 1
ATOM 3016 O O . ILE A 1 366 ? -18.049 -4.842 20.904 1.00 90.75 366 ILE A O 1
ATOM 3020 N N . LYS A 1 367 ? -18.185 -4.057 18.807 1.00 90.88 367 LYS A N 1
ATOM 3021 C CA . LYS A 1 367 ? -18.292 -2.647 19.201 1.00 90.88 367 LYS A CA 1
ATOM 3022 C C . LYS A 1 367 ? -19.451 -2.407 20.174 1.00 90.88 367 LYS A C 1
ATOM 3024 O O . LYS A 1 367 ? -19.260 -1.810 21.228 1.00 90.88 367 LYS A O 1
ATOM 3029 N N . LYS A 1 368 ? -20.640 -2.940 19.867 1.00 92.81 368 LYS A N 1
ATOM 3030 C CA . LYS A 1 368 ? -21.802 -2.881 20.774 1.00 92.81 368 LYS A CA 1
ATOM 3031 C C . LYS A 1 368 ? -21.544 -3.608 22.093 1.00 92.81 368 LYS A C 1
ATOM 3033 O O . LYS A 1 368 ? -22.031 -3.175 23.130 1.00 92.81 368 LYS A O 1
ATOM 3038 N N . SER A 1 369 ? -20.814 -4.719 22.056 1.00 91.88 369 SER A N 1
ATOM 3039 C CA . SER A 1 369 ? -20.447 -5.476 23.249 1.00 91.88 369 SER A CA 1
ATOM 3040 C C . SER A 1 369 ? -19.446 -4.722 24.117 1.00 91.88 369 SER A C 1
ATOM 3042 O O . SER A 1 369 ? -19.584 -4.759 25.332 1.00 91.88 369 SER A O 1
ATOM 3044 N N . ASP A 1 370 ? -18.463 -4.043 23.530 1.00 88.44 370 ASP A N 1
ATOM 3045 C CA . ASP A 1 370 ? -17.490 -3.227 24.256 1.00 88.44 370 ASP A CA 1
ATOM 3046 C C . ASP A 1 370 ? -18.175 -2.021 24.913 1.00 88.44 370 ASP A C 1
ATOM 3048 O O . ASP A 1 370 ? -17.932 -1.743 26.088 1.00 88.44 370 ASP A O 1
ATOM 3052 N N . ASP A 1 371 ? -19.143 -1.397 24.231 1.00 87.94 371 ASP A N 1
ATOM 3053 C CA . ASP A 1 371 ? -20.013 -0.363 24.813 1.00 87.94 371 ASP A CA 1
ATOM 3054 C C . ASP A 1 371 ? -20.857 -0.882 25.999 1.00 87.94 371 ASP A C 1
ATOM 3056 O O . ASP A 1 371 ? -21.337 -0.092 26.825 1.00 87.94 371 ASP A O 1
ATOM 3060 N N . LEU A 1 372 ? -21.065 -2.200 26.070 1.00 90.62 372 LEU A N 1
ATOM 3061 C CA . LEU A 1 372 ? -21.739 -2.919 27.152 1.00 90.62 372 LEU A CA 1
ATOM 3062 C C . LEU A 1 372 ? -20.765 -3.558 28.154 1.00 90.62 372 LEU A C 1
ATOM 3064 O O . LEU A 1 372 ? -21.236 -4.167 29.100 1.00 90.62 372 LEU A O 1
ATOM 3068 N N . ARG A 1 373 ? -19.440 -3.453 28.001 1.00 86.62 373 ARG A N 1
ATOM 3069 C CA . ARG A 1 373 ? -18.497 -3.944 29.029 1.00 86.62 373 ARG A CA 1
ATOM 3070 C C . ARG A 1 373 ? -18.368 -2.988 30.204 1.00 86.62 373 ARG A C 1
ATOM 3072 O O . ARG A 1 373 ? -18.012 -3.417 31.294 1.00 86.62 373 ARG A O 1
ATOM 3079 N N . VAL A 1 374 ? -18.648 -1.706 29.979 1.00 87.31 374 VAL A N 1
ATOM 3080 C CA . VAL A 1 374 ? -18.712 -0.700 31.040 1.00 87.31 374 VAL A CA 1
ATOM 3081 C C . VAL A 1 374 ? -20.125 -0.724 31.632 1.00 87.31 374 VAL A C 1
ATOM 3083 O O . VAL A 1 374 ? -21.080 -0.416 30.899 1.00 87.31 374 VAL A O 1
ATOM 3086 N N . PRO A 1 375 ? -20.288 -1.067 32.926 1.00 87.94 375 PRO A N 1
ATOM 3087 C CA . PRO A 1 375 ? -21.567 -1.000 33.621 1.00 87.94 375 PRO A CA 1
ATOM 3088 C C . PRO A 1 375 ? -22.262 0.335 33.378 1.00 87.94 375 PRO A C 1
ATOM 3090 O O . PRO A 1 375 ? -21.617 1.383 33.351 1.00 87.94 375 PRO A O 1
ATOM 3093 N N . PHE A 1 376 ? -23.589 0.336 33.220 1.00 87.38 376 PHE A N 1
ATOM 3094 C CA . PHE A 1 376 ? -24.313 1.585 32.951 1.00 87.38 376 PHE A CA 1
ATOM 3095 C C . PHE A 1 376 ? -24.061 2.650 34.019 1.00 87.38 376 PHE A C 1
ATOM 3097 O O . PHE A 1 376 ? -23.934 3.818 33.669 1.00 87.38 376 PHE A O 1
ATOM 3104 N N . ILE A 1 377 ? -23.898 2.239 35.278 1.00 84.00 377 ILE A N 1
ATOM 3105 C CA . ILE A 1 377 ? -23.590 3.120 36.413 1.00 84.00 377 ILE A CA 1
ATOM 3106 C C . ILE A 1 377 ? -22.208 3.777 36.274 1.00 84.00 377 ILE A C 1
ATOM 3108 O O . ILE A 1 377 ? -22.034 4.918 36.687 1.00 84.00 377 ILE A O 1
ATOM 3112 N N . GLU A 1 378 ? -21.241 3.101 35.653 1.00 84.00 378 GLU A N 1
ATOM 3113 C CA . GLU A 1 378 ? -19.882 3.620 35.454 1.00 84.00 378 GLU A CA 1
ATOM 3114 C C . GLU A 1 378 ? -19.772 4.549 34.239 1.00 84.00 378 GLU A C 1
ATOM 3116 O O . GLU A 1 378 ? -18.771 5.247 34.070 1.00 84.00 378 GLU A O 1
ATOM 3121 N N . LYS A 1 379 ? -20.805 4.615 33.388 1.00 88.00 379 LYS A N 1
ATOM 3122 C CA . LYS A 1 379 ? -20.802 5.552 32.262 1.00 88.00 379 LYS A CA 1
ATOM 3123 C C . LYS A 1 379 ? -20.817 6.990 32.789 1.00 88.00 379 LYS A C 1
ATOM 3125 O O . LYS A 1 379 ? -21.597 7.278 33.697 1.00 88.00 379 LYS A O 1
ATOM 3130 N N . PRO A 1 380 ? -20.056 7.929 32.188 1.00 86.44 380 PRO A N 1
ATOM 3131 C CA . PRO A 1 380 ? -19.824 9.263 32.755 1.00 86.44 380 PRO A CA 1
ATOM 3132 C C . PRO A 1 380 ? -21.091 10.014 33.178 1.00 86.44 380 PRO A C 1
ATOM 3134 O O . PRO A 1 380 ? -21.108 10.680 34.209 1.00 86.44 380 PRO A O 1
ATOM 3137 N N . PHE A 1 381 ? -22.168 9.881 32.398 1.00 85.81 381 PHE A N 1
ATOM 3138 C CA . PHE A 1 381 ? -23.456 10.498 32.702 1.00 85.81 381 PHE A CA 1
ATOM 3139 C C . PHE A 1 381 ? -24.087 9.958 33.996 1.00 85.81 381 PHE A C 1
ATOM 3141 O O . PHE A 1 381 ? -24.506 10.739 34.849 1.00 85.81 381 PHE A O 1
ATOM 3148 N N . PHE A 1 382 ? -24.134 8.634 34.161 1.00 86.19 382 PHE A N 1
ATOM 3149 C CA . PHE A 1 382 ? -24.713 8.001 35.346 1.00 86.19 382 PHE A CA 1
ATOM 3150 C C . PHE A 1 382 ? -23.779 8.094 36.548 1.00 86.19 382 PHE A C 1
ATOM 3152 O O . PHE A 1 382 ? -24.254 8.389 37.638 1.00 86.19 382 PHE A O 1
ATOM 3159 N N . ALA A 1 383 ? -22.468 7.947 36.346 1.00 84.94 383 ALA A N 1
ATOM 3160 C CA . ALA A 1 383 ? -21.470 8.088 37.400 1.00 84.94 383 ALA A CA 1
ATOM 3161 C C . ALA A 1 383 ? -21.526 9.482 38.041 1.00 84.94 383 ALA A C 1
ATOM 3163 O O . ALA A 1 383 ? -21.502 9.607 39.263 1.00 84.94 383 ALA A O 1
ATOM 3164 N N . ARG A 1 384 ? -21.672 10.537 37.224 1.00 89.50 384 ARG A N 1
ATOM 3165 C CA . ARG A 1 384 ? -21.838 11.908 37.720 1.00 89.50 384 ARG A CA 1
ATOM 3166 C C . ARG A 1 384 ? -23.095 12.049 38.571 1.00 89.50 384 ARG A C 1
ATOM 3168 O O . ARG A 1 384 ? -23.008 12.527 39.693 1.00 89.50 384 ARG A O 1
ATOM 3175 N N . ARG A 1 385 ? -24.238 11.590 38.058 1.00 88.44 385 ARG A N 1
ATOM 3176 C CA . ARG A 1 385 ? -25.520 11.694 38.764 1.00 88.44 385 ARG A CA 1
ATOM 3177 C C . ARG A 1 385 ? -25.551 10.857 40.044 1.00 88.44 385 ARG A C 1
ATOM 3179 O O . ARG A 1 385 ? -26.112 11.287 41.040 1.00 88.44 385 ARG A O 1
ATOM 3186 N N . TYR A 1 386 ? -24.927 9.684 40.032 1.00 89.88 386 TYR A N 1
ATOM 3187 C CA . TYR A 1 386 ? -24.766 8.849 41.218 1.00 89.88 386 TYR A CA 1
ATOM 3188 C C . TYR A 1 386 ? -23.905 9.542 42.282 1.00 89.88 386 TYR A C 1
ATOM 3190 O O . TYR A 1 386 ? -24.260 9.531 43.456 1.00 89.88 386 TYR A O 1
ATOM 3198 N N . ASN A 1 387 ? -22.812 10.198 41.879 1.00 90.69 387 ASN A N 1
ATOM 3199 C CA . ASN A 1 387 ? -21.981 10.974 42.799 1.00 90.69 387 ASN A CA 1
ATOM 3200 C C . ASN A 1 387 ? -22.718 12.196 43.364 1.00 90.69 387 ASN A C 1
ATOM 3202 O O . ASN A 1 387 ? -22.611 12.431 44.560 1.00 90.69 387 ASN A O 1
ATOM 3206 N N . GLU A 1 388 ? -23.497 12.915 42.548 1.00 91.88 388 GLU A N 1
ATOM 3207 C CA . GLU A 1 388 ? -24.343 14.033 43.006 1.00 91.88 388 GLU A CA 1
ATOM 3208 C C . GLU A 1 388 ? -25.317 13.568 44.099 1.00 91.88 388 GLU A C 1
ATOM 3210 O O . GLU A 1 388 ? -25.355 14.137 45.185 1.00 91.88 388 GLU A O 1
ATOM 3215 N N . VAL A 1 389 ? -26.027 12.459 43.873 1.00 92.00 389 VAL A N 1
ATOM 3216 C CA . VAL A 1 389 ? -26.953 11.919 44.880 1.00 92.00 389 VAL A CA 1
ATOM 3217 C C . VAL A 1 389 ? -26.211 11.426 46.127 1.00 92.00 389 VAL A C 1
ATOM 3219 O O . VAL A 1 389 ? -26.688 11.592 47.247 1.00 92.00 389 VAL A O 1
ATOM 3222 N N . LYS A 1 390 ? -25.013 10.856 45.969 1.00 92.56 390 LYS A N 1
ATOM 3223 C CA . LYS A 1 390 ? -24.172 10.446 47.099 1.00 92.56 390 LYS A CA 1
ATOM 3224 C C . LYS A 1 390 ? -23.701 11.643 47.935 1.00 92.56 390 LYS A C 1
ATOM 3226 O O . LYS A 1 390 ? -23.595 11.519 49.154 1.00 92.56 390 LYS A O 1
ATOM 3231 N N . GLU A 1 391 ? -23.419 12.780 47.300 1.00 95.25 391 GLU A N 1
ATOM 3232 C CA . GLU A 1 391 ? -23.120 14.043 47.982 1.00 95.25 391 GLU A CA 1
ATOM 3233 C C . GLU A 1 391 ? -24.346 14.561 48.741 1.00 95.25 391 GLU A C 1
ATOM 3235 O O . GLU A 1 391 ? -24.207 14.912 49.910 1.00 95.25 391 GLU A O 1
ATOM 3240 N N . ASP A 1 392 ? -25.540 14.524 48.142 1.00 95.44 392 ASP A N 1
ATOM 3241 C CA . ASP A 1 392 ? -26.793 14.914 48.808 1.00 95.44 392 ASP A CA 1
ATOM 3242 C C . ASP A 1 392 ? -27.080 14.033 50.040 1.00 95.44 392 ASP A C 1
ATOM 3244 O O . ASP A 1 392 ? -27.383 14.535 51.125 1.00 95.44 392 ASP A O 1
ATOM 3248 N N . VAL A 1 393 ? -26.902 12.712 49.918 1.00 94.94 393 VAL A N 1
ATOM 3249 C CA . VAL A 1 393 ? -27.007 11.768 51.046 1.00 94.94 393 VAL A CA 1
ATOM 3250 C C . VAL A 1 393 ? -26.004 12.114 52.150 1.00 94.94 393 VAL A C 1
ATOM 3252 O O . VAL A 1 393 ? -26.350 12.071 53.335 1.00 94.94 393 VAL A O 1
ATOM 3255 N N . GLN A 1 394 ? -24.768 12.470 51.787 1.00 96.38 394 GLN A N 1
ATOM 3256 C CA . GLN A 1 394 ? -23.747 12.864 52.756 1.00 96.38 394 GLN A CA 1
ATOM 3257 C C . GLN A 1 394 ? -24.100 14.190 53.443 1.00 96.38 394 GLN A C 1
ATOM 3259 O O . GLN A 1 394 ? -23.972 14.276 54.660 1.00 96.38 394 GLN A O 1
ATOM 3264 N N . GLN A 1 395 ? -24.620 15.179 52.712 1.00 96.56 395 GLN A N 1
ATOM 3265 C CA . GLN A 1 395 ? -25.079 16.447 53.288 1.00 96.56 395 GLN A CA 1
ATOM 3266 C C . GLN A 1 395 ? -26.211 16.235 54.300 1.00 96.56 395 GLN A C 1
ATOM 3268 O O . GLN A 1 395 ? -26.166 16.795 55.394 1.00 96.56 395 GLN A O 1
ATOM 3273 N N . LEU A 1 396 ? -27.191 15.381 53.986 1.00 96.38 396 LEU A N 1
ATOM 3274 C CA . LEU A 1 396 ? -28.266 15.030 54.923 1.00 96.38 396 LEU A CA 1
ATOM 3275 C C . LEU A 1 396 ? -27.730 14.312 56.170 1.00 96.38 396 LEU A C 1
ATOM 3277 O O . LEU A 1 396 ? -28.252 14.485 57.271 1.00 96.38 396 LEU A O 1
ATOM 3281 N N . LYS A 1 397 ? -26.672 13.512 56.016 1.00 96.06 397 LYS A N 1
ATOM 3282 C CA . LYS A 1 397 ? -25.996 12.830 57.125 1.00 96.06 397 LYS A CA 1
ATOM 3283 C C . LYS A 1 397 ? -25.276 13.817 58.042 1.00 96.06 397 LYS A C 1
ATOM 3285 O O . LYS A 1 397 ? -25.480 13.762 59.252 1.00 96.06 397 LYS A O 1
ATOM 3290 N N . ASP A 1 398 ? -24.523 14.746 57.462 1.00 96.69 398 ASP A N 1
ATOM 3291 C CA . ASP A 1 398 ? -23.837 15.812 58.193 1.00 96.69 398 ASP A CA 1
ATOM 3292 C C . ASP A 1 398 ? -24.857 16.710 58.918 1.00 96.69 398 ASP A C 1
ATOM 3294 O O . ASP A 1 398 ? -24.690 17.029 60.096 1.00 96.69 398 ASP A O 1
ATOM 3298 N N . GLN A 1 399 ? -25.978 17.033 58.262 1.00 97.06 399 GLN A N 1
ATOM 3299 C CA . GLN A 1 399 ? -27.082 17.781 58.863 1.00 97.06 399 GLN A CA 1
ATOM 3300 C C . GLN A 1 399 ? -27.732 17.024 60.037 1.00 97.06 399 GLN A C 1
ATOM 3302 O O . GLN A 1 399 ? -28.027 17.634 61.068 1.00 97.06 399 GLN A O 1
ATOM 3307 N N . GLU A 1 400 ? -27.949 15.706 59.928 1.00 96.50 400 GLU A N 1
ATOM 3308 C CA . GLU A 1 400 ? -28.445 14.888 61.048 1.00 96.50 400 GLU A CA 1
ATOM 3309 C C . GLU A 1 400 ? -27.474 14.941 62.244 1.00 96.50 400 GLU A C 1
ATOM 3311 O O . GLU A 1 400 ? -27.907 15.080 63.395 1.00 96.50 400 GLU A O 1
ATOM 3316 N N . ASP A 1 401 ? -26.167 14.869 61.982 1.00 96.31 401 ASP A N 1
ATOM 3317 C CA . ASP A 1 401 ? -25.119 14.912 63.004 1.00 96.31 401 ASP A CA 1
ATOM 3318 C C . ASP A 1 401 ? -25.036 16.284 63.701 1.00 96.31 401 ASP A C 1
ATOM 3320 O O . ASP A 1 401 ? -24.945 16.352 64.932 1.00 96.31 401 ASP A O 1
ATOM 3324 N N . GLU A 1 402 ? -25.163 17.388 62.961 1.00 97.06 402 GLU A N 1
ATOM 3325 C CA . GLU A 1 402 ? -25.237 18.743 63.528 1.00 97.06 402 GLU A CA 1
ATOM 3326 C C . GLU A 1 402 ? -26.478 18.947 64.412 1.00 97.06 402 GLU A C 1
ATOM 3328 O O . GLU A 1 402 ? -26.393 19.519 65.512 1.00 97.06 402 GLU A O 1
ATOM 3333 N N . ILE A 1 403 ? -27.639 18.445 63.971 1.00 96.25 403 ILE A N 1
ATOM 3334 C CA . ILE A 1 403 ? -28.874 18.483 64.765 1.00 96.25 403 ILE A CA 1
ATOM 3335 C C . ILE A 1 403 ? -28.693 17.655 66.044 1.00 96.25 403 ILE A C 1
ATOM 3337 O O . ILE A 1 403 ? -29.064 18.109 67.129 1.00 96.25 403 ILE A O 1
ATOM 3341 N N . ASN A 1 404 ? -28.054 16.484 65.957 1.00 96.12 404 ASN A N 1
ATOM 3342 C CA . ASN A 1 404 ? -27.728 15.654 67.117 1.00 96.12 404 ASN A CA 1
ATOM 3343 C C . ASN A 1 404 ? -26.857 16.384 68.144 1.00 96.12 404 ASN A C 1
ATOM 3345 O O . ASN A 1 404 ? -27.151 16.343 69.343 1.00 96.12 404 ASN A O 1
ATOM 3349 N N . ILE A 1 405 ? -25.806 17.073 67.695 1.00 97.25 405 ILE A N 1
ATOM 3350 C CA . ILE A 1 405 ? -24.945 17.884 68.567 1.00 97.25 405 ILE A CA 1
ATOM 3351 C C . ILE A 1 405 ? -25.773 18.984 69.253 1.00 97.25 405 ILE A C 1
ATOM 3353 O O . ILE A 1 405 ? -25.667 19.181 70.468 1.00 97.25 405 ILE A O 1
ATOM 3357 N N . SER A 1 406 ? -26.655 19.651 68.506 1.00 96.25 406 SER A N 1
ATOM 3358 C CA . SER A 1 406 ? -27.524 20.718 69.021 1.00 96.25 406 SER A CA 1
ATOM 3359 C C . SER A 1 406 ? -28.532 20.220 70.066 1.00 96.25 406 SER A C 1
ATOM 3361 O O . SER A 1 406 ? -28.721 20.870 71.100 1.00 96.25 406 SER A O 1
ATOM 3363 N N . ILE A 1 407 ? -29.138 19.046 69.846 1.00 95.00 407 ILE A N 1
ATOM 3364 C CA . ILE A 1 407 ? -30.019 18.374 70.817 1.00 95.00 407 ILE A CA 1
ATOM 3365 C C . ILE A 1 407 ? -29.248 18.080 72.108 1.00 95.00 407 ILE A C 1
ATOM 3367 O O . ILE A 1 407 ? -29.704 18.427 73.201 1.00 95.00 407 ILE A O 1
ATOM 3371 N N . GLN A 1 408 ? -28.049 17.494 72.002 1.00 95.00 408 GLN A N 1
ATOM 3372 C CA . GLN A 1 408 ? -27.213 17.198 73.171 1.00 95.00 408 GLN A CA 1
ATOM 3373 C C . GLN A 1 408 ? -26.875 18.460 73.971 1.00 95.00 408 GLN A C 1
ATOM 3375 O O . GLN A 1 408 ? -26.862 18.422 75.203 1.00 95.00 408 GLN A O 1
ATOM 3380 N N . GLN A 1 409 ? -26.622 19.581 73.293 1.00 95.00 409 GLN A N 1
ATOM 3381 C CA . GLN A 1 409 ? -26.327 20.849 73.948 1.00 95.00 409 GLN A CA 1
ATOM 3382 C C . GLN A 1 409 ? -27.548 21.445 74.662 1.00 95.00 409 GLN A C 1
ATOM 3384 O O . GLN A 1 409 ? -27.434 21.786 75.840 1.00 95.00 409 GLN A O 1
ATOM 3389 N N . ARG A 1 410 ? -28.726 21.500 74.020 1.00 94.25 410 ARG A N 1
ATOM 3390 C CA . ARG A 1 410 ? -29.961 21.978 74.678 1.00 94.25 410 ARG A CA 1
ATOM 3391 C C . ARG A 1 410 ? -30.321 21.146 75.905 1.00 94.25 410 ARG A C 1
ATOM 3393 O O . ARG A 1 410 ? -30.660 21.712 76.945 1.00 94.25 410 ARG A O 1
ATOM 3400 N N . ASN A 1 411 ? -30.167 19.827 75.810 1.00 92.75 411 ASN A N 1
ATOM 3401 C CA . ASN A 1 411 ? -30.413 18.917 76.925 1.00 92.75 411 ASN A CA 1
ATOM 3402 C C . ASN A 1 411 ? -29.469 19.190 78.110 1.00 92.75 411 ASN A C 1
ATOM 3404 O O . ASN A 1 411 ? -29.908 19.164 79.259 1.00 92.75 411 ASN A O 1
ATOM 3408 N N . ARG A 1 412 ? -28.190 19.521 77.862 1.00 94.62 412 ARG A N 1
ATOM 3409 C CA . ARG A 1 412 ? -27.243 19.937 78.921 1.00 94.62 412 ARG A CA 1
ATOM 3410 C C . ARG A 1 412 ? -27.633 21.259 79.583 1.00 94.62 412 ARG A C 1
ATOM 3412 O O . ARG A 1 412 ? -27.341 21.461 80.756 1.00 94.62 412 ARG A O 1
ATOM 3419 N N . GLU A 1 413 ? -28.278 22.148 78.839 1.00 94.25 413 GLU A N 1
ATOM 3420 C CA . GLU A 1 413 ? -28.724 23.463 79.308 1.00 94.25 413 GLU A CA 1
ATOM 3421 C C . GLU A 1 413 ? -30.125 23.435 79.949 1.00 94.25 413 GLU A C 1
ATOM 3423 O O . GLU A 1 413 ? -30.611 24.474 80.393 1.00 94.25 413 GLU A O 1
ATOM 3428 N N . GLY A 1 414 ? -30.786 22.271 80.000 1.00 90.62 414 GLY A N 1
ATOM 3429 C CA . GLY A 1 414 ? -32.141 22.121 80.543 1.00 90.62 414 GLY A CA 1
ATOM 3430 C C . GLY A 1 414 ? -33.230 22.782 79.689 1.00 90.62 414 GLY A C 1
ATOM 3431 O O . GLY A 1 414 ? -34.280 23.148 80.216 1.00 90.62 414 GLY A O 1
ATOM 3432 N N . ARG A 1 415 ? -32.973 22.980 78.390 1.00 93.44 415 ARG A N 1
ATOM 3433 C CA . ARG A 1 415 ? -33.926 23.551 77.426 1.00 93.44 415 ARG A CA 1
ATOM 3434 C C . ARG A 1 415 ? -34.680 22.444 76.689 1.00 93.44 415 ARG A C 1
ATOM 3436 O O . ARG A 1 415 ? -34.128 21.374 76.463 1.00 93.44 415 ARG A O 1
ATOM 3443 N N . ASP A 1 416 ? -35.914 22.731 76.278 1.00 92.81 416 ASP A N 1
ATOM 3444 C CA . ASP A 1 416 ? -36.708 21.822 75.445 1.00 92.81 416 ASP A CA 1
ATOM 3445 C C . ASP A 1 416 ? -36.072 21.647 74.051 1.00 92.81 416 ASP A C 1
ATOM 3447 O O . ASP A 1 416 ? -35.678 22.620 73.389 1.00 92.81 416 ASP A O 1
ATOM 3451 N N . ALA A 1 417 ? -35.944 20.392 73.626 1.00 92.31 417 ALA A N 1
ATOM 3452 C CA . ALA A 1 417 ? -35.346 19.974 72.364 1.00 92.31 417 ALA A CA 1
ATOM 3453 C C . ALA A 1 417 ? -36.368 19.363 71.386 1.00 92.31 417 ALA A C 1
ATOM 3455 O O . ALA A 1 417 ? -35.960 18.954 70.302 1.00 92.31 417 ALA A O 1
ATOM 3456 N N . GLY A 1 418 ? -37.669 19.340 71.715 1.00 93.81 418 GLY A N 1
ATOM 3457 C CA . GLY A 1 418 ? -38.695 18.652 70.918 1.00 93.81 418 GLY A CA 1
ATOM 3458 C C . GLY A 1 418 ? -38.724 19.039 69.432 1.00 93.81 418 GLY A C 1
ATOM 3459 O O . GLY A 1 418 ? -38.743 18.165 68.572 1.00 93.81 418 GLY A O 1
ATOM 3460 N N . GLU A 1 419 ? -38.621 20.333 69.109 1.00 93.06 419 GLU A N 1
ATOM 3461 C CA . GLU A 1 419 ? -38.573 20.810 67.712 1.00 93.06 419 GLU A CA 1
ATOM 3462 C C . GLU A 1 419 ? -37.341 20.296 66.940 1.00 93.06 419 GLU A C 1
ATOM 3464 O O . GLU A 1 419 ? -37.410 20.057 65.735 1.00 93.06 419 GLU A O 1
ATOM 3469 N N . LEU A 1 420 ? -36.199 20.120 67.619 1.00 92.94 420 LEU A N 1
ATOM 3470 C CA . LEU A 1 420 ? -34.979 19.598 66.997 1.00 92.94 420 LEU A CA 1
ATOM 3471 C C . LEU A 1 420 ? -35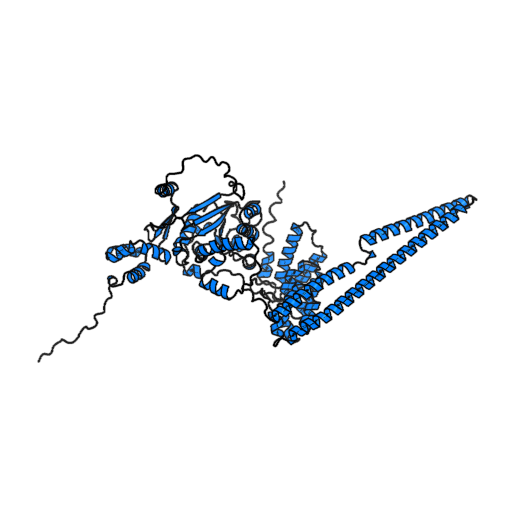.058 18.083 66.792 1.00 92.94 420 LEU A C 1
ATOM 3473 O O . LEU A 1 420 ? -34.527 17.587 65.802 1.00 92.94 420 LEU A O 1
ATOM 3477 N N . GLU A 1 421 ? -35.719 17.351 67.694 1.00 94.75 421 GLU A N 1
ATOM 3478 C CA . GLU A 1 421 ? -35.970 15.917 67.510 1.00 94.75 421 GLU A CA 1
ATOM 3479 C C . GLU A 1 421 ? -36.883 15.658 66.306 1.00 94.75 421 GLU A C 1
ATOM 3481 O O . GLU A 1 421 ? -36.581 14.782 65.496 1.00 94.75 421 GLU A O 1
ATOM 3486 N N . GLU A 1 422 ? -37.939 16.460 66.129 1.00 95.50 422 GLU A N 1
ATOM 3487 C CA . GLU A 1 422 ? -38.817 16.372 64.956 1.00 95.50 422 GLU A CA 1
ATOM 3488 C C . GLU A 1 422 ? -38.059 16.683 63.654 1.00 95.50 422 GLU A C 1
ATOM 3490 O O . GLU A 1 422 ? -38.179 15.949 62.670 1.00 95.50 422 GLU A O 1
ATOM 3495 N N . LEU A 1 423 ? -37.219 17.727 63.651 1.00 95.25 423 LEU A N 1
ATOM 3496 C CA . LEU A 1 423 ? -36.386 18.066 62.495 1.00 95.25 423 LEU A CA 1
ATOM 3497 C C . LEU A 1 423 ? -35.376 16.958 62.166 1.00 95.25 423 LEU A C 1
ATOM 3499 O O . LEU A 1 423 ? -35.203 16.624 60.994 1.00 95.25 423 LEU A O 1
ATOM 3503 N N . ARG A 1 424 ? -34.734 16.371 63.185 1.00 96.62 424 ARG A N 1
ATOM 3504 C CA . ARG A 1 424 ? -33.807 15.247 63.012 1.00 96.62 424 ARG A CA 1
ATOM 3505 C C . ARG A 1 424 ? -34.503 14.065 62.351 1.00 96.62 424 ARG A C 1
ATOM 3507 O O . ARG A 1 424 ? -33.958 13.500 61.409 1.00 96.62 424 ARG A O 1
ATOM 3514 N N . GLU A 1 425 ? -35.682 13.690 62.843 1.00 96.38 425 GLU A N 1
ATOM 3515 C CA . GLU A 1 425 ? -36.422 12.557 62.288 1.00 96.38 425 GLU A CA 1
ATOM 3516 C C . GLU A 1 425 ? -36.819 12.821 60.833 1.00 96.38 425 GLU A C 1
ATOM 3518 O O . GLU A 1 425 ? -36.694 11.933 59.995 1.00 96.38 425 GLU A O 1
ATOM 3523 N N . LYS A 1 426 ? -37.185 14.062 60.491 1.00 96.12 426 LYS A N 1
ATOM 3524 C CA . LYS A 1 426 ? -37.483 14.447 59.108 1.00 96.12 426 LYS A CA 1
ATOM 3525 C C . LYS A 1 426 ? -36.270 14.307 58.178 1.00 96.12 426 LYS A C 1
ATOM 3527 O O . LYS A 1 426 ? -36.394 13.675 57.135 1.00 96.12 426 LYS A O 1
ATOM 3532 N N . VAL A 1 427 ? -35.106 14.834 58.577 1.00 95.50 427 VAL A N 1
ATOM 3533 C CA . VAL A 1 427 ? -33.840 14.703 57.819 1.00 95.50 427 VAL A CA 1
ATOM 3534 C C . VAL A 1 427 ? -33.433 13.236 57.688 1.00 95.50 427 VAL A C 1
ATOM 3536 O O . VAL A 1 427 ? -33.003 12.791 56.627 1.00 95.50 427 VAL A O 1
ATOM 3539 N N . ARG A 1 428 ? -33.606 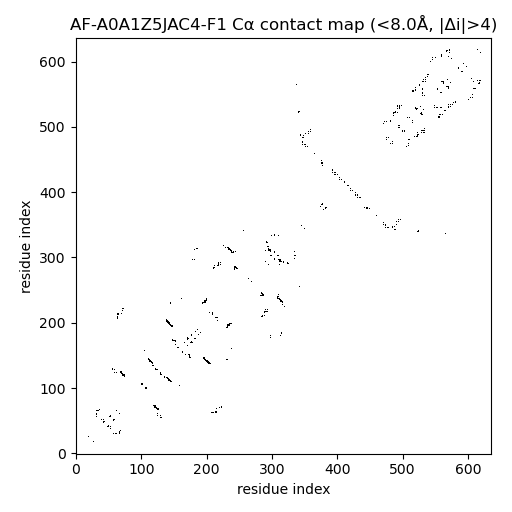12.459 58.761 1.00 95.75 428 ARG A N 1
ATOM 3540 C CA . ARG A 1 428 ? -33.310 11.029 58.773 1.00 95.75 428 ARG A CA 1
ATOM 3541 C C . ARG A 1 428 ? -34.182 10.272 57.772 1.00 95.75 428 ARG A C 1
ATOM 3543 O O . ARG A 1 428 ? -33.637 9.484 57.006 1.00 95.75 428 ARG A O 1
ATOM 3550 N N . VAL A 1 429 ? -35.498 10.496 57.777 1.00 96.19 429 VAL A N 1
ATOM 3551 C CA . VAL A 1 429 ? -36.435 9.868 56.830 1.00 96.19 429 VAL A CA 1
ATOM 3552 C C . VAL A 1 429 ? -36.084 10.249 55.394 1.00 96.19 429 VAL A C 1
ATOM 3554 O O . VAL A 1 429 ? -35.955 9.359 54.562 1.00 96.19 429 VAL A O 1
ATOM 3557 N N . GLU A 1 430 ? -35.832 11.531 55.121 1.00 95.88 430 GLU A N 1
ATOM 3558 C CA . GLU A 1 430 ? -35.445 12.010 53.787 1.00 95.88 430 GLU A CA 1
ATOM 3559 C C . GLU A 1 430 ? -34.136 11.368 53.297 1.00 95.88 430 GLU A C 1
ATOM 3561 O O . GLU A 1 430 ? -34.063 10.917 52.153 1.00 95.88 430 GLU A O 1
ATOM 3566 N N . ARG A 1 431 ? -33.127 11.227 54.172 1.00 97.00 431 ARG A N 1
ATOM 3567 C CA . ARG A 1 431 ? -31.892 10.497 53.842 1.00 97.00 431 ARG A CA 1
ATOM 3568 C C . ARG A 1 431 ? -32.181 9.038 53.499 1.00 97.00 431 ARG A C 1
ATOM 3570 O O . ARG A 1 431 ? -31.677 8.557 52.492 1.00 97.00 431 ARG A O 1
ATOM 3577 N N . PHE A 1 432 ? -32.964 8.340 54.326 1.00 95.25 432 PHE A N 1
ATOM 3578 C CA . PHE A 1 432 ? -33.294 6.930 54.092 1.00 95.25 432 PHE A CA 1
ATOM 3579 C C . PHE A 1 432 ? -34.064 6.733 52.782 1.00 95.25 432 PHE A C 1
ATOM 3581 O O . PHE A 1 432 ? -33.736 5.819 52.034 1.00 95.25 432 PHE A O 1
ATOM 3588 N N . GLU A 1 433 ? -35.032 7.599 52.473 1.00 95.38 433 GLU A N 1
ATOM 3589 C CA . GLU A 1 433 ? -35.763 7.558 51.202 1.00 95.38 433 GLU A CA 1
ATOM 3590 C C . GLU A 1 433 ? -34.829 7.808 50.009 1.00 95.38 433 GLU A C 1
ATOM 3592 O O . GLU A 1 433 ? -34.945 7.144 48.979 1.00 95.38 433 GLU A O 1
ATOM 3597 N N . LEU A 1 434 ? -33.880 8.743 50.127 1.00 94.06 434 LEU A N 1
ATOM 3598 C CA . LEU A 1 434 ? -32.915 9.022 49.064 1.00 94.06 434 LEU A CA 1
ATOM 3599 C C . LEU A 1 434 ? -31.932 7.860 48.859 1.00 94.06 434 LEU A C 1
ATOM 3601 O O . LEU A 1 434 ? -31.674 7.482 47.715 1.00 94.06 434 LEU A O 1
ATOM 3605 N N . GLU A 1 435 ? -31.425 7.266 49.943 1.00 94.06 435 GLU A N 1
ATOM 3606 C CA . GLU A 1 435 ? -30.566 6.075 49.909 1.00 94.06 435 GLU A CA 1
ATOM 3607 C C . GLU A 1 435 ? -31.304 4.895 49.255 1.00 94.06 435 GLU A C 1
ATOM 3609 O O . GLU A 1 435 ? -30.809 4.334 48.279 1.00 94.06 435 GLU A O 1
ATOM 3614 N N . GLU A 1 436 ? -32.525 4.584 49.707 1.00 95.50 436 GLU A N 1
ATOM 3615 C CA . GLU A 1 436 ? -33.339 3.482 49.175 1.00 95.50 436 GLU A CA 1
ATOM 3616 C C . GLU A 1 436 ? -33.654 3.665 47.683 1.00 95.50 436 GLU A C 1
ATOM 3618 O O . GLU A 1 436 ? -33.500 2.734 46.891 1.00 95.50 436 GLU A O 1
ATOM 3623 N N . ASN A 1 437 ? -34.031 4.879 47.270 1.00 93.44 437 ASN A N 1
ATOM 3624 C CA . ASN A 1 437 ? -34.281 5.183 45.861 1.00 93.44 437 ASN A CA 1
ATOM 3625 C C . ASN A 1 437 ? -33.012 5.050 45.008 1.00 93.44 437 ASN A C 1
ATOM 3627 O O . ASN A 1 437 ? -33.081 4.603 43.861 1.00 93.44 437 ASN A O 1
ATOM 3631 N N . THR A 1 438 ? -31.855 5.439 45.545 1.00 92.12 438 THR A N 1
ATOM 3632 C CA . THR A 1 438 ? -30.573 5.336 44.835 1.00 92.12 438 THR A CA 1
ATOM 3633 C C . THR A 1 438 ? -30.171 3.881 44.645 1.00 92.12 438 THR A C 1
ATOM 3635 O O . THR A 1 438 ? -29.847 3.480 43.525 1.00 92.12 438 THR A O 1
ATOM 3638 N N . ASP A 1 439 ? -30.260 3.082 45.708 1.00 92.12 439 ASP A N 1
ATOM 3639 C CA . ASP A 1 439 ? -29.968 1.651 45.677 1.00 92.12 439 ASP A CA 1
ATOM 3640 C C . ASP A 1 439 ? -30.908 0.912 44.713 1.00 92.12 439 ASP A C 1
ATOM 3642 O O . ASP A 1 439 ? -30.458 0.078 43.922 1.00 92.12 439 ASP A O 1
ATOM 3646 N N . GLU A 1 440 ? -32.197 1.265 44.703 1.00 93.69 440 GLU A N 1
ATOM 3647 C CA . GLU A 1 440 ? -33.179 0.705 43.771 1.00 93.69 440 GLU A CA 1
ATOM 3648 C C . GLU A 1 440 ? -32.829 1.027 42.311 1.00 93.69 440 GLU A C 1
ATOM 3650 O O . GLU A 1 440 ? -32.826 0.135 41.459 1.00 93.69 440 GLU A O 1
ATOM 3655 N N . VAL A 1 441 ? -32.480 2.282 42.001 1.00 90.31 441 VAL A N 1
ATOM 3656 C CA . VAL A 1 441 ? -32.066 2.682 40.645 1.00 90.31 441 VAL A CA 1
ATOM 3657 C C . VAL A 1 441 ? -30.782 1.967 40.227 1.00 90.31 441 VAL A C 1
ATOM 3659 O O . VAL A 1 441 ? -30.695 1.485 39.095 1.00 90.31 441 VAL A O 1
ATOM 3662 N N . CYS A 1 442 ? -29.797 1.857 41.119 1.00 90.25 442 CYS A N 1
ATOM 3663 C CA . CYS A 1 442 ? -28.569 1.113 40.857 1.00 90.25 442 CYS A CA 1
ATOM 3664 C C . CYS A 1 442 ? -28.857 -0.360 40.561 1.00 90.25 442 CYS A C 1
ATOM 3666 O O . CYS A 1 442 ? -28.344 -0.883 39.570 1.00 90.25 442 CYS A O 1
ATOM 3668 N N . ARG A 1 443 ? -29.732 -1.004 41.341 1.00 94.88 443 ARG A N 1
ATOM 3669 C CA . ARG A 1 443 ? -30.159 -2.383 41.086 1.00 94.88 443 ARG A CA 1
ATOM 3670 C C . ARG A 1 443 ? -30.836 -2.520 39.723 1.00 94.88 443 ARG A C 1
ATOM 3672 O O . ARG A 1 443 ? -30.445 -3.377 38.942 1.00 94.88 443 ARG A O 1
ATOM 3679 N N . ILE A 1 444 ? -31.782 -1.638 39.387 1.00 93.62 444 ILE A N 1
ATOM 3680 C CA . ILE A 1 444 ? -32.462 -1.651 38.079 1.00 93.62 444 ILE A CA 1
ATOM 3681 C C . ILE A 1 444 ? -31.456 -1.494 36.929 1.00 93.62 444 ILE A C 1
ATOM 3683 O O . ILE A 1 444 ? -31.567 -2.180 35.912 1.00 93.62 444 ILE A O 1
ATOM 3687 N N . LEU A 1 445 ? -30.474 -0.598 37.067 1.00 90.62 445 LEU A N 1
ATOM 3688 C CA . LEU A 1 445 ? -29.444 -0.384 36.048 1.00 90.62 445 LEU A CA 1
ATOM 3689 C C . LEU A 1 445 ? -28.492 -1.579 35.921 1.00 90.62 445 LEU A C 1
ATOM 3691 O O . LEU A 1 445 ? -28.104 -1.904 34.799 1.00 90.62 445 LEU A O 1
ATOM 3695 N N . GLN A 1 446 ? -28.132 -2.231 37.030 1.00 92.44 446 GLN A N 1
ATOM 3696 C CA . GLN A 1 446 ? -27.336 -3.463 37.034 1.00 92.44 446 GLN A CA 1
ATOM 3697 C C . GLN A 1 446 ? -28.101 -4.616 36.380 1.00 92.44 446 GLN A C 1
ATOM 3699 O O . GLN A 1 446 ? -27.591 -5.206 35.431 1.00 92.44 446 GLN A O 1
ATOM 3704 N N . ASP A 1 447 ? -29.352 -4.854 36.775 1.00 94.75 447 ASP A N 1
ATOM 3705 C CA . ASP A 1 447 ? -30.208 -5.891 36.187 1.00 94.75 447 ASP A CA 1
ATOM 3706 C C . ASP A 1 447 ? -30.414 -5.659 34.680 1.00 94.75 447 ASP A C 1
ATOM 3708 O O . ASP A 1 447 ? -30.345 -6.586 33.869 1.00 94.75 447 ASP A O 1
ATOM 3712 N N . ALA A 1 448 ? -30.639 -4.405 34.267 1.00 93.44 448 ALA A N 1
ATOM 3713 C CA . ALA A 1 448 ? -30.767 -4.041 32.857 1.00 93.44 448 ALA A CA 1
ATOM 3714 C C . ALA A 1 448 ? -29.459 -4.259 32.082 1.00 93.44 448 ALA A C 1
ATOM 3716 O O . ALA A 1 448 ? -29.494 -4.673 30.921 1.00 93.44 448 ALA A O 1
ATOM 3717 N N . HIS A 1 449 ? -28.317 -3.984 32.712 1.00 92.50 449 HIS A N 1
ATOM 3718 C CA . HIS A 1 449 ? -26.998 -4.200 32.135 1.00 92.50 449 HIS A CA 1
ATOM 3719 C C . HIS A 1 449 ? -26.697 -5.691 31.950 1.00 92.50 449 HIS A C 1
ATOM 3721 O O . HIS A 1 449 ? -26.362 -6.108 30.842 1.00 92.50 449 HIS A O 1
ATOM 3727 N N . GLU A 1 450 ? -26.895 -6.506 32.988 1.00 94.38 450 GLU A N 1
ATOM 3728 C CA . GLU A 1 450 ? -26.726 -7.962 32.931 1.00 94.38 450 GLU A CA 1
ATOM 3729 C C . GLU A 1 450 ? -27.658 -8.593 31.895 1.00 94.38 450 GLU A C 1
ATOM 3731 O O . GLU A 1 450 ? -27.234 -9.430 31.094 1.00 94.38 450 GLU A O 1
ATOM 3736 N N . LYS A 1 451 ? -28.916 -8.140 31.837 1.00 96.38 451 LYS A N 1
ATOM 3737 C CA . LYS A 1 451 ? -29.868 -8.577 30.814 1.00 96.38 451 LYS A CA 1
ATOM 3738 C C . LYS A 1 451 ? -29.388 -8.227 29.404 1.00 96.38 451 LYS A C 1
ATOM 3740 O O . LYS A 1 451 ? -29.439 -9.083 28.524 1.00 96.38 451 LYS A O 1
ATOM 3745 N N . ALA A 1 452 ? -28.913 -7.001 29.178 1.00 94.06 452 ALA A N 1
ATOM 3746 C CA . ALA A 1 452 ? -28.393 -6.581 27.876 1.00 94.06 452 ALA A CA 1
ATOM 3747 C C . ALA A 1 452 ? -27.152 -7.390 27.466 1.00 94.06 452 ALA A C 1
ATOM 3749 O O . ALA A 1 452 ? -27.027 -7.775 26.302 1.00 94.06 452 ALA A O 1
ATOM 3750 N N . LEU A 1 453 ? -26.267 -7.693 28.420 1.00 92.75 453 LEU A N 1
ATOM 3751 C CA . LEU A 1 453 ? -25.084 -8.520 28.200 1.00 92.75 453 LEU A CA 1
ATOM 3752 C C . LEU A 1 453 ? -25.478 -9.965 27.853 1.00 92.75 453 LEU A C 1
ATOM 3754 O O . LEU A 1 453 ? -25.011 -10.497 26.847 1.00 92.75 453 LEU A O 1
ATOM 3758 N N . GLY A 1 454 ? -26.428 -10.556 28.583 1.00 94.94 454 GLY A N 1
ATOM 3759 C CA . GLY A 1 454 ? -26.971 -11.884 28.281 1.00 94.94 454 GLY A CA 1
ATOM 3760 C C . GLY A 1 454 ? -27.684 -11.961 26.923 1.00 94.94 454 GLY A C 1
ATOM 3761 O O . GLY A 1 454 ? -27.508 -12.927 26.176 1.00 94.94 454 GLY A O 1
ATOM 3762 N N . GLU A 1 455 ? -28.447 -10.930 26.543 1.00 96.38 455 GLU A N 1
ATOM 3763 C CA . GLU A 1 455 ? -29.042 -10.822 25.204 1.00 96.38 455 GLU A CA 1
ATOM 3764 C C . GLU A 1 455 ? -27.969 -10.719 24.111 1.00 96.38 455 GLU A C 1
ATOM 3766 O O . GLU A 1 455 ? -28.116 -11.310 23.037 1.00 96.38 455 GLU A O 1
ATOM 3771 N N . MET A 1 456 ? -26.880 -9.993 24.373 1.00 95.06 456 MET A N 1
ATOM 3772 C CA . MET A 1 456 ? -25.765 -9.856 23.441 1.00 95.06 456 MET A CA 1
ATOM 3773 C C . MET A 1 456 ? -25.007 -11.179 23.263 1.00 95.06 456 MET A C 1
ATOM 3775 O O . MET A 1 456 ? -24.740 -11.586 22.133 1.00 95.06 456 MET A O 1
ATOM 3779 N N . GLU A 1 457 ? -24.735 -11.908 24.346 1.00 94.31 457 GLU A N 1
ATOM 3780 C CA . GLU A 1 457 ? -24.146 -13.253 24.301 1.00 94.31 457 GLU A CA 1
ATOM 3781 C C . GLU A 1 457 ? -25.036 -14.250 23.541 1.00 94.31 457 GLU A C 1
ATOM 3783 O O . GLU A 1 457 ? -24.550 -15.031 22.713 1.00 94.31 457 GLU A O 1
ATOM 3788 N N . ALA A 1 458 ? -26.354 -14.199 23.757 1.00 95.31 458 ALA A N 1
ATOM 3789 C CA . ALA A 1 458 ? -27.313 -15.013 23.015 1.00 95.31 458 ALA A CA 1
ATOM 3790 C C . ALA A 1 458 ? -27.315 -14.675 21.513 1.00 95.31 458 ALA A C 1
ATOM 3792 O O . ALA A 1 458 ? -27.368 -15.587 20.678 1.00 95.31 458 ALA A O 1
ATOM 3793 N N . LYS A 1 459 ? -27.192 -13.388 21.155 1.00 95.50 459 LYS A N 1
ATOM 3794 C CA . LYS A 1 459 ? -27.017 -12.947 19.761 1.00 95.50 459 LYS A CA 1
ATOM 3795 C C . LYS A 1 459 ? -25.720 -13.483 19.167 1.00 95.50 459 LYS A C 1
ATOM 3797 O O . LYS A 1 459 ? -25.777 -14.077 18.097 1.00 95.50 459 LYS A O 1
ATOM 3802 N N . PHE A 1 460 ? -24.587 -13.385 19.868 1.00 91.94 460 PHE A N 1
ATOM 3803 C CA . PHE A 1 460 ? -23.313 -13.966 19.420 1.00 91.94 460 PHE A CA 1
ATOM 3804 C C . PHE A 1 460 ? -23.419 -15.472 19.145 1.00 91.94 460 PHE A C 1
ATOM 3806 O O . PHE A 1 460 ? -22.882 -15.970 18.152 1.00 91.94 460 PHE A O 1
ATOM 3813 N N . LYS A 1 461 ? -24.119 -16.209 20.014 1.00 93.94 461 LYS A N 1
ATOM 3814 C CA . LYS A 1 461 ? -24.326 -17.653 19.855 1.00 93.94 461 LYS A CA 1
ATOM 3815 C C . LYS A 1 461 ? -25.219 -17.983 18.658 1.00 93.94 461 LYS A C 1
ATOM 3817 O O . LYS A 1 461 ? -24.885 -18.886 17.895 1.00 93.94 461 LYS A O 1
ATOM 3822 N N . THR A 1 462 ? -26.325 -17.258 18.498 1.00 95.25 462 THR A N 1
ATOM 3823 C CA . THR A 1 462 ? -27.276 -17.441 17.387 1.00 95.25 462 THR A CA 1
ATOM 3824 C C . THR A 1 462 ? -26.610 -17.120 16.055 1.00 95.25 462 THR A C 1
ATOM 3826 O O . THR A 1 462 ? -26.607 -17.956 15.155 1.00 95.25 462 THR A O 1
ATOM 3829 N N . TRP A 1 463 ? -25.932 -15.972 15.991 1.00 94.06 463 TRP A N 1
ATOM 3830 C CA . TRP A 1 463 ? -25.148 -15.530 14.842 1.00 94.06 463 TRP A CA 1
ATOM 3831 C C . TRP A 1 463 ? -24.156 -16.610 14.398 1.00 94.06 463 TRP A C 1
ATOM 3833 O O . TRP A 1 463 ? -24.133 -16.995 13.233 1.00 94.06 463 TRP A O 1
ATOM 3843 N N . ARG A 1 464 ? -23.400 -17.193 15.341 1.00 92.38 464 ARG A N 1
ATOM 3844 C CA . ARG A 1 464 ? -22.418 -18.246 15.039 1.00 92.38 464 ARG A CA 1
ATOM 3845 C C . ARG A 1 464 ? -23.054 -19.472 14.382 1.00 92.38 464 ARG A C 1
ATOM 3847 O O . ARG A 1 464 ? -22.468 -20.021 13.453 1.00 92.38 464 ARG A O 1
ATOM 3854 N N . GLU A 1 465 ? -24.208 -19.919 14.868 1.00 94.38 465 GLU A N 1
ATOM 3855 C CA . GLU A 1 465 ? -24.868 -21.112 14.331 1.00 94.38 465 GLU A CA 1
ATOM 3856 C C . GLU A 1 465 ? -25.476 -20.850 12.948 1.00 94.38 465 GLU A C 1
ATOM 3858 O O . GLU A 1 465 ? -25.265 -21.639 12.029 1.00 94.38 465 GLU A O 1
ATOM 3863 N N . GLU A 1 466 ? -26.146 -19.711 12.762 1.00 94.81 466 GLU A N 1
ATOM 3864 C CA . GLU A 1 466 ? -26.680 -19.296 11.458 1.00 94.81 466 GLU A CA 1
ATOM 3865 C C . GLU A 1 466 ? -25.566 -19.226 10.407 1.00 94.81 466 GLU A C 1
ATOM 3867 O O . GLU A 1 466 ? -25.661 -19.807 9.325 1.00 94.81 466 GLU A O 1
ATOM 3872 N N . HIS A 1 467 ? -24.452 -18.598 10.767 1.00 92.75 467 HIS A N 1
ATOM 3873 C CA . HIS A 1 467 ? -23.315 -18.401 9.879 1.00 92.75 467 HIS A CA 1
ATOM 3874 C C . HIS A 1 467 ? -22.592 -19.708 9.555 1.00 92.75 467 HIS A C 1
ATOM 3876 O O . HIS A 1 467 ? -22.121 -19.907 8.431 1.00 92.75 467 HIS A O 1
ATOM 3882 N N . ARG A 1 468 ? -22.555 -20.644 10.510 1.00 94.88 468 ARG A N 1
ATOM 3883 C CA . ARG A 1 468 ? -22.049 -22.001 10.289 1.00 94.88 468 ARG A CA 1
ATOM 3884 C C . ARG A 1 468 ? -22.874 -22.736 9.237 1.00 94.88 468 ARG A C 1
ATOM 3886 O O . ARG A 1 468 ? -22.293 -23.426 8.400 1.00 94.88 468 ARG A O 1
ATOM 3893 N N . ILE A 1 469 ? -24.198 -22.586 9.264 1.00 96.69 469 ILE A N 1
ATOM 3894 C CA . ILE A 1 469 ? -25.105 -23.189 8.278 1.00 96.69 469 ILE A CA 1
ATOM 3895 C C . ILE A 1 469 ? -24.850 -22.597 6.884 1.00 96.69 469 ILE A C 1
ATOM 3897 O O . ILE A 1 469 ? -24.733 -23.354 5.919 1.00 96.69 469 ILE A O 1
ATOM 3901 N N . GLU A 1 470 ? -24.698 -21.275 6.771 1.00 96.56 470 GLU A N 1
ATOM 3902 C CA . GLU A 1 470 ? -24.421 -20.606 5.491 1.00 96.56 470 GLU A CA 1
ATOM 3903 C C . GLU A 1 470 ? -23.080 -21.039 4.879 1.00 96.56 470 GLU A C 1
ATOM 3905 O O . GLU A 1 470 ? -23.023 -21.422 3.707 1.00 96.56 470 GLU A O 1
ATOM 3910 N N . VAL A 1 471 ? -22.005 -21.043 5.677 1.00 95.75 471 VAL A N 1
ATOM 3911 C CA . VAL A 1 471 ? -20.672 -21.491 5.237 1.00 95.75 471 VAL A CA 1
ATOM 3912 C C . VAL A 1 471 ? -20.720 -22.957 4.805 1.00 95.75 471 VAL A C 1
ATOM 3914 O O . VAL A 1 471 ? -20.234 -23.302 3.725 1.00 95.75 471 VAL A O 1
ATOM 3917 N N . LYS A 1 472 ? -21.379 -23.819 5.593 1.00 96.25 472 LYS A N 1
ATOM 3918 C CA . LYS A 1 472 ? -21.572 -25.235 5.259 1.00 96.25 472 LYS A CA 1
ATOM 3919 C C . LYS A 1 472 ? -22.276 -25.409 3.912 1.00 96.25 472 LYS A C 1
ATOM 3921 O O . LYS A 1 472 ? -21.823 -26.208 3.098 1.00 96.25 472 LYS A O 1
ATOM 3926 N N . ALA A 1 473 ? -23.325 -24.630 3.647 1.00 97.25 473 ALA A N 1
ATOM 3927 C CA . ALA A 1 473 ? -24.080 -24.704 2.398 1.00 97.25 473 ALA A CA 1
ATOM 3928 C C . ALA A 1 473 ? -23.245 -24.333 1.157 1.00 97.25 473 ALA A C 1
ATOM 3930 O O . ALA A 1 473 ? -23.506 -24.848 0.068 1.00 97.25 473 ALA A O 1
ATOM 3931 N N . ILE A 1 474 ? -22.242 -23.455 1.286 1.00 96.56 474 ILE A N 1
ATOM 3932 C CA . ILE A 1 474 ? -21.296 -23.161 0.196 1.00 96.56 474 ILE A CA 1
ATOM 3933 C C . ILE A 1 474 ? -20.290 -24.305 0.037 1.00 96.56 474 ILE A C 1
ATOM 3935 O O . ILE A 1 474 ? -20.030 -24.751 -1.081 1.00 96.56 474 ILE A O 1
ATOM 3939 N N . ILE A 1 475 ? -19.753 -24.812 1.147 1.00 95.25 475 ILE A N 1
ATOM 3940 C CA . ILE A 1 475 ? -18.741 -25.874 1.141 1.00 95.25 475 ILE A CA 1
ATOM 3941 C C . ILE A 1 475 ? -19.297 -27.179 0.564 1.00 95.25 475 ILE A C 1
ATOM 3943 O O . ILE A 1 475 ? -18.618 -27.817 -0.235 1.00 95.25 475 ILE A O 1
ATOM 3947 N N . GLU A 1 476 ? -20.540 -27.546 0.886 1.00 96.06 476 GLU A N 1
ATOM 3948 C CA . GLU A 1 476 ? -21.206 -28.745 0.352 1.00 96.06 476 GLU A CA 1
ATOM 3949 C C . GLU A 1 476 ? -21.406 -28.700 -1.172 1.00 96.06 476 GLU A C 1
ATOM 3951 O O . GLU A 1 476 ? -21.501 -29.744 -1.816 1.00 96.06 476 GLU A O 1
ATOM 3956 N N . LYS A 1 477 ? -21.419 -27.504 -1.779 1.00 96.75 477 LYS A N 1
ATOM 3957 C CA . LYS A 1 477 ? -21.450 -27.343 -3.243 1.00 96.75 477 LYS A CA 1
ATOM 3958 C C . LYS A 1 477 ? -20.075 -27.549 -3.884 1.00 96.75 477 LYS A C 1
ATOM 3960 O O . LYS A 1 477 ? -19.989 -27.719 -5.102 1.00 96.75 477 LYS A O 1
ATOM 3965 N N . SER A 1 478 ? -18.997 -27.511 -3.100 1.00 95.56 478 SER A N 1
ATOM 3966 C CA . SER A 1 478 ? -17.634 -27.643 -3.602 1.00 95.56 478 SER A CA 1
ATOM 3967 C C . SER A 1 478 ? -17.231 -29.101 -3.781 1.00 95.56 478 SER A C 1
ATOM 3969 O O . SER A 1 478 ? -17.345 -29.920 -2.875 1.00 95.56 478 SER A O 1
ATOM 3971 N N . LYS A 1 479 ? -16.650 -29.414 -4.943 1.00 95.19 479 LYS A N 1
ATOM 3972 C CA . LYS A 1 479 ? -16.009 -30.717 -5.187 1.00 95.19 479 LYS A CA 1
ATOM 3973 C C . LYS A 1 479 ? -14.689 -30.873 -4.426 1.00 95.19 479 LYS A C 1
ATOM 3975 O O . LYS A 1 479 ? -14.245 -31.995 -4.212 1.00 95.19 479 LYS A O 1
ATOM 3980 N N . ASN A 1 480 ? -14.046 -29.760 -4.068 1.00 95.12 480 ASN A N 1
ATOM 3981 C CA . ASN A 1 480 ? -12.774 -29.735 -3.353 1.00 95.12 480 ASN A CA 1
ATOM 3982 C C . ASN A 1 480 ? -12.783 -28.579 -2.332 1.00 95.12 480 ASN A C 1
ATOM 3984 O O . ASN A 1 480 ? -12.384 -27.459 -2.665 1.00 95.12 480 ASN A O 1
ATOM 3988 N N . PRO A 1 481 ? -13.269 -28.826 -1.102 1.00 93.94 481 PRO A N 1
ATOM 3989 C CA . PRO A 1 481 ? -13.321 -27.821 -0.041 1.00 93.94 481 PRO A CA 1
ATOM 3990 C C . PRO A 1 481 ? -11.967 -27.176 0.262 1.00 93.94 481 PRO A C 1
ATOM 3992 O O . PRO A 1 481 ? -11.894 -25.966 0.437 1.00 93.94 481 PRO A O 1
ATOM 3995 N N . LEU A 1 482 ? -10.887 -27.960 0.263 1.00 94.25 482 LEU A N 1
ATOM 3996 C CA . LEU A 1 482 ? -9.542 -27.461 0.544 1.00 94.25 482 LEU A CA 1
ATOM 3997 C C . LEU A 1 482 ? -9.102 -26.413 -0.484 1.00 94.25 482 LEU A C 1
ATOM 3999 O O . LEU A 1 482 ? -8.665 -25.327 -0.112 1.00 94.25 482 LEU A O 1
ATOM 4003 N N . GLN A 1 483 ? -9.271 -26.719 -1.773 1.00 94.50 483 GLN A N 1
ATOM 4004 C CA . GLN A 1 483 ? -8.963 -25.769 -2.842 1.00 94.50 483 GLN A CA 1
ATOM 4005 C C . GLN A 1 483 ? -9.852 -24.523 -2.750 1.00 94.50 483 GLN A C 1
ATOM 4007 O O . GLN A 1 483 ? -9.360 -23.414 -2.914 1.00 94.50 483 GLN A O 1
ATOM 4012 N N . LEU A 1 484 ? -11.140 -24.686 -2.426 1.00 95.81 484 LEU A N 1
ATOM 4013 C CA . LEU A 1 484 ? -12.054 -23.558 -2.230 1.00 95.81 484 LEU A CA 1
ATOM 4014 C C . LEU A 1 484 ? -11.538 -22.584 -1.155 1.00 95.81 484 LEU A C 1
ATOM 4016 O O . LEU A 1 484 ? -11.544 -21.375 -1.379 1.00 95.81 484 LEU A O 1
ATOM 4020 N N . PHE A 1 485 ? -11.061 -23.091 -0.015 1.00 93.62 485 PHE A N 1
ATOM 4021 C CA . PHE A 1 485 ? -10.475 -22.244 1.026 1.00 93.62 485 PHE A CA 1
ATOM 4022 C C . PHE A 1 485 ? -9.220 -21.519 0.540 1.00 93.62 485 PHE A C 1
ATOM 4024 O O . PHE A 1 485 ? -9.133 -20.305 0.712 1.00 93.62 485 PHE A O 1
ATOM 4031 N N . CYS A 1 486 ? -8.298 -22.229 -0.117 1.00 92.38 486 CYS A N 1
ATOM 4032 C CA . CYS A 1 486 ? -7.080 -21.630 -0.666 1.00 92.38 486 CYS A CA 1
ATOM 4033 C C . CYS A 1 486 ? -7.359 -20.590 -1.764 1.00 92.38 486 CYS A C 1
ATOM 4035 O O . CYS A 1 486 ? -6.543 -19.698 -1.955 1.00 92.38 486 CYS A O 1
ATOM 4037 N N . ASP A 1 487 ? -8.470 -20.695 -2.495 1.00 90.38 487 ASP A N 1
ATOM 4038 C CA . ASP A 1 487 ? -8.790 -19.830 -3.643 1.00 90.38 487 ASP A CA 1
ATOM 4039 C C . ASP A 1 487 ? -9.669 -18.630 -3.284 1.00 90.38 487 ASP A C 1
ATOM 4041 O O . ASP A 1 487 ? -9.784 -17.691 -4.068 1.00 90.38 487 ASP A O 1
ATOM 4045 N N . SER A 1 488 ? -10.339 -18.686 -2.134 1.00 91.88 488 SER A N 1
ATOM 4046 C CA . SER A 1 488 ? -11.339 -17.694 -1.734 1.00 91.88 488 SER A CA 1
ATOM 4047 C C . SER A 1 488 ? -10.781 -16.514 -0.955 1.00 91.88 488 SER A C 1
ATOM 4049 O O . SER A 1 488 ? -11.500 -15.546 -0.795 1.00 91.88 488 SER A O 1
ATOM 4051 N N . ASP A 1 489 ? -9.572 -16.589 -0.402 1.00 95.06 489 ASP A N 1
ATOM 4052 C CA . ASP A 1 489 ? -9.041 -15.650 0.601 1.00 95.06 489 ASP A CA 1
ATOM 4053 C C . ASP A 1 489 ? -9.909 -15.479 1.868 1.00 95.06 489 ASP A C 1
ATOM 4055 O O . ASP A 1 489 ? -9.670 -14.575 2.667 1.00 95.06 489 ASP A O 1
ATOM 4059 N N . ALA A 1 490 ? -10.913 -16.329 2.098 1.00 96.19 490 ALA A N 1
ATOM 4060 C CA . ALA A 1 490 ? -11.874 -16.152 3.187 1.00 96.19 490 ALA A CA 1
ATOM 4061 C C . ALA A 1 490 ? -11.204 -16.060 4.571 1.00 96.19 490 ALA A C 1
ATOM 4063 O O . ALA A 1 490 ? -11.554 -15.215 5.393 1.00 96.19 490 ALA A O 1
ATOM 4064 N N . ILE A 1 491 ? -10.182 -16.881 4.815 1.00 97.06 491 ILE A N 1
ATOM 4065 C CA . ILE A 1 491 ? -9.457 -16.874 6.093 1.00 97.06 491 ILE A CA 1
ATOM 4066 C C . ILE A 1 491 ? -8.606 -15.611 6.260 1.00 97.06 491 ILE A C 1
ATOM 4068 O O . ILE A 1 491 ? -8.494 -15.116 7.378 1.00 97.06 491 ILE A O 1
ATOM 4072 N N . HIS A 1 492 ? -8.098 -15.030 5.171 1.00 97.31 492 HIS A N 1
ATOM 4073 C CA . HIS A 1 492 ? -7.402 -13.742 5.206 1.00 97.31 492 HIS A CA 1
ATOM 4074 C C . HIS A 1 492 ? -8.347 -12.608 5.606 1.00 97.31 492 HIS A C 1
ATOM 4076 O O . HIS A 1 492 ? -7.982 -11.779 6.432 1.00 97.31 492 HIS A O 1
ATOM 4082 N N . ILE A 1 493 ? -9.590 -12.601 5.108 1.00 95.25 493 ILE A N 1
ATOM 4083 C CA . ILE A 1 493 ? -10.592 -11.609 5.532 1.00 95.25 493 ILE A CA 1
ATOM 4084 C C . ILE A 1 493 ? -10.920 -11.753 7.021 1.00 95.25 493 ILE A C 1
ATOM 4086 O O . ILE A 1 493 ? -11.014 -10.759 7.739 1.00 95.25 493 ILE A O 1
ATOM 4090 N N . ALA A 1 494 ? -11.111 -12.987 7.494 1.00 96.00 494 ALA A N 1
ATOM 4091 C CA . ALA A 1 494 ? -11.387 -13.239 8.904 1.00 96.00 494 ALA A CA 1
ATOM 4092 C C . ALA A 1 494 ? -10.200 -12.816 9.794 1.00 96.00 494 ALA A C 1
ATOM 4094 O O . ALA A 1 494 ? -10.411 -12.242 10.863 1.00 96.00 494 ALA A O 1
ATOM 4095 N N . ALA A 1 495 ? -8.964 -13.028 9.325 1.00 96.25 495 ALA A N 1
ATOM 4096 C CA . ALA A 1 495 ? -7.741 -12.562 9.975 1.00 96.25 495 ALA A CA 1
ATOM 4097 C C . ALA A 1 495 ? -7.634 -11.028 10.003 1.00 96.25 495 ALA A C 1
ATOM 4099 O O . ALA A 1 495 ? -7.390 -10.461 11.065 1.00 96.25 495 ALA A O 1
ATOM 4100 N N . ALA A 1 496 ? -7.900 -10.352 8.879 1.00 94.12 496 ALA A N 1
ATOM 4101 C CA . ALA A 1 496 ? -7.922 -8.890 8.787 1.00 94.12 496 ALA A CA 1
ATOM 4102 C C . ALA A 1 496 ? -8.960 -8.269 9.736 1.00 94.12 496 ALA A C 1
ATOM 4104 O O . ALA A 1 496 ? -8.721 -7.231 10.347 1.00 94.12 496 ALA A O 1
ATOM 4105 N N . GLY A 1 497 ? -10.104 -8.937 9.905 1.00 91.62 497 GLY A N 1
ATOM 4106 C CA . GLY A 1 497 ? -11.129 -8.558 10.872 1.00 91.62 497 GLY A CA 1
ATOM 4107 C C . GLY A 1 497 ? -10.820 -8.922 12.323 1.00 91.62 497 GLY A C 1
ATOM 4108 O O . GLY A 1 497 ? -11.683 -8.719 13.168 1.00 91.62 497 GLY A O 1
ATOM 4109 N N . LYS A 1 498 ? -9.650 -9.509 12.617 1.00 92.75 498 LYS A N 1
ATOM 4110 C CA . LYS A 1 498 ? -9.273 -10.037 13.941 1.00 92.75 498 LYS A CA 1
ATOM 4111 C C . LYS A 1 498 ? -10.321 -11.010 14.519 1.00 92.75 498 LYS A C 1
ATOM 4113 O O . LYS A 1 498 ? -10.443 -11.174 15.730 1.00 92.75 498 LYS A O 1
ATOM 4118 N N . ASN A 1 499 ? -11.090 -11.689 13.662 1.00 92.38 499 ASN A N 1
ATOM 4119 C CA . ASN A 1 499 ? -12.219 -12.521 14.073 1.00 92.38 499 ASN A CA 1
ATOM 4120 C C . ASN A 1 499 ? -11.798 -13.986 14.248 1.00 92.38 499 ASN A C 1
ATOM 4122 O O . ASN A 1 499 ? -12.035 -14.846 13.394 1.00 92.38 499 ASN A O 1
ATOM 4126 N N . LEU A 1 500 ? -11.193 -14.286 15.400 1.00 94.44 500 LEU A N 1
ATOM 4127 C CA . LEU A 1 500 ? -10.727 -15.636 15.726 1.00 94.44 500 LEU A CA 1
ATOM 4128 C C . LEU A 1 500 ? -11.851 -16.686 15.703 1.00 94.44 500 LEU A C 1
ATOM 4130 O O . LEU A 1 500 ? -11.613 -17.849 15.373 1.00 94.44 500 LEU A O 1
ATOM 4134 N N . GLN A 1 501 ? -13.080 -16.298 16.053 1.00 92.56 501 GLN A N 1
ATOM 4135 C CA . GLN A 1 501 ? -14.221 -17.215 16.062 1.00 92.56 501 GLN A CA 1
ATOM 4136 C C . GLN A 1 501 ? -14.608 -17.634 14.645 1.00 92.56 501 GLN A C 1
ATOM 4138 O O . GLN A 1 501 ? -14.879 -18.811 14.411 1.00 92.56 501 GLN A O 1
ATOM 4143 N N . LEU A 1 502 ? -14.575 -16.701 13.693 1.00 93.88 502 LEU A N 1
ATOM 4144 C CA . LEU A 1 502 ? -14.843 -16.992 12.291 1.00 93.88 502 LEU A CA 1
ATOM 4145 C C . LEU A 1 502 ? -13.725 -17.828 11.661 1.00 93.88 502 LEU A C 1
ATOM 4147 O O . LEU A 1 502 ? -14.018 -18.776 10.941 1.00 93.88 502 LEU A O 1
ATOM 4151 N N . VAL A 1 503 ? -12.458 -17.572 12.004 1.00 96.12 503 VAL A N 1
ATOM 4152 C CA . VAL A 1 503 ? -11.338 -18.439 11.587 1.00 96.12 503 VAL A CA 1
ATOM 4153 C C . VAL A 1 503 ? -11.536 -19.869 12.095 1.00 96.12 503 VAL A C 1
ATOM 4155 O O . VAL A 1 503 ? -11.436 -20.816 11.318 1.00 96.12 503 VAL A O 1
ATOM 4158 N N . ARG A 1 504 ? -11.884 -20.040 13.378 1.00 95.50 504 ARG A N 1
ATOM 4159 C CA . ARG A 1 504 ? -12.193 -21.359 13.956 1.00 95.50 504 ARG A CA 1
ATOM 4160 C C . ARG A 1 504 ? -13.352 -22.040 13.228 1.00 95.50 504 ARG A C 1
ATOM 4162 O O . ARG A 1 504 ? -13.220 -23.201 12.861 1.00 95.50 504 ARG A O 1
ATOM 4169 N N . LEU A 1 505 ? -14.433 -21.307 12.961 1.00 93.88 505 LEU A N 1
ATOM 4170 C CA . LEU A 1 505 ? -15.590 -21.808 12.217 1.00 93.88 505 LEU A CA 1
ATOM 4171 C C . LEU A 1 505 ? -15.204 -22.277 10.810 1.00 93.88 505 LEU A C 1
ATOM 4173 O O . LEU A 1 505 ? -15.627 -23.350 10.395 1.00 93.88 505 LEU A O 1
ATOM 4177 N N . LEU A 1 506 ? -14.390 -21.511 10.080 1.00 95.56 506 LEU A N 1
ATOM 4178 C CA . LEU A 1 506 ? -13.925 -21.891 8.743 1.00 95.56 506 LEU A CA 1
ATOM 4179 C C . LEU A 1 506 ? -13.062 -23.160 8.802 1.00 95.56 506 LEU A C 1
ATOM 4181 O O . LEU A 1 506 ? -13.262 -24.086 8.015 1.00 95.56 506 LEU A O 1
ATOM 4185 N N . LEU A 1 507 ? -12.159 -23.247 9.782 1.00 95.81 507 LEU A N 1
ATOM 4186 C CA . LEU A 1 507 ? -11.292 -24.410 9.978 1.00 95.81 507 LEU A CA 1
ATOM 4187 C C . LEU A 1 507 ? -12.027 -25.656 10.494 1.00 95.81 507 LEU A C 1
ATOM 4189 O O . LEU A 1 507 ? -11.490 -26.753 10.352 1.00 95.81 507 LEU A O 1
ATOM 4193 N N . ASP A 1 508 ? -13.234 -25.543 11.056 1.00 95.19 508 ASP A N 1
ATOM 4194 C CA . ASP A 1 508 ? -14.053 -26.710 11.429 1.00 95.19 508 ASP A CA 1
ATOM 4195 C C . ASP A 1 508 ? -14.463 -27.551 10.211 1.00 95.19 508 ASP A C 1
ATOM 4197 O O . ASP A 1 508 ? -14.748 -28.742 10.345 1.00 95.19 508 ASP A O 1
ATOM 4201 N N . PHE A 1 509 ? -14.463 -26.954 9.017 1.00 95.19 509 PHE A N 1
ATOM 4202 C CA . PHE A 1 509 ? -14.748 -27.641 7.757 1.00 95.19 509 PHE A CA 1
ATOM 4203 C C . PHE A 1 509 ? -13.488 -28.129 7.027 1.00 95.19 509 PHE A C 1
ATOM 4205 O O . PHE A 1 509 ? -13.595 -28.741 5.963 1.00 95.19 509 PHE A O 1
ATOM 4212 N N . VAL A 1 510 ? -12.300 -27.873 7.581 1.00 95.06 510 VAL A N 1
ATOM 4213 C CA . VAL A 1 510 ? -11.016 -28.313 7.024 1.00 95.06 510 VAL A CA 1
ATOM 4214 C C . VAL A 1 510 ? -10.535 -29.548 7.796 1.00 95.06 510 VAL A C 1
ATOM 4216 O O . VAL A 1 510 ? -10.423 -29.492 9.027 1.00 95.06 510 VAL A O 1
ATOM 4219 N N . PRO A 1 511 ? -10.220 -30.670 7.118 1.00 93.69 511 PRO A N 1
ATOM 4220 C CA . PRO A 1 511 ? -9.634 -31.837 7.771 1.00 93.69 511 PRO A CA 1
ATOM 4221 C C . PRO A 1 511 ? -8.395 -31.458 8.587 1.00 93.69 511 PRO A C 1
ATOM 4223 O O . PRO A 1 511 ? -7.590 -30.636 8.158 1.00 93.69 511 PRO A O 1
ATOM 4226 N N . GLY A 1 512 ? -8.209 -32.074 9.759 1.00 93.06 512 GLY A N 1
ATOM 4227 C CA . GLY A 1 512 ? -7.129 -31.704 10.686 1.00 93.06 512 GLY A CA 1
ATOM 4228 C C . GLY A 1 512 ? -5.732 -31.684 10.052 1.00 93.06 512 GLY A C 1
ATOM 4229 O O . GLY A 1 512 ? -4.961 -30.770 10.325 1.00 93.06 512 GLY A O 1
ATOM 4230 N N . ALA A 1 513 ? -5.441 -32.636 9.158 1.00 94.06 513 ALA A N 1
ATOM 4231 C CA . ALA A 1 513 ? -4.165 -32.720 8.442 1.00 94.06 513 ALA A CA 1
ATOM 4232 C C . ALA A 1 513 ? -3.925 -31.557 7.457 1.00 94.06 513 ALA A C 1
ATOM 4234 O O . ALA A 1 513 ? -2.778 -31.243 7.156 1.00 94.06 513 ALA A O 1
ATOM 4235 N N . ASP A 1 514 ? -4.989 -30.898 6.989 1.00 96.56 514 ASP A N 1
ATOM 4236 C CA . ASP A 1 514 ? -4.925 -29.832 5.986 1.00 96.56 514 ASP A CA 1
ATOM 4237 C C . ASP A 1 514 ? -5.011 -28.422 6.594 1.00 96.56 514 ASP A C 1
ATOM 4239 O O . ASP A 1 514 ? -4.822 -27.434 5.883 1.00 96.56 514 ASP A O 1
ATOM 4243 N N . LYS A 1 515 ? -5.263 -28.291 7.907 1.00 96.56 515 LYS A N 1
ATOM 4244 C CA . LYS A 1 515 ? -5.399 -26.980 8.571 1.00 96.56 515 LYS A CA 1
ATOM 4245 C C . LYS A 1 515 ? -4.161 -26.108 8.391 1.00 96.56 515 LYS A C 1
ATOM 4247 O O . LYS A 1 515 ? -4.297 -24.955 7.998 1.00 96.56 515 LYS A O 1
ATOM 4252 N N . ALA A 1 516 ? -2.968 -26.674 8.574 1.00 97.06 516 ALA A N 1
ATOM 4253 C CA . ALA A 1 516 ? -1.712 -25.955 8.364 1.00 97.06 516 ALA A CA 1
ATOM 4254 C C . ALA A 1 516 ? -1.566 -25.463 6.914 1.00 97.06 516 ALA A C 1
ATOM 4256 O O . ALA A 1 516 ? -1.113 -24.349 6.678 1.00 97.06 516 ALA A O 1
ATOM 4257 N N . LYS A 1 517 ? -2.007 -26.250 5.925 1.00 97.25 517 LYS A N 1
ATOM 4258 C CA . LYS A 1 517 ? -1.963 -25.839 4.515 1.00 97.25 517 LYS A CA 1
ATOM 4259 C C . LYS A 1 517 ? -2.873 -24.642 4.246 1.00 97.25 517 LYS A C 1
ATOM 4261 O O . LYS A 1 517 ? -2.506 -23.754 3.487 1.00 97.25 517 LYS A O 1
ATOM 4266 N N . VAL A 1 518 ? -4.044 -24.611 4.873 1.00 97.06 518 VAL A N 1
ATOM 4267 C CA . VAL A 1 518 ? -4.982 -23.492 4.755 1.00 97.06 518 VAL A CA 1
ATOM 4268 C C . VAL A 1 518 ? -4.481 -22.254 5.510 1.00 97.06 518 VAL A C 1
ATOM 4270 O O . VAL A 1 518 ? -4.562 -21.150 4.981 1.00 97.06 518 VAL A O 1
ATOM 4273 N N . MET A 1 519 ? -3.904 -22.432 6.701 1.00 97.88 519 MET A N 1
ATOM 4274 C CA . MET A 1 519 ? -3.304 -21.353 7.501 1.00 97.88 519 MET A CA 1
ATOM 4275 C C . MET A 1 519 ? -2.034 -20.755 6.888 1.00 97.88 519 MET A C 1
ATOM 4277 O O . MET A 1 519 ? -1.605 -19.695 7.326 1.00 97.88 519 MET A O 1
ATOM 4281 N N . ASN A 1 520 ? -1.455 -21.412 5.882 1.00 97.75 520 ASN A N 1
ATOM 4282 C CA . ASN A 1 520 ? -0.315 -20.926 5.102 1.00 97.75 520 ASN A CA 1
ATOM 4283 C C . ASN A 1 520 ? -0.662 -20.730 3.622 1.00 97.75 520 ASN A C 1
ATOM 4285 O O . ASN A 1 520 ? 0.233 -20.592 2.788 1.00 97.75 520 ASN A O 1
ATOM 4289 N N . ALA A 1 521 ? -1.951 -20.752 3.271 1.00 96.19 521 ALA A N 1
ATOM 4290 C CA . ALA A 1 521 ? -2.371 -20.385 1.930 1.00 96.19 521 ALA A CA 1
ATOM 4291 C C . ALA A 1 521 ? -2.009 -18.918 1.690 1.00 96.19 521 ALA A C 1
ATOM 4293 O O . ALA A 1 521 ? -2.149 -18.100 2.592 1.00 96.19 521 ALA A O 1
ATOM 4294 N N . LEU A 1 522 ? -1.545 -18.606 0.484 1.00 95.06 522 LEU A N 1
ATOM 4295 C CA . LEU A 1 522 ? -1.256 -17.234 0.093 1.00 95.06 522 LEU A CA 1
ATOM 4296 C C . LEU A 1 522 ? -2.514 -16.611 -0.509 1.00 95.06 522 LEU A C 1
ATOM 4298 O O . LEU A 1 522 ? -3.168 -17.232 -1.357 1.00 95.06 522 LEU A O 1
ATOM 4302 N N . ASP A 1 523 ? -2.843 -15.399 -0.077 1.00 92.69 523 ASP A N 1
ATOM 4303 C CA . ASP A 1 523 ? -3.899 -14.605 -0.690 1.00 92.69 523 ASP A CA 1
ATOM 4304 C C . ASP A 1 523 ? -3.497 -14.073 -2.072 1.00 92.69 523 ASP A C 1
ATOM 4306 O O . ASP A 1 523 ? -2.449 -14.404 -2.639 1.00 92.69 523 ASP A O 1
ATOM 4310 N N . ARG A 1 524 ? -4.344 -13.210 -2.639 1.00 84.44 524 ARG A N 1
ATOM 4311 C CA . ARG A 1 524 ? -4.068 -12.566 -3.926 1.00 84.44 524 ARG A CA 1
ATOM 4312 C C . ARG A 1 524 ? -2.848 -11.662 -3.959 1.00 84.44 524 ARG A C 1
ATOM 4314 O O . ARG A 1 524 ? -2.345 -11.415 -5.054 1.00 84.44 524 ARG A O 1
ATOM 4321 N N . THR A 1 525 ? -2.406 -11.169 -2.813 1.00 82.25 525 THR A N 1
ATOM 4322 C CA . THR A 1 525 ? -1.218 -10.325 -2.684 1.00 82.25 525 THR A CA 1
ATOM 4323 C C . THR A 1 525 ? 0.035 -11.138 -2.368 1.00 82.25 525 THR A C 1
ATOM 4325 O O . THR A 1 525 ? 1.130 -10.632 -2.562 1.00 82.25 525 THR A O 1
ATOM 4328 N N . GLY A 1 526 ? -0.112 -12.415 -1.998 1.00 90.00 526 GLY A N 1
ATOM 4329 C CA . GLY A 1 526 ? 0.991 -13.286 -1.603 1.00 90.00 526 GLY A CA 1
ATOM 4330 C C . GLY A 1 526 ? 1.191 -13.365 -0.090 1.00 90.00 526 GLY A C 1
ATOM 4331 O O . GLY A 1 526 ? 2.229 -13.862 0.346 1.00 90.00 526 GLY A O 1
ATOM 4332 N N . LEU A 1 527 ? 0.243 -12.871 0.713 1.00 94.38 527 LEU A N 1
ATOM 4333 C CA . LEU A 1 527 ? 0.308 -12.881 2.176 1.00 94.38 527 LEU A CA 1
ATOM 4334 C C . LEU A 1 527 ? -0.343 -14.138 2.742 1.00 94.38 527 LEU A C 1
ATOM 4336 O O . LEU A 1 527 ? -1.344 -14.610 2.215 1.00 94.38 527 LEU A O 1
ATOM 4340 N N . THR A 1 528 ? 0.191 -14.647 3.852 1.00 97.75 528 THR A N 1
ATOM 4341 C CA . THR A 1 528 ? -0.506 -15.641 4.679 1.00 97.75 528 THR A CA 1
ATOM 4342 C C . THR A 1 528 ? -1.510 -14.950 5.613 1.00 97.75 528 THR A C 1
ATOM 4344 O O . THR A 1 528 ? -1.364 -13.760 5.914 1.00 97.75 528 THR A O 1
ATOM 4347 N N . PRO A 1 529 ? -2.493 -15.668 6.186 1.00 98.25 529 PRO A N 1
ATOM 4348 C CA . PRO A 1 529 ? -3.400 -15.107 7.186 1.00 98.25 529 PRO A CA 1
ATOM 4349 C C . PRO A 1 529 ? -2.678 -14.524 8.407 1.00 98.25 529 PRO A C 1
ATOM 4351 O O . PRO A 1 529 ? -3.143 -13.539 8.978 1.00 98.25 529 PRO A O 1
ATOM 4354 N N . LEU A 1 530 ? -1.541 -15.109 8.807 1.00 98.44 530 LEU A N 1
ATOM 4355 C CA . LEU A 1 530 ? -0.737 -14.598 9.918 1.00 98.44 530 LEU A CA 1
ATOM 4356 C C . LEU A 1 530 ? -0.051 -13.273 9.560 1.00 98.44 530 LEU A C 1
ATOM 4358 O O . LEU A 1 530 ? -0.036 -12.370 10.393 1.00 98.44 530 LEU A O 1
ATOM 4362 N N . MET A 1 531 ? 0.452 -13.124 8.329 1.00 98.19 531 MET A N 1
ATOM 4363 C CA . MET A 1 531 ? 0.998 -11.848 7.845 1.00 98.19 531 MET A CA 1
ATOM 4364 C C . MET A 1 531 ? -0.078 -10.762 7.790 1.00 98.19 531 MET A C 1
ATOM 4366 O O . MET A 1 531 ? 0.165 -9.647 8.240 1.00 98.19 531 MET A O 1
ATOM 4370 N N . VAL A 1 532 ? -1.280 -11.094 7.306 1.00 96.31 532 VAL A N 1
ATOM 4371 C CA . VAL A 1 532 ? -2.417 -10.160 7.281 1.00 96.31 532 VAL A CA 1
ATOM 4372 C C . VAL A 1 532 ? -2.789 -9.713 8.697 1.00 96.31 532 VAL A C 1
ATOM 4374 O O . VAL A 1 532 ? -2.943 -8.520 8.942 1.00 96.31 532 VAL A O 1
ATOM 4377 N N . LEU A 1 533 ? -2.891 -10.649 9.649 1.00 96.44 533 LEU A N 1
ATOM 4378 C CA . LEU A 1 533 ? -3.171 -10.330 11.052 1.00 96.44 533 LEU A CA 1
ATOM 4379 C C . LEU A 1 533 ? -2.075 -9.445 11.671 1.00 96.44 533 LEU A C 1
ATOM 4381 O O . LEU A 1 533 ? -2.388 -8.511 12.407 1.00 96.44 533 LEU A O 1
ATOM 4385 N N . ALA A 1 534 ? -0.806 -9.731 11.372 1.00 97.12 534 ALA A N 1
ATOM 4386 C CA . ALA A 1 534 ? 0.339 -8.945 11.819 1.00 97.12 534 ALA A CA 1
ATOM 4387 C C . ALA A 1 534 ? 0.313 -7.507 11.287 1.00 97.12 534 ALA A C 1
ATOM 4389 O O . ALA A 1 534 ? 0.539 -6.575 12.058 1.00 97.12 534 ALA A O 1
ATOM 4390 N N . ASP A 1 535 ? -0.037 -7.325 10.014 1.00 94.69 535 ASP A N 1
ATOM 4391 C CA . ASP A 1 535 ? -0.125 -6.010 9.377 1.00 94.69 535 ASP A CA 1
ATOM 4392 C C . ASP A 1 535 ? -1.247 -5.140 9.973 1.00 94.69 535 ASP A C 1
ATOM 4394 O O . ASP A 1 535 ? -1.094 -3.929 10.096 1.00 94.69 535 ASP A O 1
ATOM 4398 N N . VAL A 1 536 ? -2.360 -5.729 10.427 1.00 91.38 536 VAL A N 1
ATOM 4399 C CA . VAL A 1 536 ? -3.482 -4.967 11.018 1.00 91.38 536 VAL A CA 1
ATOM 4400 C C . VAL A 1 536 ? -3.431 -4.843 12.546 1.00 91.38 536 VAL A C 1
ATOM 4402 O O . VAL A 1 536 ? -4.238 -4.114 13.133 1.00 91.38 536 VAL A O 1
ATOM 4405 N N . ALA A 1 537 ? -2.522 -5.547 13.224 1.00 89.31 537 ALA A N 1
ATOM 4406 C CA . ALA A 1 537 ? -2.467 -5.616 14.688 1.00 89.31 537 ALA A CA 1
ATOM 4407 C C . ALA A 1 537 ? -2.284 -4.263 15.410 1.00 89.31 537 ALA A C 1
ATOM 4409 O O . ALA A 1 537 ? -3.003 -4.044 16.390 1.00 89.31 537 ALA A O 1
ATOM 4410 N N . PRO A 1 538 ? -1.428 -3.327 14.945 1.00 80.75 538 PRO A N 1
ATOM 4411 C CA . PRO A 1 538 ? -1.114 -2.088 15.674 1.00 80.75 538 PRO A CA 1
ATOM 4412 C C . PRO A 1 538 ? -2.278 -1.101 15.840 1.00 80.75 538 PRO A C 1
ATOM 4414 O O . PRO A 1 538 ? -2.127 -0.077 16.498 1.00 80.75 538 PRO A O 1
ATOM 4417 N N . SER A 1 539 ? -3.444 -1.396 15.259 1.00 67.38 539 SER A N 1
ATOM 4418 C CA . SER A 1 539 ? -4.619 -0.524 15.296 1.00 67.38 539 SER A CA 1
ATOM 4419 C C . SER A 1 539 ? -5.330 -0.468 16.656 1.00 67.38 539 SER A C 1
ATOM 4421 O O . SER A 1 539 ? -5.786 0.607 17.022 1.00 67.38 539 SER A O 1
ATOM 4423 N N . THR A 1 540 ? -5.430 -1.573 17.413 1.00 73.62 540 THR A N 1
ATOM 4424 C CA . THR A 1 540 ? -6.137 -1.651 18.717 1.00 73.62 540 THR A CA 1
ATOM 4425 C C . THR A 1 540 ? -5.901 -2.998 19.425 1.00 73.62 540 THR A C 1
ATOM 4427 O O . THR A 1 540 ? -5.716 -4.019 18.762 1.00 73.62 540 THR A O 1
ATOM 4430 N N . ASN A 1 541 ? -5.978 -3.003 20.767 1.00 86.56 541 ASN A N 1
ATOM 4431 C CA . ASN A 1 541 ? -5.970 -4.178 21.663 1.00 86.56 541 ASN A CA 1
ATOM 4432 C C . ASN A 1 541 ? -4.844 -5.203 21.396 1.00 86.56 541 ASN A C 1
ATOM 4434 O O . ASN A 1 541 ? -5.092 -6.340 20.984 1.00 86.56 541 ASN A O 1
ATOM 4438 N N . LEU A 1 542 ? -3.590 -4.803 21.648 1.00 91.62 542 LEU A N 1
ATOM 4439 C CA . LEU A 1 542 ? -2.405 -5.639 21.397 1.00 91.62 542 LEU A CA 1
ATOM 4440 C C . LEU A 1 542 ? -2.446 -6.994 22.123 1.00 91.62 542 LEU A C 1
ATOM 4442 O O . LEU A 1 542 ? -2.009 -7.990 21.555 1.00 91.62 542 LEU A O 1
ATOM 4446 N N . ILE A 1 543 ? -3.023 -7.056 23.327 1.00 93.38 543 ILE A N 1
ATOM 4447 C CA . ILE A 1 543 ? -3.121 -8.298 24.110 1.00 93.38 543 ILE A CA 1
ATOM 4448 C C . ILE A 1 543 ? -3.998 -9.327 23.386 1.00 93.38 543 ILE A C 1
ATOM 4450 O O . ILE A 1 543 ? -3.593 -10.477 23.202 1.00 93.38 543 ILE A O 1
ATOM 4454 N N . GLU A 1 544 ? -5.190 -8.923 22.942 1.00 91.00 544 GLU A N 1
ATOM 4455 C CA . GLU A 1 544 ? -6.092 -9.795 22.178 1.00 91.00 544 GLU A CA 1
ATOM 4456 C C . GLU A 1 544 ? -5.491 -10.167 20.815 1.00 91.00 544 GLU A C 1
ATOM 4458 O O . GLU A 1 544 ? -5.598 -11.318 20.376 1.00 91.00 544 GLU A O 1
ATOM 4463 N N . CYS A 1 545 ? -4.786 -9.231 20.170 1.00 92.69 545 CYS A N 1
ATOM 4464 C CA . CYS A 1 545 ? -4.060 -9.507 18.931 1.00 92.69 545 CYS A CA 1
ATOM 4465 C C . CYS A 1 545 ? -2.985 -10.583 19.141 1.00 92.69 545 CYS A C 1
ATOM 4467 O O . CYS A 1 545 ? -2.950 -11.553 18.383 1.00 92.69 545 CYS A O 1
ATOM 4469 N N . ARG A 1 546 ? -2.165 -10.476 20.196 1.00 96.12 546 ARG A N 1
ATOM 4470 C CA . ARG A 1 546 ? -1.141 -11.475 20.532 1.00 96.12 546 ARG A CA 1
ATOM 4471 C C . ARG A 1 546 ? -1.760 -12.849 20.774 1.00 96.12 546 ARG A C 1
ATOM 4473 O O . ARG A 1 546 ? -1.287 -13.833 20.214 1.00 96.12 546 ARG A O 1
ATOM 4480 N N . GLN A 1 547 ? -2.836 -12.926 21.559 1.00 95.25 547 GLN A N 1
ATOM 4481 C CA . GLN A 1 547 ? -3.551 -14.185 21.818 1.00 95.25 547 GLN A CA 1
ATOM 4482 C C . GLN A 1 547 ? -4.120 -14.805 20.532 1.00 95.25 547 GLN A C 1
ATOM 4484 O O . GLN A 1 547 ? -4.120 -16.028 20.353 1.00 95.25 547 GLN A O 1
ATOM 4489 N N . THR A 1 548 ? -4.589 -13.962 19.611 1.00 94.81 548 THR A N 1
ATOM 4490 C CA . THR A 1 548 ? -5.083 -14.397 18.302 1.00 94.81 548 THR A CA 1
ATOM 4491 C C . THR A 1 548 ? -3.946 -14.940 17.436 1.00 94.81 548 THR A C 1
ATOM 4493 O O . THR A 1 548 ? -4.082 -16.033 16.888 1.00 94.81 548 THR A O 1
ATOM 4496 N N . MET A 1 549 ? -2.802 -14.250 17.375 1.00 97.69 549 MET A N 1
ATOM 4497 C CA . MET A 1 549 ? -1.602 -14.715 16.664 1.00 97.69 549 MET A CA 1
ATOM 4498 C C . MET A 1 549 ? -1.074 -16.033 17.229 1.00 97.69 549 MET A C 1
ATOM 4500 O O . MET A 1 549 ? -0.806 -16.965 16.478 1.00 97.69 549 MET A O 1
ATOM 4504 N N . GLU A 1 550 ? -1.000 -16.146 18.555 1.00 97.81 550 GLU A N 1
ATOM 4505 C CA . GLU A 1 550 ? -0.599 -17.373 19.246 1.00 97.81 550 GLU A CA 1
ATOM 4506 C C . GLU A 1 550 ? -1.534 -18.529 18.871 1.00 97.81 550 GLU A C 1
ATOM 4508 O O . GLU A 1 550 ? -1.097 -19.644 18.585 1.00 97.81 550 GLU A O 1
ATOM 4513 N N . THR A 1 551 ? -2.835 -18.252 18.766 1.00 96.81 551 THR A N 1
ATOM 4514 C CA . THR A 1 551 ? -3.805 -19.243 18.300 1.00 96.81 551 THR A CA 1
ATOM 4515 C C . THR A 1 551 ? -3.594 -19.627 16.830 1.00 96.81 551 THR A C 1
ATOM 4517 O O . THR A 1 551 ? -3.715 -20.805 16.503 1.00 96.81 551 THR A O 1
ATOM 4520 N N . PHE A 1 552 ? -3.264 -18.684 15.944 1.00 97.94 552 PHE A N 1
ATOM 4521 C CA . PHE A 1 552 ? -2.972 -18.973 14.532 1.00 97.94 552 PHE A CA 1
ATOM 4522 C C . PHE A 1 552 ? -1.740 -19.871 14.389 1.00 97.94 552 PHE A C 1
ATOM 4524 O O . PHE A 1 552 ? -1.779 -20.850 13.642 1.00 97.94 552 PHE A O 1
ATOM 4531 N N . ILE A 1 553 ? -0.680 -19.581 15.147 1.00 98.31 553 ILE A N 1
ATOM 4532 C CA . ILE A 1 553 ? 0.543 -20.393 15.195 1.00 98.31 553 ILE A CA 1
ATOM 4533 C C . ILE A 1 553 ? 0.211 -21.806 15.696 1.00 98.31 553 ILE A C 1
ATOM 4535 O O . ILE A 1 553 ? 0.563 -22.792 15.054 1.00 98.31 553 ILE A O 1
ATOM 4539 N N . ASN A 1 554 ? -0.589 -21.923 16.762 1.00 96.75 554 ASN A N 1
ATOM 4540 C CA . ASN A 1 554 ? -1.068 -23.215 17.270 1.00 96.75 554 ASN A CA 1
ATOM 4541 C C . ASN A 1 554 ? -1.962 -23.982 16.272 1.00 96.75 554 ASN A C 1
ATOM 4543 O O . ASN A 1 554 ? -2.094 -25.202 16.371 1.00 96.75 554 ASN A O 1
ATOM 4547 N N . MET A 1 555 ? -2.579 -23.294 15.306 1.00 96.62 555 MET A N 1
ATOM 4548 C CA . MET A 1 555 ? -3.338 -23.899 14.200 1.00 96.62 555 MET A CA 1
ATOM 4549 C C . MET A 1 555 ? -2.460 -24.286 12.999 1.00 96.62 555 MET A C 1
ATOM 4551 O O . MET A 1 555 ? -2.978 -24.817 12.013 1.00 96.62 555 MET A O 1
ATOM 4555 N N . GLY A 1 556 ? -1.147 -24.064 13.087 1.00 97.56 556 GLY A N 1
ATOM 4556 C CA . GLY A 1 556 ? -0.166 -24.435 12.074 1.00 97.56 556 GLY A CA 1
ATOM 4557 C C . GLY A 1 556 ? 0.230 -23.309 11.123 1.00 97.56 556 GLY A C 1
ATOM 4558 O O . GLY A 1 556 ? 0.756 -23.616 10.056 1.00 97.56 556 GLY A O 1
ATOM 4559 N N . ALA A 1 557 ? -0.029 -22.039 11.455 1.00 98.19 557 ALA A N 1
ATOM 4560 C CA . ALA A 1 557 ? 0.552 -20.919 10.713 1.00 98.19 557 ALA A CA 1
ATOM 4561 C C . ALA A 1 557 ? 2.080 -20.884 10.903 1.00 98.19 557 ALA A C 1
ATOM 4563 O O . ALA A 1 557 ? 2.573 -20.996 12.025 1.00 98.19 557 ALA A O 1
ATOM 4564 N N . ASP A 1 558 ? 2.815 -20.738 9.806 1.00 98.25 558 ASP A N 1
ATOM 4565 C CA . ASP A 1 558 ? 4.273 -20.741 9.765 1.00 98.25 558 ASP A CA 1
ATOM 4566 C C . ASP A 1 558 ? 4.821 -19.322 9.953 1.00 98.25 558 ASP A C 1
ATOM 4568 O O . ASP A 1 558 ? 4.549 -18.423 9.154 1.00 98.25 558 ASP A O 1
ATOM 4572 N N . THR A 1 559 ? 5.612 -19.117 11.006 1.00 98.31 559 THR A N 1
ATOM 4573 C CA . THR A 1 559 ? 6.300 -17.843 11.265 1.00 98.31 559 THR A CA 1
ATOM 4574 C C . THR A 1 559 ? 7.493 -17.623 10.335 1.00 98.31 559 THR A C 1
ATOM 4576 O O . THR A 1 559 ? 7.921 -16.485 10.171 1.00 98.31 559 THR A O 1
ATOM 4579 N N . ASN A 1 560 ? 8.002 -18.680 9.688 1.00 97.94 560 ASN A N 1
ATOM 4580 C CA . ASN A 1 560 ? 9.094 -18.605 8.713 1.00 97.94 560 ASN A CA 1
ATOM 4581 C C . ASN A 1 560 ? 8.610 -18.298 7.299 1.00 97.94 560 ASN A C 1
ATOM 4583 O O . ASN A 1 560 ? 9.431 -18.033 6.419 1.00 97.94 560 ASN A O 1
ATOM 4587 N N . ALA A 1 561 ? 7.294 -18.327 7.064 1.00 97.19 561 ALA A N 1
ATOM 4588 C CA . ALA A 1 561 ? 6.749 -17.902 5.792 1.00 97.19 561 ALA A CA 1
ATOM 4589 C C . ALA A 1 561 ? 7.192 -16.457 5.537 1.00 97.19 561 ALA A C 1
ATOM 4591 O O . ALA A 1 561 ? 6.956 -15.563 6.352 1.00 97.19 561 ALA A O 1
ATOM 4592 N N . ALA A 1 562 ? 7.834 -16.248 4.394 1.00 94.94 562 ALA A N 1
ATOM 4593 C CA . ALA A 1 562 ? 8.232 -14.943 3.906 1.00 94.94 562 ALA A CA 1
ATOM 4594 C C . ALA A 1 562 ? 7.410 -14.630 2.663 1.00 94.94 562 ALA A C 1
ATOM 4596 O O . ALA A 1 562 ? 7.224 -15.470 1.778 1.00 94.94 562 ALA A O 1
ATOM 4597 N N . HIS A 1 563 ? 6.894 -13.415 2.605 1.00 90.56 563 HIS A N 1
ATOM 4598 C CA . HIS A 1 563 ? 6.127 -12.963 1.469 1.00 90.56 563 HIS A CA 1
ATOM 4599 C C . HIS A 1 563 ? 7.067 -12.836 0.263 1.00 90.56 563 HIS A C 1
ATOM 4601 O O . HIS A 1 563 ? 8.070 -12.125 0.314 1.00 90.56 563 HIS A O 1
ATOM 4607 N N . ALA A 1 564 ? 6.758 -13.544 -0.829 1.00 79.69 564 ALA A N 1
ATOM 4608 C CA . ALA A 1 564 ? 7.706 -13.828 -1.918 1.00 79.69 564 ALA A CA 1
ATOM 4609 C C . ALA A 1 564 ? 8.329 -12.584 -2.581 1.00 79.69 564 ALA A C 1
ATOM 4611 O O . ALA A 1 564 ? 9.349 -12.682 -3.254 1.00 79.69 564 ALA A O 1
ATOM 4612 N N . ILE A 1 565 ? 7.696 -11.425 -2.409 1.00 69.12 565 ILE A N 1
ATOM 4613 C CA . ILE A 1 565 ? 8.020 -10.200 -3.131 1.00 69.12 565 ILE A CA 1
ATOM 4614 C C . ILE A 1 565 ? 8.896 -9.244 -2.284 1.00 69.12 565 ILE A C 1
ATOM 4616 O O . ILE A 1 565 ? 9.827 -8.660 -2.819 1.00 69.12 565 ILE A O 1
ATOM 4620 N N . ASN A 1 566 ? 8.626 -9.039 -0.982 1.00 77.44 566 ASN A N 1
ATOM 4621 C CA . ASN A 1 566 ? 9.449 -8.196 -0.071 1.00 77.44 566 ASN A CA 1
ATOM 4622 C C . ASN A 1 566 ? 10.431 -9.034 0.713 1.00 77.44 566 ASN A C 1
ATOM 4624 O O . ASN A 1 566 ? 11.362 -8.469 1.262 1.00 77.44 566 ASN A O 1
ATOM 4628 N N . GLY A 1 567 ? 10.172 -10.327 0.856 1.00 88.31 567 GLY A N 1
ATOM 4629 C CA . GLY A 1 567 ? 10.841 -11.146 1.844 1.00 88.31 567 GLY A CA 1
ATOM 4630 C C . GLY A 1 567 ? 10.391 -10.883 3.280 1.00 88.31 567 GLY A C 1
ATOM 4631 O O . GLY A 1 567 ? 10.942 -11.535 4.154 1.00 88.31 567 GLY A O 1
ATOM 4632 N N . LEU A 1 568 ? 9.415 -9.999 3.560 1.00 92.25 568 LEU A N 1
ATOM 4633 C CA . LEU A 1 568 ? 8.967 -9.803 4.947 1.00 92.25 568 LEU A CA 1
ATOM 4634 C C . LEU A 1 568 ? 8.236 -11.047 5.434 1.00 92.25 568 LEU A C 1
ATOM 4636 O O . LEU A 1 568 ? 7.368 -11.592 4.747 1.00 92.25 568 LEU A O 1
ATOM 4640 N N . SER A 1 569 ? 8.552 -11.449 6.654 1.00 97.62 569 SER A N 1
ATOM 4641 C CA . SER A 1 569 ? 7.766 -12.433 7.386 1.00 97.62 569 SER A CA 1
ATOM 4642 C C . SER A 1 569 ? 6.580 -11.759 8.093 1.00 97.62 569 SER A C 1
ATOM 4644 O O . SER A 1 569 ? 6.405 -10.536 8.036 1.00 97.62 569 SER A O 1
ATOM 4646 N N . ALA A 1 570 ? 5.757 -12.533 8.809 1.00 98.06 570 ALA A N 1
ATOM 4647 C CA . ALA A 1 570 ? 4.730 -11.952 9.681 1.00 98.06 570 ALA A CA 1
ATOM 4648 C C . ALA A 1 570 ? 5.335 -10.975 10.712 1.00 98.06 570 ALA A C 1
ATOM 4650 O O . ALA A 1 570 ? 4.735 -9.950 11.029 1.00 98.06 570 ALA A O 1
ATOM 4651 N N . PHE A 1 571 ? 6.552 -11.250 11.179 1.00 98.00 571 PHE A N 1
ATOM 4652 C CA . PHE A 1 571 ? 7.305 -10.368 12.064 1.00 98.00 571 PHE A CA 1
ATOM 4653 C C . PHE A 1 571 ? 7.673 -9.034 11.402 1.00 98.00 571 PHE A C 1
ATOM 4655 O O . PHE A 1 571 ?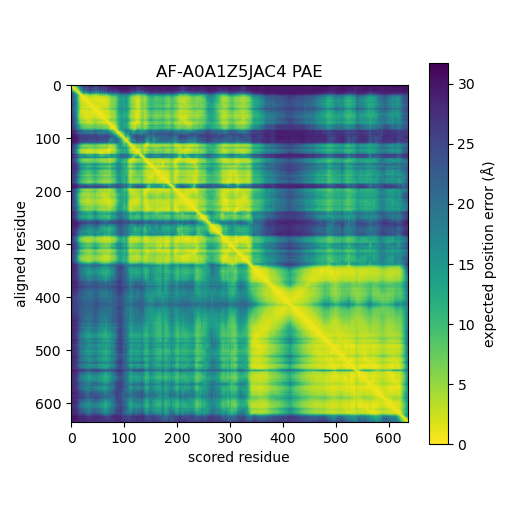 7.454 -7.977 11.996 1.00 98.00 571 PHE A O 1
ATOM 4662 N N . GLY A 1 572 ? 8.154 -9.062 10.156 1.00 96.06 572 GLY A N 1
ATOM 4663 C CA . GLY A 1 572 ? 8.420 -7.848 9.383 1.00 96.06 572 GLY A CA 1
ATOM 4664 C C . GLY A 1 572 ? 7.172 -7.002 9.151 1.00 96.06 572 GLY A C 1
ATOM 4665 O O . GLY A 1 572 ? 7.200 -5.791 9.359 1.00 96.06 572 GLY A O 1
ATOM 4666 N N . HIS A 1 573 ? 6.053 -7.639 8.794 1.00 95.19 573 HIS A N 1
ATOM 4667 C CA . HIS A 1 573 ? 4.769 -6.953 8.617 1.00 95.19 573 HIS A CA 1
ATOM 4668 C C . HIS A 1 573 ? 4.271 -6.281 9.906 1.00 95.19 573 HIS A C 1
ATOM 4670 O O . HIS A 1 573 ? 3.840 -5.128 9.870 1.00 95.19 573 HIS A O 1
ATOM 4676 N N . PHE A 1 574 ? 4.394 -6.950 11.058 1.00 96.88 574 PHE A N 1
ATOM 4677 C CA . PHE A 1 574 ? 4.062 -6.343 12.350 1.00 96.88 574 PHE A CA 1
ATOM 4678 C C . PHE A 1 574 ? 4.927 -5.112 12.644 1.00 96.88 574 PHE A C 1
ATOM 4680 O O . PHE A 1 574 ? 4.404 -4.068 13.035 1.00 96.88 574 PHE A O 1
ATOM 4687 N N . ARG A 1 575 ? 6.244 -5.208 12.423 1.00 95.00 575 ARG A N 1
ATOM 4688 C CA . ARG A 1 575 ? 7.183 -4.099 12.647 1.00 95.00 575 ARG A CA 1
ATOM 4689 C C . ARG A 1 575 ? 6.903 -2.899 11.762 1.00 95.00 575 ARG A C 1
ATOM 4691 O O . ARG A 1 575 ? 6.847 -1.775 12.263 1.00 95.00 575 ARG A O 1
ATOM 4698 N N . ASP A 1 576 ? 6.717 -3.133 10.467 1.00 91.50 576 ASP A N 1
ATOM 4699 C CA . ASP A 1 576 ? 6.409 -2.073 9.510 1.00 91.50 576 ASP A CA 1
ATOM 4700 C C . ASP A 1 576 ? 5.100 -1.362 9.877 1.00 91.50 576 ASP A C 1
ATOM 4702 O O . ASP A 1 576 ? 5.050 -0.133 9.971 1.00 91.50 576 ASP A O 1
ATOM 4706 N N . SER A 1 577 ? 4.051 -2.129 10.180 1.00 90.25 577 SER A N 1
ATOM 4707 C CA . SER A 1 577 ? 2.771 -1.567 10.606 1.00 90.25 577 SER A CA 1
ATOM 4708 C C . SER A 1 577 ? 2.876 -0.809 11.936 1.00 90.25 577 SER A C 1
ATOM 4710 O O . SER A 1 577 ? 2.356 0.300 12.059 1.00 90.25 577 SER A O 1
ATOM 4712 N N . ASN A 1 578 ? 3.614 -1.334 12.921 1.00 92.81 578 ASN A N 1
ATOM 4713 C CA . ASN A 1 578 ? 3.796 -0.669 14.212 1.00 92.81 578 ASN A CA 1
ATOM 4714 C C . ASN A 1 578 ? 4.554 0.657 14.055 1.00 92.81 578 ASN A C 1
ATOM 4716 O O . ASN A 1 578 ? 4.192 1.659 14.667 1.00 92.81 578 ASN A O 1
ATOM 4720 N N . LYS A 1 579 ? 5.554 0.701 13.167 1.00 88.56 579 LYS A N 1
ATOM 4721 C CA . LYS A 1 579 ? 6.276 1.929 12.814 1.00 88.56 579 LYS A CA 1
ATOM 4722 C C . LYS A 1 579 ? 5.368 2.946 12.117 1.00 88.56 579 LYS A C 1
ATOM 4724 O O . LYS A 1 579 ? 5.455 4.137 12.417 1.00 88.56 579 LYS A O 1
ATOM 4729 N N . ARG A 1 580 ? 4.488 2.503 11.208 1.00 83.56 580 ARG A N 1
ATOM 4730 C CA . ARG A 1 580 ? 3.472 3.368 10.577 1.00 83.56 580 ARG A CA 1
ATOM 4731 C C . ARG A 1 580 ? 2.510 3.939 11.622 1.00 83.56 580 ARG A C 1
ATOM 4733 O O . ARG A 1 580 ? 2.315 5.150 11.652 1.00 83.56 580 ARG A O 1
ATOM 4740 N N . ALA A 1 581 ? 1.998 3.102 12.523 1.00 86.38 581 ALA A N 1
ATOM 4741 C CA . ALA A 1 581 ? 1.127 3.527 13.615 1.00 86.38 581 ALA A CA 1
ATOM 4742 C C . ALA A 1 581 ? 1.825 4.515 14.564 1.00 86.38 581 ALA A C 1
ATOM 4744 O O . ALA A 1 581 ? 1.236 5.527 14.931 1.00 86.38 581 ALA A O 1
ATOM 4745 N N . GLU A 1 582 ? 3.092 4.277 14.916 1.00 86.81 582 GLU A N 1
ATOM 4746 C CA . GLU A 1 582 ? 3.899 5.186 15.734 1.00 86.81 582 GLU A CA 1
ATOM 4747 C C . GLU A 1 582 ? 4.089 6.552 15.059 1.00 86.81 582 GLU A C 1
ATOM 4749 O O . GLU A 1 582 ? 3.891 7.581 15.703 1.00 86.81 582 GLU A O 1
ATOM 4754 N N . ARG A 1 583 ? 4.398 6.579 13.756 1.00 80.75 583 ARG A N 1
ATOM 4755 C CA . ARG A 1 583 ? 4.497 7.829 12.984 1.00 80.75 583 ARG A CA 1
ATOM 4756 C C . ARG A 1 583 ? 3.181 8.594 12.972 1.00 80.75 583 ARG A C 1
ATOM 4758 O O . ARG A 1 583 ? 3.183 9.788 13.251 1.00 80.75 583 ARG A O 1
ATOM 4765 N N . SER A 1 584 ? 2.062 7.919 12.698 1.00 74.94 584 SER A N 1
ATOM 4766 C CA . SER A 1 584 ? 0.738 8.544 12.777 1.00 74.94 584 SER A CA 1
ATOM 4767 C C . SER A 1 584 ? 0.465 9.074 14.186 1.00 74.94 584 SER A C 1
ATOM 4769 O O . SER A 1 584 ? -0.034 10.182 14.339 1.00 74.94 584 SER A O 1
ATOM 4771 N N . ARG A 1 585 ? 0.842 8.323 15.225 1.00 87.69 585 ARG A N 1
ATOM 4772 C CA . ARG A 1 585 ? 0.666 8.720 16.624 1.00 87.69 585 ARG A CA 1
ATOM 4773 C C . ARG A 1 585 ? 1.397 10.031 16.940 1.00 87.69 585 ARG A C 1
ATOM 4775 O O . ARG A 1 585 ? 0.797 10.926 17.527 1.00 87.69 585 ARG A O 1
ATOM 4782 N N . ILE A 1 586 ? 2.652 10.147 16.501 1.00 77.94 586 ILE A N 1
ATOM 4783 C CA . ILE A 1 586 ? 3.480 11.355 16.644 1.00 77.94 586 ILE A CA 1
ATOM 4784 C C . ILE A 1 586 ? 2.878 12.522 15.855 1.00 77.94 586 ILE A C 1
ATOM 4786 O O . ILE A 1 586 ? 2.711 13.605 16.409 1.00 77.94 586 ILE A O 1
ATOM 4790 N N . LEU A 1 587 ? 2.499 12.291 14.593 1.00 71.50 587 LEU A N 1
ATOM 4791 C CA . LEU A 1 587 ? 1.925 13.315 13.714 1.00 71.50 587 LEU A CA 1
ATOM 4792 C C . LEU A 1 587 ? 0.657 13.951 14.305 1.00 71.50 587 LEU A C 1
ATOM 4794 O O . LEU A 1 587 ? 0.450 15.153 14.177 1.00 71.50 587 LEU A O 1
ATOM 4798 N N . TRP A 1 588 ? -0.170 13.154 14.982 1.00 79.81 588 TRP A N 1
ATOM 4799 C CA . TRP A 1 588 ? -1.415 13.605 15.608 1.00 79.81 588 TRP A CA 1
ATOM 4800 C C . TRP A 1 588 ? -1.264 14.010 17.085 1.00 79.81 588 TRP A C 1
ATOM 4802 O O . TRP A 1 588 ? -2.267 14.247 17.757 1.00 79.81 588 TRP A O 1
ATOM 4812 N N . GLY A 1 589 ? -0.037 14.085 17.615 1.00 86.44 589 GLY A N 1
ATOM 4813 C CA . GLY A 1 589 ? 0.226 14.530 18.989 1.00 86.44 589 GLY A CA 1
ATOM 4814 C C . GLY A 1 589 ? -0.320 13.597 20.076 1.00 86.44 589 GLY A C 1
ATOM 4815 O O . GLY A 1 589 ? -0.550 14.027 21.207 1.00 86.44 589 GLY A O 1
ATOM 4816 N N . TYR A 1 590 ? -0.555 12.324 19.757 1.00 86.44 590 TYR A N 1
ATOM 4817 C CA . TYR A 1 590 ? -1.001 11.345 20.744 1.00 86.44 590 TYR A CA 1
ATOM 4818 C C . TYR A 1 590 ? 0.145 10.988 21.710 1.00 86.44 590 TYR A C 1
ATOM 4820 O O . TYR A 1 590 ? 1.300 10.863 21.287 1.00 86.44 590 TYR A O 1
ATOM 4828 N N . PRO A 1 591 ? -0.155 10.756 23.002 1.00 87.50 591 PRO A N 1
ATOM 4829 C CA . PRO A 1 591 ? 0.860 10.480 24.013 1.00 87.50 591 PRO A CA 1
ATOM 4830 C C . PRO A 1 591 ? 1.634 9.202 23.699 1.00 87.50 591 PRO A C 1
ATOM 4832 O O . PRO A 1 591 ? 1.099 8.292 23.054 1.00 87.50 591 PRO A O 1
ATOM 4835 N N . GLU A 1 592 ? 2.893 9.147 24.150 1.00 88.06 592 GLU A N 1
ATOM 4836 C CA . GLU A 1 592 ? 3.741 7.951 24.087 1.00 88.06 592 GLU A CA 1
ATOM 4837 C C . GLU A 1 592 ? 3.018 6.685 24.547 1.00 88.06 592 GLU A C 1
ATOM 4839 O O . GLU A 1 592 ? 2.209 6.714 25.475 1.00 88.06 592 GLU A O 1
ATOM 4844 N N . LEU A 1 593 ? 3.323 5.562 23.883 1.00 88.69 593 LEU A N 1
ATOM 4845 C CA . LEU A 1 593 ? 2.833 4.260 24.326 1.00 88.69 593 LEU A CA 1
ATOM 4846 C C . LEU A 1 593 ? 3.262 4.034 25.777 1.00 88.69 593 LEU A C 1
ATOM 4848 O O . LEU A 1 593 ? 4.424 4.263 26.126 1.00 88.69 593 LEU A O 1
ATOM 4852 N N . SER A 1 594 ? 2.330 3.552 26.598 1.00 92.00 594 SER A N 1
ATOM 4853 C CA . SER A 1 594 ? 2.639 3.169 27.972 1.00 92.00 594 SER A CA 1
ATOM 4854 C C . SER A 1 594 ? 3.694 2.057 27.998 1.00 92.00 594 SER A C 1
ATOM 4856 O O . SER A 1 594 ? 3.898 1.345 27.008 1.00 92.00 594 SER A O 1
ATOM 4858 N N . VAL A 1 595 ? 4.370 1.897 29.137 1.00 93.19 595 VAL A N 1
ATOM 4859 C CA . VAL A 1 595 ? 5.397 0.858 29.313 1.00 93.19 595 VAL A CA 1
ATOM 4860 C C . VAL A 1 595 ? 4.808 -0.528 29.039 1.00 93.19 595 VAL A C 1
ATOM 4862 O O . VAL A 1 595 ? 5.417 -1.321 28.328 1.00 93.19 595 VAL A O 1
ATOM 4865 N N . GLU A 1 596 ? 3.579 -0.781 29.492 1.00 93.25 596 GLU A N 1
ATOM 4866 C CA . GLU A 1 596 ? 2.876 -2.049 29.280 1.00 93.25 596 GLU A CA 1
ATOM 4867 C C . GLU A 1 596 ? 2.616 -2.321 27.794 1.00 93.25 596 GLU A C 1
ATOM 4869 O O . GLU A 1 596 ? 2.760 -3.454 27.335 1.00 93.25 596 GLU A O 1
ATOM 4874 N N . LEU A 1 597 ? 2.265 -1.290 27.017 1.00 91.06 597 LEU A N 1
ATOM 4875 C CA . LEU A 1 597 ? 2.067 -1.431 25.574 1.00 91.06 597 LEU A CA 1
ATOM 4876 C C . LEU A 1 597 ? 3.395 -1.665 24.844 1.00 91.06 597 LEU A C 1
ATOM 4878 O O . LEU A 1 597 ? 3.439 -2.502 23.945 1.00 91.06 597 LEU A O 1
ATOM 4882 N N . LYS A 1 598 ? 4.483 -0.990 25.242 1.00 93.94 598 LYS A N 1
ATOM 4883 C CA . LYS A 1 598 ? 5.834 -1.229 24.691 1.00 93.94 598 LYS A CA 1
ATOM 4884 C C . LYS A 1 598 ? 6.313 -2.663 24.983 1.00 93.94 598 LYS A C 1
ATOM 4886 O O . LYS A 1 598 ? 6.872 -3.328 24.105 1.00 93.94 598 LYS A O 1
ATOM 4891 N N . GLU A 1 599 ? 6.042 -3.175 26.183 1.00 95.62 599 GLU A N 1
ATOM 4892 C CA . GLU A 1 599 ? 6.301 -4.576 26.529 1.00 95.62 599 GLU A CA 1
ATOM 4893 C C . GLU A 1 599 ? 5.459 -5.542 25.691 1.00 95.62 599 GLU A C 1
ATOM 4895 O O . GLU A 1 599 ? 5.972 -6.558 25.223 1.00 95.62 599 GLU A O 1
ATOM 4900 N N . GLU A 1 600 ? 4.180 -5.238 25.462 1.00 95.81 600 GLU A N 1
ATOM 4901 C CA . GLU A 1 600 ? 3.314 -6.102 24.659 1.00 95.81 600 GLU A CA 1
ATOM 4902 C C . GLU A 1 600 ? 3.748 -6.145 23.186 1.00 95.81 600 GLU A C 1
ATOM 4904 O O . GLU A 1 600 ? 3.755 -7.223 22.589 1.00 95.81 600 GLU A O 1
ATOM 4909 N N . VAL A 1 601 ? 4.215 -5.022 22.623 1.00 95.69 601 VAL A N 1
ATOM 4910 C CA . VAL A 1 601 ? 4.879 -4.993 21.305 1.00 95.69 601 VAL A CA 1
ATOM 4911 C C . VAL A 1 601 ? 6.070 -5.952 21.292 1.00 95.69 601 VAL A C 1
ATOM 4913 O O . VAL A 1 601 ? 6.170 -6.791 20.399 1.00 95.69 601 VAL A O 1
ATOM 4916 N N . SER A 1 602 ? 6.921 -5.905 22.320 1.00 96.62 602 SER A N 1
ATOM 4917 C CA . SER A 1 602 ? 8.093 -6.788 22.436 1.00 96.62 602 SER A CA 1
ATOM 4918 C C . SER A 1 602 ? 7.705 -8.271 22.525 1.00 96.62 602 SER A C 1
ATOM 4920 O O . SER A 1 602 ? 8.383 -9.134 21.965 1.00 96.62 602 SER A O 1
ATOM 4922 N N . ARG A 1 603 ? 6.588 -8.593 23.191 1.00 97.62 603 ARG A N 1
ATOM 4923 C CA . ARG A 1 603 ? 6.062 -9.966 23.266 1.00 97.62 603 ARG A CA 1
ATOM 4924 C C . ARG A 1 603 ? 5.512 -10.453 21.928 1.00 97.62 603 ARG A C 1
ATOM 4926 O O . ARG A 1 603 ? 5.720 -11.616 21.594 1.00 97.62 603 ARG A O 1
ATOM 4933 N N . ILE A 1 604 ? 4.830 -9.596 21.167 1.00 97.75 604 ILE A N 1
ATOM 4934 C CA . ILE A 1 604 ? 4.366 -9.935 19.812 1.00 97.75 604 ILE A CA 1
ATOM 4935 C C . ILE A 1 604 ? 5.562 -10.141 18.880 1.00 97.75 604 ILE A C 1
ATOM 4937 O O . ILE A 1 604 ? 5.597 -11.122 18.140 1.00 97.75 604 ILE A O 1
ATOM 4941 N N . GLU A 1 605 ? 6.573 -9.275 18.957 1.00 97.44 605 GLU A N 1
ATOM 4942 C CA . GLU A 1 605 ? 7.817 -9.440 18.206 1.00 97.44 605 GLU A CA 1
ATOM 4943 C C . GLU A 1 605 ? 8.485 -10.787 18.500 1.00 97.44 605 GLU A C 1
ATOM 4945 O O . GLU A 1 605 ? 8.841 -11.516 17.576 1.00 97.44 605 GLU A O 1
ATOM 4950 N N . ALA A 1 606 ? 8.608 -11.158 19.777 1.00 98.00 606 ALA A N 1
ATOM 4951 C CA . ALA A 1 606 ? 9.166 -12.448 20.170 1.00 98.00 606 ALA A CA 1
ATOM 4952 C C . ALA A 1 606 ? 8.327 -13.635 19.663 1.00 98.00 606 ALA A C 1
ATOM 4954 O O . ALA A 1 606 ? 8.894 -14.649 19.264 1.00 98.00 606 ALA A O 1
ATOM 4955 N N . LEU A 1 607 ? 6.997 -13.503 19.662 1.00 98.25 607 LEU A N 1
ATOM 4956 C CA . LEU A 1 607 ? 6.067 -14.533 19.195 1.00 98.25 607 LEU A CA 1
ATOM 4957 C C . LEU A 1 607 ? 6.153 -14.765 17.680 1.00 98.25 607 LEU A C 1
ATOM 4959 O O . LEU A 1 607 ? 6.066 -15.905 17.231 1.00 98.25 607 LEU A O 1
ATOM 4963 N N . LEU A 1 608 ? 6.281 -13.693 16.895 1.00 98.25 608 LEU A N 1
ATOM 4964 C CA . LEU A 1 608 ? 6.276 -13.762 15.432 1.00 98.25 608 LEU A CA 1
ATOM 4965 C C . LEU A 1 608 ? 7.654 -14.045 14.830 1.00 98.25 608 LEU A C 1
ATOM 4967 O O . LEU A 1 608 ? 7.731 -14.344 13.638 1.00 98.25 608 LEU A O 1
ATOM 4971 N N . ARG A 1 609 ? 8.731 -13.927 15.615 1.00 98.00 609 ARG A N 1
ATOM 4972 C CA . ARG A 1 609 ? 10.104 -14.090 15.129 1.00 98.00 609 ARG A CA 1
ATOM 4973 C C . ARG A 1 609 ? 10.280 -15.462 14.452 1.00 98.00 609 ARG A C 1
ATOM 4975 O O . ARG A 1 609 ? 9.985 -16.478 15.089 1.00 98.00 609 ARG A O 1
ATOM 4982 N N . PRO A 1 610 ? 10.778 -15.521 13.200 1.00 97.69 610 PRO A N 1
ATOM 4983 C CA . PRO A 1 610 ? 11.069 -16.797 12.554 1.00 97.69 610 PRO A CA 1
ATOM 4984 C C . PRO A 1 610 ? 12.105 -17.604 13.349 1.00 97.69 610 PRO A C 1
ATOM 4986 O O . PRO A 1 610 ? 12.964 -17.034 14.030 1.00 97.69 610 PRO A O 1
ATOM 4989 N N . ALA A 1 611 ? 12.040 -18.933 13.255 1.00 96.12 611 ALA A N 1
ATOM 4990 C CA . ALA A 1 611 ? 12.909 -19.845 14.000 1.00 96.12 611 ALA A CA 1
ATOM 4991 C C . ALA A 1 611 ? 14.390 -19.689 13.613 1.00 96.12 611 ALA A C 1
ATOM 4993 O O . ALA A 1 611 ? 15.260 -19.764 14.480 1.00 96.12 611 ALA A O 1
ATOM 4994 N N . ASP A 1 612 ? 14.656 -19.401 12.336 1.00 94.81 612 ASP A N 1
ATOM 4995 C CA . ASP A 1 612 ? 16.002 -19.167 11.795 1.00 94.81 612 ASP A CA 1
ATOM 4996 C C . ASP A 1 612 ? 16.491 -17.715 11.986 1.00 94.81 612 ASP A C 1
ATOM 4998 O O . ASP A 1 612 ? 17.575 -17.350 11.535 1.00 94.81 612 ASP A O 1
ATOM 5002 N N . GLY A 1 613 ? 15.714 -16.886 12.692 1.00 96.31 613 GLY A N 1
ATOM 5003 C CA . GLY A 1 613 ? 15.961 -15.456 12.862 1.00 96.31 613 GLY A CA 1
ATOM 5004 C C . GLY A 1 613 ? 15.190 -14.583 11.861 1.00 96.31 613 GLY A C 1
ATOM 5005 O O . GLY A 1 613 ? 14.530 -15.099 10.963 1.00 96.31 613 GLY A O 1
ATOM 5006 N N . PRO A 1 614 ? 15.205 -13.248 12.038 1.00 96.69 614 PRO A N 1
ATOM 5007 C CA . PRO A 1 614 ? 14.553 -12.319 11.116 1.00 96.69 614 PRO A CA 1
ATOM 5008 C C . PRO A 1 614 ? 15.052 -12.494 9.679 1.00 96.69 614 PRO A C 1
ATOM 5010 O O . PRO A 1 614 ? 16.222 -12.800 9.456 1.00 96.69 614 PRO A O 1
ATOM 5013 N N . THR A 1 615 ? 14.183 -12.272 8.695 1.00 93.12 615 THR A N 1
ATOM 5014 C CA . THR A 1 615 ? 14.633 -12.218 7.299 1.00 93.12 615 THR A CA 1
ATOM 5015 C C . THR A 1 615 ? 15.463 -10.945 7.058 1.00 93.12 615 THR A C 1
ATOM 5017 O O . THR A 1 615 ? 15.273 -9.958 7.774 1.00 93.12 615 THR A O 1
ATOM 5020 N N . PRO A 1 616 ? 16.316 -10.888 6.015 1.00 90.44 616 PRO A N 1
ATOM 5021 C CA . PRO A 1 616 ? 17.042 -9.658 5.675 1.00 90.44 616 PRO A CA 1
ATOM 5022 C C . PRO A 1 616 ? 16.120 -8.445 5.471 1.00 90.44 616 PRO A C 1
ATOM 5024 O O . PRO A 1 616 ? 16.470 -7.315 5.797 1.00 90.44 616 PRO A O 1
ATOM 5027 N N . ALA A 1 617 ? 14.909 -8.682 4.960 1.00 86.00 617 ALA A N 1
ATOM 5028 C CA . ALA A 1 617 ? 13.911 -7.638 4.775 1.00 86.00 617 ALA A CA 1
ATOM 5029 C C . ALA A 1 617 ? 13.311 -7.154 6.106 1.00 86.00 617 ALA A C 1
ATOM 5031 O O . ALA A 1 617 ? 13.019 -5.968 6.244 1.00 86.00 617 ALA A O 1
ATOM 5032 N N . ASP A 1 618 ? 13.147 -8.047 7.087 1.00 94.06 618 ASP A N 1
ATOM 5033 C CA . ASP A 1 618 ? 12.664 -7.688 8.424 1.00 94.06 618 ASP A CA 1
ATOM 5034 C C . ASP A 1 618 ? 13.680 -6.801 9.170 1.00 94.06 618 ASP A C 1
ATOM 5036 O O . ASP A 1 618 ? 13.284 -5.933 9.953 1.00 94.06 618 ASP A O 1
ATOM 5040 N N . GLU A 1 619 ? 14.982 -7.012 8.940 1.00 92.12 619 GLU A N 1
ATOM 5041 C CA . GLU A 1 619 ? 16.073 -6.230 9.546 1.00 92.12 619 GLU A CA 1
ATOM 5042 C C . GLU A 1 619 ? 16.187 -4.827 8.933 1.00 92.12 619 GLU A C 1
ATOM 5044 O O . GLU A 1 619 ? 16.286 -3.839 9.667 1.00 92.12 619 GLU A O 1
ATOM 5049 N N . ALA A 1 620 ? 16.038 -4.716 7.609 1.00 84.00 620 ALA A N 1
ATOM 5050 C CA . ALA A 1 620 ? 16.104 -3.448 6.877 1.00 84.00 620 ALA A CA 1
ATOM 5051 C C . ALA A 1 620 ? 15.070 -2.396 7.347 1.00 84.00 620 ALA A C 1
ATOM 5053 O O . ALA A 1 620 ? 15.247 -1.192 7.143 1.00 84.00 620 ALA A O 1
ATOM 5054 N N . ILE A 1 621 ? 13.990 -2.812 8.023 1.00 84.31 621 ILE A N 1
ATOM 5055 C CA . ILE A 1 621 ? 12.988 -1.894 8.593 1.00 84.31 621 ILE A CA 1
ATOM 5056 C C . ILE A 1 621 ? 13.605 -0.969 9.663 1.00 84.31 621 ILE A C 1
ATOM 5058 O O . ILE A 1 621 ? 13.159 0.180 9.802 1.00 84.31 621 ILE A O 1
ATOM 5062 N N . PHE A 1 622 ? 14.622 -1.424 10.404 1.00 73.94 622 PHE A N 1
ATOM 5063 C CA . PHE A 1 622 ? 15.277 -0.635 11.457 1.00 73.94 622 PHE A CA 1
ATOM 5064 C C . PHE A 1 622 ? 16.412 0.248 10.963 1.00 73.94 622 PHE A C 1
ATOM 5066 O O . PHE A 1 622 ? 16.564 1.353 11.474 1.00 73.94 622 PHE A O 1
ATOM 5073 N N . GLU A 1 623 ? 17.152 -0.181 9.944 1.00 64.88 623 GLU A N 1
ATOM 5074 C CA . GLU A 1 623 ? 18.319 0.558 9.435 1.00 64.88 623 GLU A CA 1
ATOM 5075 C C . GLU A 1 623 ? 17.960 1.958 8.909 1.00 64.88 623 GLU A C 1
ATOM 5077 O O . GLU A 1 623 ? 18.802 2.840 8.801 1.00 64.88 623 GLU A O 1
ATOM 5082 N N . THR A 1 624 ? 16.678 2.216 8.656 1.00 58.47 624 THR A N 1
ATOM 5083 C CA . THR A 1 624 ? 16.177 3.536 8.252 1.00 58.47 624 THR A CA 1
ATOM 5084 C C . THR A 1 624 ? 16.003 4.544 9.400 1.00 58.47 624 THR A C 1
ATOM 5086 O O . THR A 1 624 ? 15.441 5.610 9.142 1.00 58.47 624 THR A O 1
ATOM 5089 N N . LYS A 1 625 ? 16.375 4.231 10.654 1.00 54.03 625 LYS A N 1
ATOM 5090 C CA . LYS A 1 625 ? 15.958 5.022 11.834 1.00 54.03 625 LYS A CA 1
ATOM 5091 C C . LYS A 1 625 ? 17.031 5.849 12.569 1.00 54.03 625 LYS A C 1
ATOM 5093 O O . LYS A 1 625 ? 16.605 6.600 13.433 1.00 54.03 625 LYS A O 1
ATOM 5098 N N . GLU A 1 626 ? 18.333 5.803 12.265 1.00 47.19 626 GLU A N 1
ATOM 5099 C CA . GLU A 1 626 ? 19.330 6.376 13.211 1.00 47.19 626 GLU A CA 1
ATOM 5100 C C . GLU A 1 626 ? 20.457 7.266 12.643 1.00 47.19 626 GLU A C 1
ATOM 5102 O O . GLU A 1 626 ? 21.336 7.648 13.402 1.00 47.19 626 GLU A O 1
ATOM 5107 N N . SER A 1 627 ? 20.464 7.678 11.368 1.00 47.50 627 SER A N 1
ATOM 5108 C CA . SER A 1 627 ? 21.567 8.533 10.864 1.00 47.50 627 SER A CA 1
ATOM 5109 C C . SER A 1 627 ? 21.367 10.051 10.980 1.00 47.50 627 SER A C 1
ATOM 5111 O O . SER A 1 627 ? 22.297 10.784 10.668 1.00 47.50 627 SER A O 1
ATOM 5113 N N . ASP A 1 628 ? 20.195 10.547 11.395 1.00 50.75 628 ASP A N 1
ATOM 5114 C CA . ASP A 1 628 ? 19.819 11.953 11.136 1.00 50.75 628 ASP A CA 1
ATOM 5115 C C . ASP A 1 628 ? 19.500 12.798 12.393 1.00 50.75 628 ASP A C 1
ATOM 5117 O O . ASP A 1 628 ? 19.006 13.913 12.233 1.00 50.75 628 ASP A O 1
ATOM 5121 N N . SER A 1 629 ? 19.735 12.324 13.629 1.00 50.16 629 SER A N 1
ATOM 5122 C CA . SER A 1 629 ? 19.284 13.054 14.840 1.00 50.16 629 SER A CA 1
ATOM 5123 C C . SER A 1 629 ? 20.334 13.475 15.871 1.00 50.16 629 SER A C 1
ATOM 5125 O O . SER A 1 629 ? 19.929 14.056 16.873 1.00 50.16 629 SER A O 1
ATOM 5127 N N . ASP A 1 630 ? 21.632 13.251 15.661 1.00 48.88 630 ASP A N 1
ATOM 5128 C CA . ASP A 1 630 ? 22.628 13.522 16.718 1.00 48.88 630 ASP A CA 1
ATOM 5129 C C . ASP A 1 630 ? 23.390 14.857 16.596 1.00 48.88 630 ASP A C 1
ATOM 5131 O O . ASP A 1 630 ? 24.201 15.149 17.468 1.00 48.88 630 ASP A O 1
ATOM 5135 N N . ASP A 1 631 ? 23.115 15.708 15.599 1.00 51.94 631 ASP A N 1
ATOM 5136 C CA . ASP A 1 631 ? 24.023 16.831 15.279 1.00 51.94 631 ASP A CA 1
ATOM 5137 C C . ASP A 1 631 ? 23.458 18.264 15.360 1.00 51.94 631 ASP A C 1
ATOM 5139 O O . ASP A 1 631 ? 24.101 19.171 14.850 1.00 51.94 631 ASP A O 1
ATOM 5143 N N . ASP A 1 632 ? 22.338 18.537 16.044 1.00 49.56 632 ASP A N 1
ATOM 5144 C CA . ASP A 1 632 ? 21.876 19.935 16.232 1.00 49.56 632 ASP A CA 1
ATOM 5145 C C . ASP A 1 632 ? 21.335 20.248 17.650 1.00 49.56 632 ASP A C 1
ATOM 5147 O O . ASP A 1 632 ? 20.365 20.984 17.825 1.00 49.56 632 ASP A O 1
ATOM 5151 N N . GLU A 1 633 ? 22.008 19.755 18.697 1.00 46.97 633 GLU A N 1
ATOM 5152 C CA . GLU A 1 633 ? 22.068 20.477 19.983 1.00 46.97 633 GLU A CA 1
ATOM 5153 C C . GLU A 1 633 ? 23.378 21.280 20.055 1.00 46.97 633 GLU A C 1
ATOM 5155 O O . GLU A 1 633 ? 24.266 21.015 20.864 1.00 46.97 633 GLU A O 1
ATOM 5160 N N . SER A 1 634 ? 23.519 22.286 19.187 1.00 53.31 634 SER A N 1
ATOM 5161 C CA . SER A 1 634 ? 24.417 23.407 19.467 1.00 53.31 634 SER A CA 1
ATOM 5162 C C . SER A 1 634 ? 23.584 24.612 19.892 1.00 53.31 634 SER A C 1
ATOM 5164 O O . SER A 1 634 ? 22.878 25.198 19.073 1.00 53.31 634 SER A O 1
ATOM 5166 N N . ASP A 1 635 ? 23.675 24.920 21.185 1.00 50.88 635 ASP A N 1
ATOM 5167 C CA . ASP A 1 635 ? 23.295 26.158 21.870 1.00 50.88 635 ASP A CA 1
ATOM 5168 C C . ASP A 1 635 ? 22.862 27.330 20.962 1.00 50.88 635 ASP A C 1
ATOM 5170 O O . ASP A 1 635 ? 23.703 27.975 20.328 1.00 50.88 635 ASP A O 1
ATOM 5174 N N . TYR A 1 636 ? 21.571 27.677 21.013 1.00 45.12 636 TYR A N 1
ATOM 5175 C CA . TYR A 1 636 ? 21.066 29.027 20.733 1.00 45.12 636 TYR A CA 1
ATOM 5176 C C . TYR A 1 636 ? 19.960 29.439 21.703 1.00 45.12 636 TYR A C 1
ATOM 5178 O O . TYR A 1 636 ? 19.005 28.652 21.894 1.00 45.12 636 TYR A O 1
#

Foldseek 3Di:
DDDDDDDPDPPPPVPPCPLVVDDLVVNLVVLLQDALVCLVVQLVPDVSSVCSCPDLVSQLVSLLQQRWPKDKDFDDPVQLVVVVVVPDDPDDPDDPPPVPLDDPQGGVPQKDKDKDWPSRMWMDTSNHTSPDPPDRPAWIWIKMKHFLAAQRLSVQVSPDPVSNCVPVVQADSGNHGPADVLCVVQVVVPCPQARIEIETEDTFHGPSQLALSRLHLLNVVLVVCVVCLRHDFKYKYWDDLLQQDAPVVSVVVVVLDDDDDDDADPVSVVVVVVVVVVCVRRNRHHPLSVVLNPWDWRQGLVPQQPDSTTMIMDGSCSSVDHRDHSVRSVPRDRRHHPQFDDAFDDLLQVLLVLLLVLLVVVLVLVVVLVVLVQQPCNPPVNVVVLVVLVVVLVVLVVVLVVLVVVLVVCVVVVHDSVVSVVVSVVSVVVSVVSVVVSVVVSVVSRVVSVVVNVVSVVVVVVSLVVSLVVSVVSCVPDPDNLVSLLRNCSLLSCLLSLPLSVNVSSCVPPPLVCQLVSQQRAHSSQDGSLLSNLLNQLPDDLPSSLVSSLVSVVSNRALCDARPRLRFGSLLSNLLNNVVSVVVCVVVVHDDDDPVVVVSSVVSNVSSAHPVGGTPSSVVSPVSPPDPPDPPPDDD

pLDDT: mean 83.43, std 15.58, range [36.53, 98.44]

Sequence (636 aa):
MNRSIEDLSPTTTQENASLLSLHDDALMTVLLRTRASDHANLRRSCKRIRDMIDSFQFRKERGVQGFAEVDVDLLSGYEQYQQSKMGEDPSSDDDESLGRNYDELGYICEYNDYSFETDCFRVYVDGRPLHKIEKREEFKMHVRLLPLCAPFWELSDCYNQTLYDLGTSLFTDKGKPTVVSIKNALNCDDFSASQNLLYIQDFVLPFEYRFIESTVGPWLIRIILQLFQHLYTVSMYVPYRETQFTKVEAEAEKGQRFVFADEKTDADLQAEEERQVRNELFEHQDMRQFFRAGFHQVNDRSIVETSGYSYVFAIPQVMNQPILSLEEAMKIPIARKTPTRPEPRGLARDLWLLVKRQTIEWNDMIKKSDDLRVPFIEKPFFARRYNEVKEDVQQLKDQEDEINISIQQRNREGRDAGELEELREKVRVERFELEENTDEVCRILQDAHEKALGEMEAKFKTWREEHRIEVKAIIEKSKNPLQLFCDSDAIHIAAAGKNLQLVRLLLDFVPGADKAKVMNALDRTGLTPLMVLADVAPSTNLIECRQTMETFINMGADTNAAHAINGLSAFGHFRDSNKRAERSRILWGYPELSVELKEEVSRIEALLRPADGPTPADEAIFETKESDSDDDESDY

Mean predicted aligned error: 13.2 Å

Secondary structure (DSSP, 8-state):
----S-------------GGGS-HHHHHHHHHTS-HHHHHHHHHH-HHHHHHHTSHHHHHHHHHTT-S-EEEEEPPHHHHHHHHTTT-PPPPS----GGGGEETTEEGGGSEEEEEEGGGEEEEETTEE------TTS-EEEEEEEE-SSSHHHHHHHH-HHHHHHHHHHB-TTS-B-SHHHHHHS-GGGTTS--EEEEEEEEE--GGG-STT-SHHHHHHHHHHHHTTTT-SEEEE---TTTTS-HHHHHHHHTT---------HHHHHHHHHHHHHHHHHTT--THHHHHHT-EE---HHHHHH-SS--EEE-GGGGGSPPPPHHHHHHSPPP----PPPPP-THHHHHHHHHHHHHHHHHHHHHHHHTTTS-GGGSHHHHHHHHHHHHHHHHHHHHHHHHHHHHHHHHHTT---HHHHHHHHHHHHHHHHHHHHHHHHHHHHHHHHHHHHHHHHHHHHHHHHHHHHHHHHHHTT-S-HHHHHHHH-HHHHHHHTT-HHHHHHHHTTS-GGGHHHHHT---TTS--HHHHHHHHGGGS-HHHHHHHHHHHHHTT--TT-B-TTT--BHHHHHHHHHHHHHHHHHHTTPPPPPHHHHHHHHHHHHHH--TT---HHHHHHHHTSSSSSSS-----

Radius of gyration: 39.26 Å; Cα contacts (8 Å, |Δi|>4): 755; chains: 1; bounding box: 89×86×161 Å

Solvent-accessible surface area (backbone atoms only — not comparable to full-atom values): 35416 Å² total; per-residue (Å²): 137,90,78,77,93,82,86,81,80,83,87,71,80,72,78,73,76,47,76,86,71,49,54,69,70,58,38,48,58,57,56,46,72,46,57,61,85,49,47,69,58,47,44,71,71,37,70,69,55,25,55,46,64,70,30,67,65,45,40,51,52,20,37,29,64,40,55,42,50,72,48,70,44,75,51,50,74,66,56,39,50,60,61,55,62,79,75,58,82,78,79,77,93,79,77,92,56,87,69,66,52,47,62,103,61,47,67,59,85,74,46,52,80,46,80,44,47,45,73,41,50,48,45,21,39,60,88,37,74,62,91,70,79,86,51,73,87,32,29,40,37,31,38,32,42,38,58,36,40,75,64,24,42,62,60,25,54,51,74,39,69,71,45,26,51,46,36,67,68,41,23,41,55,52,42,46,66,68,39,61,59,56,42,72,69,44,62,76,88,64,82,80,80,38,58,17,37,34,38,42,76,44,80,44,60,36,77,71,38,22,44,64,49,16,49,57,50,22,48,55,53,42,53,53,51,57,76,41,47,83,59,33,54,38,34,38,37,67,48,51,76,68,18,65,35,54,68,70,56,46,51,56,50,52,76,70,56,84,82,76,85,70,90,72,50,75,67,54,48,53,53,45,50,58,45,45,59,48,40,74,74,37,67,63,35,35,48,54,35,45,40,17,40,46,35,42,69,60,73,36,65,75,48,38,65,71,46,90,53,62,45,30,34,35,45,59,71,38,76,79,53,77,71,48,52,62,72,58,38,70,65,55,80,79,86,65,55,74,84,56,52,78,78,47,59,71,70,19,30,54,48,25,55,48,43,49,53,52,40,53,57,48,51,57,47,50,52,56,48,57,69,58,68,54,53,58,58,69,36,70,72,43,36,49,54,52,49,52,52,52,50,53,43,46,50,37,48,54,51,37,50,53,43,50,54,51,40,56,50,31,55,75,71,74,43,92,40,66,73,53,54,54,51,34,52,52,39,49,52,53,33,52,53,51,50,54,53,49,54,51,50,51,49,53,42,48,54,53,41,54,50,52,48,52,53,48,52,50,46,56,54,51,51,54,54,57,51,49,52,55,53,47,62,55,44,74,73,45,94,49,54,69,59,40,53,47,52,20,39,33,56,38,50,21,2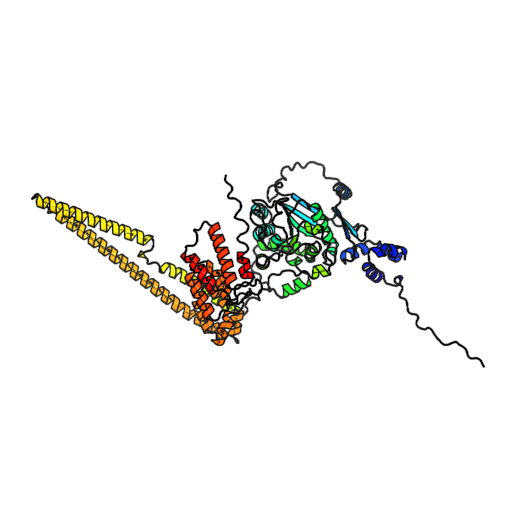8,57,58,69,34,62,66,57,40,51,57,58,49,72,77,41,58,79,91,47,35,32,59,56,37,53,27,49,38,49,87,43,42,30,30,57,29,41,31,28,44,56,33,69,78,62,62,61,68,62,42,43,55,45,51,54,48,45,41,76,51,42,31,62,41,69,49,47,26,88,85,70,39,30,23,27,35,25,31,28,50,54,32,37,52,52,46,50,51,52,34,56,76,70,70,50,78,79,77,51,71,70,55,54,50,50,52,53,50,41,47,64,69,29,46,22,90,92,46,74,40,76,44,36,52,54,70,57,74,77,70,75,90,85,78,88,84,78,89,71,92,130